Protein AF-A0A9K3CM15-F1 (afdb_monomer)

Sequence (581 aa):
MSFSLGPGWTFDSISMRDGEGICTVREREREGGAELVVKSGDAEVCVVHLRRTEYVSDPIEGCEGQGTYDTVSRGTGLRPLPLPLPQPLPLPLPIAVVNTDRECESVCPLNDSSESDSIREREKQDKKDKKKQKKKQKAKKVKAPAGILPVRVVEGEIEDIVDMLGAAGIYTLIDLHQDLLSRNTCGEGIPQWLLPNERILHAAPFPEPVEQVGYPLDQDGNPDLQDCLSREFATYYLADAVGYLFGALYENKNVMHDNDPSNRYTGYRLLDNLMLHYNAVSTRFAGHPMVLGYDLLNEPFVGEADLHPMYLINPAKFEEEVLAPFYAQIIERIYRNDPNHLFFFEPVVSSFLPTGLGKGGPGIDTVPASQQVFSFHTYCGPSTSDGDPKYYIPCILEDTALFDMRVEDMEKMGTGAMVTEFGAIPNDADGLQDIDYVTQLVETAGLGWIYWQYKGYMDLTTAAGGMGIGEGLFNEDGSAQMEKVRALGHPYARRVQGHLEYASFEQAGNHYHATLNITGVSEVFLNPDLTYPDNGVMVDISTVSGGDAGFYWDRENVLVVEPLNGADWSYMHLDLWDYPV

Foldseek 3Di:
DDDDDDPQFDDPDDDDDDPDFDWDWDWDDDVFWIWTWTDGPPDTDDIDTGGGDDDDDDDDDDDDDDDDDDDDDDDDDDDDDDDDDDDDDDDDDDDDDDDDDDDDDDDDDDDDPDCPVVVVVVVVVVVVVVVVVVVVVVVPPPVDPPQQPPLVVVLVVVVVVLVVCVVVVAFDAAEQDWDLCPLQLLIDRPDCVLVQQDPQPPFDQPQPPLPPDHADADPRNHRDNCVSLVDANNSSCPGLSSLVLLVQLQVQDWRDDCDDPVDPNHRRGNVVSLLVSLLVNLLSCAPVPRYQAYESYPQRALGRCVVCVVCLVPVQVSCQPTVLVSLQSSCVSSCVNHVDHAYEYEGHNSDPDQHNAAALGSYDPVHGSARYEYEYAAAQPCADLQRFRPPLVSSLVSRVSSLVSSLVSCVRNVHHYAHEEYQLHALDDRSLVVLLSNVQSQQFSVHYYQYPDQAQCQCSNTSHRDSSQRRHQAHPVGHGSLSVVLSVQAKAFPFAQADWNGWGADQVFLKIKTKHQHPFKTKIFHQCCRSANPAGKDKDKAAPQGDDWDWDDPDNGIIITGDDPDGRSGIMMIMMGHDDD

Organism: NCBI:txid797122

InterPro domains:
  IPR001547 Glycoside hydrolase, family 5 [PF00150] (157-455)
  IPR013780 Glycosyl hydrolase, all-beta [G3DSA:2.60.40.1180] (501-562)
  IPR017853 Glycoside hydrolase superfamily [SSF51445] (158-460)
  IPR052066 Glycosphingolipid Hydrolyzing Enzymes [PTHR31308] (158-309)

Nearest PDB structures (foldseek):
  5j7z-assembly1_A  TM=8.449E-01  e=7.593E-20  Prescottella equi 103S
  2oym-assembly2_B  TM=8.253E-01  e=3.838E-20  Rhodococcus sp. (in: high G+C Gram-positive bacteria)
  2oyl-assembly2_B  TM=8.141E-01  e=1.009E-19  Rhodococcus sp. (in: high G+C Gram-positive bacteria)
  8exd-assembly2_B  TM=6.990E-01  e=1.728E-14  Aspergillus fumigatus Af293
  8exd-assembly1_A  TM=6.639E-01  e=1.096E-12  Aspergillus fumigatus Af293

Structure (mmCIF, N/CA/C/O backbone):
data_AF-A0A9K3CM15-F1
#
_entry.id   AF-A0A9K3CM15-F1
#
loop_
_atom_site.group_PDB
_atom_site.id
_atom_site.type_symbol
_atom_site.label_atom_id
_atom_site.label_alt_id
_atom_site.label_comp_id
_atom_site.label_asym_id
_atom_site.label_entity_id
_atom_site.label_seq_id
_atom_site.pdbx_PDB_ins_code
_atom_site.Cartn_x
_atom_site.Cartn_y
_atom_site.Cartn_z
_atom_site.occupancy
_atom_site.B_iso_or_equiv
_atom_site.auth_seq_id
_atom_site.auth_comp_id
_atom_site.auth_asym_id
_atom_site.auth_atom_id
_atom_site.pdbx_PDB_model_num
ATOM 1 N N . MET A 1 1 ? -1.694 19.138 32.426 1.00 28.61 1 MET A N 1
ATOM 2 C CA . MET A 1 1 ? -2.442 19.944 33.425 1.00 28.61 1 MET A CA 1
ATOM 3 C C . MET A 1 1 ? -3.618 20.600 32.717 1.00 28.61 1 MET A C 1
ATOM 5 O O . MET A 1 1 ? -3.380 21.281 31.731 1.00 28.61 1 MET A O 1
ATOM 9 N N . SER A 1 2 ? -4.854 20.394 33.175 1.00 25.27 2 SER A N 1
ATOM 10 C CA . SER A 1 2 ? -6.051 21.062 32.639 1.00 25.27 2 SER A CA 1
ATOM 11 C C . SER A 1 2 ? -6.258 22.428 33.307 1.00 25.27 2 SER A C 1
ATOM 13 O O . SER A 1 2 ? -6.262 22.508 34.537 1.00 25.27 2 SER A O 1
ATOM 15 N N . PHE A 1 3 ? -6.462 23.492 32.527 1.00 34.84 3 PHE A N 1
ATOM 16 C CA . PHE A 1 3 ? -6.794 24.831 33.032 1.00 34.84 3 PHE A CA 1
ATOM 17 C C . PHE A 1 3 ? -8.227 25.207 32.632 1.00 34.84 3 PHE A C 1
ATOM 19 O O . PHE A 1 3 ? -8.644 24.941 31.511 1.00 34.84 3 PHE A O 1
ATOM 26 N N . SER A 1 4 ? -8.968 25.850 33.538 1.00 30.19 4 SER A N 1
ATOM 27 C CA . SER A 1 4 ? -10.296 26.413 33.268 1.00 30.19 4 SER A CA 1
ATOM 28 C C . SER A 1 4 ? -10.193 27.936 33.244 1.00 30.19 4 SER A C 1
ATOM 30 O O . SER A 1 4 ? -9.929 28.541 34.282 1.00 30.19 4 SER A O 1
ATOM 32 N N . LEU A 1 5 ? -10.443 28.556 32.091 1.00 41.28 5 LEU A N 1
ATOM 33 C CA . LEU A 1 5 ? -10.666 30.000 31.968 1.00 41.28 5 LEU A CA 1
ATOM 34 C C . LEU A 1 5 ? -12.143 30.259 31.637 1.00 41.28 5 LEU A C 1
ATOM 36 O O . LEU A 1 5 ? -12.811 29.421 31.037 1.00 41.28 5 LEU A O 1
ATOM 40 N N . GLY A 1 6 ? -12.671 31.394 32.103 1.00 40.47 6 GLY A N 1
ATOM 41 C CA . GLY A 1 6 ? -14.090 31.742 31.980 1.00 40.47 6 GLY A CA 1
ATOM 42 C C . GLY A 1 6 ? -14.582 31.899 30.527 1.00 40.47 6 GLY A C 1
ATOM 43 O O . GLY A 1 6 ? -13.784 31.933 29.594 1.00 40.47 6 GLY A O 1
ATOM 44 N N . PRO A 1 7 ? -15.903 32.023 30.311 1.00 35.81 7 PRO A N 1
ATOM 45 C CA . PRO A 1 7 ? -16.501 32.050 28.974 1.00 35.81 7 PRO A CA 1
ATOM 46 C C . PRO A 1 7 ? -16.003 33.226 28.109 1.00 35.81 7 PRO A C 1
ATOM 48 O O . PRO A 1 7 ? -16.066 34.382 28.532 1.00 35.81 7 PRO A O 1
ATOM 51 N N . GLY A 1 8 ? -15.553 32.926 26.880 1.00 41.34 8 GLY A N 1
ATOM 52 C CA . GLY A 1 8 ? -15.147 33.911 25.860 1.00 41.34 8 GLY A CA 1
ATOM 53 C C . GLY A 1 8 ? -13.684 33.858 25.395 1.00 41.34 8 GLY A C 1
ATOM 54 O O . GLY A 1 8 ? -13.254 34.779 24.702 1.00 41.34 8 GLY A O 1
ATOM 55 N N . TRP A 1 9 ? -12.931 32.819 25.765 1.00 41.12 9 TRP A N 1
ATOM 56 C CA . TRP A 1 9 ? -11.557 32.568 25.316 1.00 41.12 9 TRP A CA 1
ATOM 57 C C . TRP A 1 9 ? -11.499 31.265 24.506 1.00 41.12 9 TRP A C 1
ATOM 59 O O . TRP A 1 9 ? -12.086 30.271 24.924 1.00 41.12 9 TRP A O 1
ATOM 69 N N . THR A 1 10 ? -10.793 31.257 23.374 1.00 35.50 10 THR A N 1
ATOM 70 C CA . THR A 1 10 ? -10.533 30.059 22.550 1.00 35.50 10 THR A CA 1
ATOM 71 C C . THR A 1 10 ? -9.028 29.891 22.334 1.00 35.50 10 THR A C 1
ATOM 73 O O . THR A 1 10 ? -8.321 30.882 22.151 1.00 35.50 10 THR A O 1
ATOM 76 N N . PHE A 1 11 ? -8.547 28.646 22.354 1.00 43.62 11 PHE A N 1
ATOM 77 C CA . PHE A 1 11 ? -7.182 28.262 21.974 1.00 43.62 11 PHE A CA 1
ATOM 78 C C . PHE A 1 11 ? -7.252 27.295 20.791 1.00 43.62 11 PHE A C 1
ATOM 80 O O . PHE A 1 11 ? -8.140 26.448 20.793 1.00 43.62 11 PHE A O 1
ATOM 87 N N . ASP A 1 12 ? -6.291 27.371 19.865 1.00 32.94 12 ASP A N 1
ATOM 88 C CA . ASP A 1 12 ? -6.110 26.347 18.819 1.00 32.94 12 ASP A CA 1
ATOM 89 C C . ASP A 1 12 ? -5.042 25.284 19.179 1.00 32.94 12 ASP A C 1
ATOM 91 O O . ASP A 1 12 ? -5.074 24.205 18.606 1.00 32.94 12 ASP A O 1
ATOM 95 N N . SER A 1 13 ? -4.129 25.535 20.141 1.00 31.09 13 SER A N 1
ATOM 96 C CA . SER A 1 13 ? -3.335 24.556 20.946 1.00 31.09 13 SER A CA 1
ATOM 97 C C . SER A 1 13 ? -2.029 25.180 21.484 1.00 31.09 13 SER A C 1
ATOM 99 O O . SER A 1 13 ? -1.503 26.134 20.913 1.00 31.09 13 SER A O 1
ATOM 101 N N . ILE A 1 14 ? -1.495 24.658 22.602 1.00 35.09 14 ILE A N 1
ATOM 102 C CA . ILE A 1 14 ? -0.109 24.887 23.068 1.00 35.09 14 ILE A CA 1
ATOM 103 C C . ILE A 1 14 ? 0.426 23.569 23.645 1.00 35.09 14 ILE A C 1
ATOM 105 O O . ILE A 1 14 ? -0.121 23.062 24.625 1.00 35.09 14 ILE A O 1
ATOM 109 N N . SER A 1 15 ? 1.524 23.055 23.096 1.00 30.86 15 SER A N 1
ATOM 110 C CA . SER A 1 15 ? 2.264 21.893 23.601 1.00 30.86 15 SER A CA 1
ATOM 111 C C . SER A 1 15 ? 3.684 22.306 24.018 1.00 30.86 15 SER A C 1
ATOM 113 O O . SER A 1 15 ? 4.380 23.020 23.300 1.00 30.86 15 SER A O 1
ATOM 115 N N . MET A 1 16 ? 4.125 21.893 25.211 1.00 36.25 16 MET A N 1
ATOM 116 C CA . MET A 1 16 ? 5.509 22.064 25.677 1.00 36.25 16 MET A CA 1
ATOM 117 C C . MET A 1 16 ? 5.957 20.822 26.457 1.00 36.25 16 MET A C 1
ATOM 119 O O . MET A 1 16 ? 5.270 20.402 27.388 1.00 36.25 16 MET A O 1
ATOM 123 N N . ARG A 1 17 ? 7.127 20.274 26.107 1.00 34.47 17 ARG A N 1
ATOM 124 C CA . ARG A 1 17 ? 7.847 19.224 26.848 1.00 34.47 17 ARG A CA 1
ATOM 125 C C . ARG A 1 17 ? 9.214 19.788 27.251 1.00 34.47 17 ARG A C 1
ATOM 127 O O . ARG A 1 17 ? 9.968 20.215 26.384 1.00 34.47 17 ARG A O 1
ATOM 134 N N . ASP A 1 18 ? 9.531 19.779 28.541 1.00 37.72 18 ASP A N 1
ATOM 135 C CA . ASP A 1 18 ? 10.917 19.769 29.022 1.00 37.72 18 ASP A CA 1
ATOM 136 C C . ASP A 1 18 ? 11.012 18.721 30.135 1.00 37.72 18 ASP A C 1
ATOM 138 O O . ASP A 1 18 ? 10.128 18.624 30.990 1.00 37.72 18 ASP A O 1
ATOM 142 N N . GLY A 1 19 ? 12.044 17.885 30.045 1.00 40.53 19 GLY A N 1
ATOM 143 C CA . GLY A 1 19 ? 12.211 16.636 30.776 1.00 40.53 19 GLY A CA 1
ATOM 144 C C . GLY A 1 19 ? 12.598 16.793 32.241 1.00 40.53 19 GLY A C 1
ATOM 145 O O . GLY A 1 19 ? 12.509 15.815 32.970 1.00 40.53 19 GLY A O 1
ATOM 146 N N . GLU A 1 20 ? 12.984 17.978 32.719 1.00 39.78 20 GLU A N 1
ATOM 147 C CA . GLU A 1 20 ? 13.410 18.151 34.115 1.00 39.78 20 GLU A CA 1
ATOM 148 C C . GLU A 1 20 ? 13.096 19.560 34.658 1.00 39.78 20 GLU A C 1
ATOM 150 O O . GLU A 1 20 ? 13.977 20.398 34.838 1.00 39.78 20 GLU A O 1
ATOM 155 N N . GLY A 1 21 ? 11.828 19.853 34.974 1.00 39.50 21 GLY A N 1
ATOM 156 C CA . GLY A 1 21 ? 11.488 21.091 35.689 1.00 39.50 21 GLY A CA 1
ATOM 157 C C . GLY A 1 21 ? 9.998 21.305 35.961 1.00 39.50 21 GLY A C 1
ATOM 158 O O . GLY A 1 21 ? 9.148 21.058 35.114 1.00 39.50 21 GLY A O 1
ATOM 159 N N . ILE A 1 22 ? 9.657 21.809 37.154 1.00 38.50 22 ILE A N 1
ATOM 160 C CA . ILE A 1 22 ? 8.286 22.235 37.482 1.00 38.50 22 ILE A CA 1
ATOM 161 C C . ILE A 1 22 ? 8.018 23.577 36.782 1.00 38.50 22 ILE A C 1
ATOM 163 O O . ILE A 1 22 ? 8.463 24.626 37.254 1.00 38.50 22 ILE A O 1
ATOM 167 N N . CYS A 1 23 ? 7.274 23.569 35.676 1.00 38.22 23 CYS A N 1
ATOM 168 C CA . CYS A 1 23 ? 6.808 24.799 35.035 1.00 38.22 23 CYS A CA 1
ATOM 169 C C . CYS A 1 23 ? 5.704 25.464 35.872 1.00 38.22 23 CYS A C 1
ATOM 171 O O . CYS A 1 23 ? 4.725 24.825 36.257 1.00 38.22 23 CYS A O 1
ATOM 173 N N . THR A 1 24 ? 5.829 26.768 36.134 1.00 39.56 24 THR A N 1
ATOM 174 C CA . THR A 1 24 ? 4.749 27.570 36.738 1.00 39.56 24 THR A CA 1
ATOM 175 C C . THR A 1 24 ? 4.161 28.521 35.706 1.00 39.56 24 THR A C 1
ATOM 177 O O . THR A 1 24 ? 4.874 29.332 35.118 1.00 39.56 24 THR A O 1
ATOM 180 N N . VAL A 1 25 ? 2.845 28.431 35.514 1.00 42.81 25 VAL A N 1
ATOM 181 C CA . VAL A 1 25 ? 2.069 29.305 34.626 1.00 42.81 25 VAL A CA 1
ATOM 182 C C . VAL A 1 25 ? 1.437 30.421 35.456 1.00 42.81 25 VAL A C 1
ATOM 184 O O . VAL A 1 25 ? 0.848 30.161 36.508 1.00 42.81 25 VAL A O 1
ATOM 187 N N . ARG A 1 26 ? 1.556 31.675 35.004 1.00 44.28 26 ARG A N 1
ATOM 188 C CA . ARG A 1 26 ? 0.847 32.821 35.596 1.00 44.28 26 ARG A CA 1
ATOM 189 C C . ARG A 1 26 ? 0.165 33.652 34.520 1.00 44.28 26 ARG A C 1
ATOM 191 O O . ARG A 1 26 ? 0.795 34.018 33.533 1.00 44.28 26 ARG A O 1
ATOM 198 N N . GLU A 1 27 ? -1.090 33.994 34.776 1.00 44.47 27 GLU A N 1
ATOM 199 C CA . GLU A 1 27 ? -1.869 34.944 33.986 1.00 44.47 27 GLU A CA 1
ATOM 200 C C . GLU A 1 27 ? -1.522 36.386 34.396 1.00 44.47 27 GLU A C 1
ATOM 202 O O . GLU A 1 27 ? -1.422 36.702 35.589 1.00 44.47 27 GLU A O 1
ATOM 207 N N . ARG A 1 28 ? -1.325 37.273 33.414 1.00 48.81 28 ARG A N 1
ATOM 208 C CA . ARG A 1 28 ? -1.320 38.730 33.617 1.00 48.81 28 ARG A CA 1
ATOM 209 C C . ARG A 1 28 ? -2.365 39.375 32.716 1.00 48.81 28 ARG A C 1
ATOM 211 O O . ARG A 1 28 ? -2.261 39.284 31.495 1.00 48.81 28 ARG A O 1
ATOM 218 N N . GLU A 1 29 ? -3.305 40.096 33.319 1.00 46.38 29 GLU A N 1
ATOM 219 C CA . GLU A 1 29 ? -4.198 40.990 32.582 1.00 46.38 29 GLU A CA 1
ATOM 220 C C . GLU A 1 29 ? -3.450 42.252 32.121 1.00 46.38 29 GLU A C 1
ATOM 222 O O . GLU A 1 29 ? -2.735 42.899 32.895 1.00 46.38 29 GLU A O 1
ATOM 227 N N . ARG A 1 30 ? -3.647 42.631 30.854 1.00 48.31 30 ARG A N 1
ATOM 228 C CA . ARG A 1 30 ? -3.278 43.934 30.284 1.00 48.31 30 ARG A CA 1
ATOM 229 C C . ARG A 1 30 ? -4.484 44.530 29.558 1.00 48.31 30 ARG A C 1
ATOM 231 O O . ARG A 1 30 ? -5.374 43.813 29.109 1.00 48.31 30 ARG A O 1
ATOM 238 N N . GLU A 1 31 ? -4.511 45.853 29.402 1.00 38.09 31 GLU A N 1
ATOM 239 C CA . GLU A 1 31 ? -5.516 46.502 28.550 1.00 38.09 31 GLU A CA 1
ATOM 240 C C . GLU A 1 31 ? -5.409 45.962 27.110 1.00 38.09 31 GLU A C 1
ATOM 242 O O . GLU A 1 31 ? -4.431 46.225 26.412 1.00 38.09 31 GLU A O 1
ATOM 247 N N . GLY A 1 32 ? -6.412 45.186 26.681 1.00 51.19 32 GLY A N 1
ATOM 248 C CA . GLY A 1 32 ? -6.527 44.645 25.320 1.00 51.19 32 GLY A CA 1
ATOM 249 C C . GLY A 1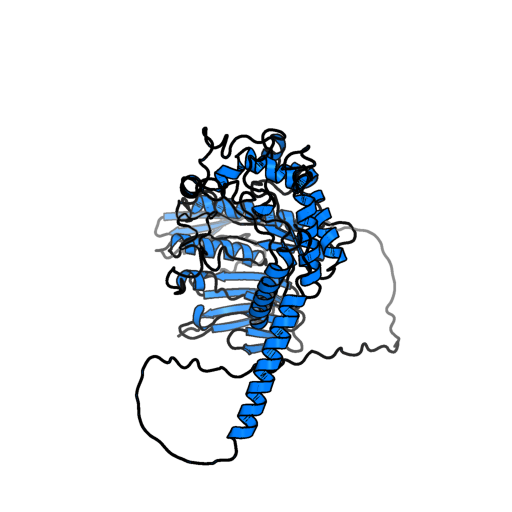 32 ? -6.159 43.164 25.129 1.00 51.19 32 GLY A C 1
ATOM 250 O O . GLY A 1 32 ? -6.212 42.698 23.991 1.00 51.19 32 GLY A O 1
ATOM 251 N N . GLY A 1 33 ? -5.817 42.413 26.185 1.00 53.44 33 GLY A N 1
ATOM 252 C CA . GLY A 1 33 ? -5.534 40.972 26.087 1.00 53.44 33 GLY A CA 1
ATOM 253 C C . GLY A 1 33 ? -4.927 40.354 27.352 1.00 53.44 33 GLY A C 1
ATOM 254 O O . GLY A 1 33 ? -4.666 41.052 28.332 1.00 53.44 33 GLY A O 1
ATOM 255 N N . ALA A 1 34 ? -4.686 39.042 27.320 1.00 52.72 34 ALA A N 1
ATOM 256 C CA . ALA A 1 34 ? -3.999 38.308 28.386 1.00 52.72 34 ALA A CA 1
ATOM 257 C C . ALA A 1 34 ? -2.631 37.800 27.901 1.00 52.72 34 ALA A C 1
ATOM 259 O O . ALA A 1 34 ? -2.468 37.441 26.734 1.00 52.72 34 ALA A O 1
ATOM 260 N N . GLU A 1 35 ? -1.641 37.780 28.792 1.00 49.56 35 GLU A N 1
ATOM 261 C CA . GLU A 1 35 ? -0.325 37.178 28.544 1.00 49.56 35 GLU A CA 1
ATOM 262 C C . GLU A 1 35 ? -0.162 35.908 29.382 1.00 49.56 35 GLU A C 1
ATOM 264 O O . GLU A 1 35 ? -0.402 35.914 30.595 1.00 49.56 35 GLU A O 1
ATOM 269 N N . LEU A 1 36 ? 0.287 34.834 28.731 1.00 51.62 36 LEU A N 1
ATOM 270 C CA . LEU A 1 36 ? 0.625 33.562 29.357 1.00 51.62 36 LEU A CA 1
ATOM 271 C C . LEU A 1 36 ? 2.152 33.441 29.393 1.00 51.62 36 LEU A C 1
ATOM 273 O O . LEU A 1 36 ? 2.801 33.404 28.347 1.00 51.62 36 LEU A O 1
ATOM 277 N N . VAL A 1 37 ? 2.730 33.436 30.597 1.00 48.97 37 VAL A N 1
ATOM 278 C CA . VAL A 1 37 ? 4.188 33.366 30.794 1.00 48.97 37 VAL A CA 1
ATOM 279 C C . VAL A 1 37 ? 4.557 32.007 31.370 1.00 48.97 37 VAL A C 1
ATOM 281 O O . VAL A 1 37 ? 4.100 31.653 32.461 1.00 48.97 37 VAL A O 1
ATOM 284 N N . VAL A 1 38 ? 5.414 31.272 30.658 1.00 52.94 38 VAL A N 1
ATOM 285 C CA . VAL A 1 38 ? 5.950 29.979 31.098 1.00 52.94 38 VAL A CA 1
ATOM 286 C C . VAL A 1 38 ? 7.384 30.170 31.585 1.00 52.94 38 VAL A C 1
ATOM 288 O O . VAL A 1 38 ? 8.249 30.651 30.847 1.00 52.94 38 VAL A O 1
ATOM 291 N N . LYS A 1 39 ? 7.637 29.799 32.844 1.00 43.78 39 LYS A N 1
ATOM 292 C CA . LYS A 1 39 ? 8.972 29.839 33.456 1.00 43.78 39 LYS A CA 1
ATOM 293 C C . LYS A 1 39 ? 9.509 28.436 33.713 1.00 43.78 39 LYS A C 1
ATOM 295 O O . LYS A 1 39 ? 8.769 27.585 34.208 1.00 43.78 39 LYS A O 1
ATOM 300 N N . SER A 1 40 ? 10.799 28.245 33.442 1.00 43.91 40 SER A N 1
ATOM 301 C CA . SER A 1 40 ? 11.597 27.117 33.931 1.00 43.91 40 SER A CA 1
ATOM 302 C C . SER A 1 40 ? 12.697 27.689 34.828 1.00 43.91 40 SER A C 1
ATOM 304 O O . SER A 1 40 ? 13.554 28.453 34.377 1.00 43.91 40 SER A O 1
ATOM 306 N N . GLY A 1 41 ? 12.608 27.434 36.137 1.00 58.12 41 GLY A N 1
ATOM 307 C CA . GLY A 1 41 ? 13.420 28.141 37.134 1.00 58.12 41 GLY A CA 1
ATOM 308 C C . GLY A 1 41 ? 13.186 29.662 37.116 1.00 58.12 41 GLY A C 1
ATOM 309 O O . GLY A 1 41 ? 12.043 30.121 37.101 1.00 58.12 41 GLY A O 1
ATOM 310 N N . ASP A 1 42 ? 14.268 30.450 37.107 1.00 50.69 42 ASP A N 1
ATOM 311 C CA . ASP A 1 42 ? 14.219 31.923 37.043 1.00 50.69 42 ASP A CA 1
ATOM 312 C C . ASP A 1 42 ? 14.194 32.483 35.602 1.00 50.69 42 ASP A C 1
ATOM 314 O O . ASP A 1 42 ? 14.083 33.699 35.415 1.00 50.69 42 ASP A O 1
ATOM 318 N N . ALA A 1 43 ? 14.271 31.623 34.579 1.00 42.72 43 ALA A N 1
ATOM 319 C CA . ALA A 1 43 ? 14.267 32.017 33.172 1.00 42.72 43 ALA A CA 1
ATOM 320 C C . ALA A 1 43 ? 12.848 31.996 32.570 1.00 42.72 43 ALA A C 1
ATOM 322 O O . ALA A 1 43 ? 12.060 31.077 32.806 1.00 42.72 43 AL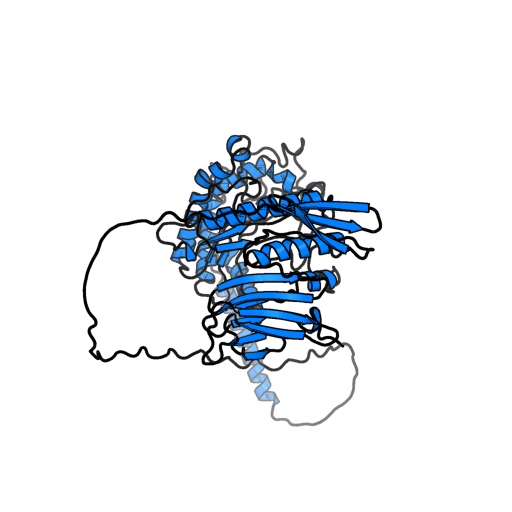A A O 1
ATOM 323 N N . GLU A 1 44 ? 12.517 33.019 31.775 1.00 48.00 44 GLU A N 1
ATOM 324 C CA . GLU A 1 44 ? 11.297 33.049 30.958 1.00 48.00 44 GLU A CA 1
ATOM 325 C C . GLU A 1 44 ? 11.552 32.287 29.657 1.00 48.00 44 GLU A C 1
ATOM 327 O O . GLU A 1 44 ? 12.443 32.650 28.891 1.00 48.00 44 GLU A O 1
ATOM 332 N N . VAL A 1 45 ? 10.798 31.207 29.443 1.00 49.16 45 VAL A N 1
ATOM 333 C CA . VAL A 1 45 ? 11.017 30.265 28.333 1.00 49.16 45 VAL A CA 1
ATOM 334 C C . VAL A 1 45 ? 10.095 30.582 27.159 1.00 49.16 45 VAL A C 1
ATOM 336 O O . VAL A 1 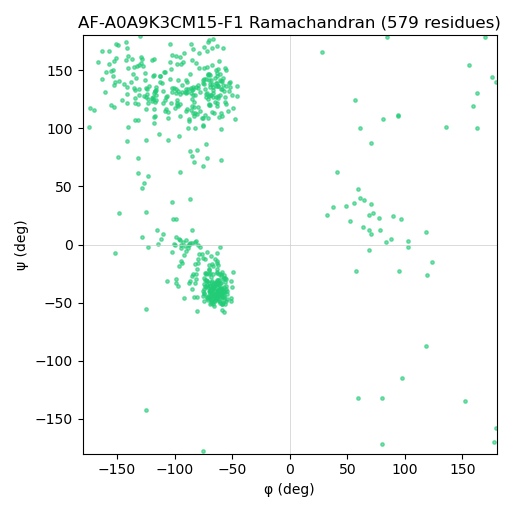45 ? 10.504 30.466 26.008 1.00 49.16 45 VAL A O 1
ATOM 339 N N . CYS A 1 46 ? 8.865 31.030 27.428 1.00 43.03 46 CYS A N 1
ATOM 340 C CA . CYS A 1 46 ? 7.929 31.443 26.388 1.00 43.03 46 CYS A CA 1
ATOM 341 C C . CYS A 1 46 ? 6.922 32.480 26.913 1.00 43.03 46 CYS A C 1
ATOM 343 O O . CYS A 1 46 ? 6.496 32.415 28.072 1.00 43.03 46 CYS A O 1
ATOM 345 N N . VAL A 1 47 ? 6.537 33.423 26.047 1.00 41.78 47 VAL A N 1
ATOM 346 C CA . VAL A 1 47 ? 5.459 34.394 26.285 1.00 41.78 47 VAL A CA 1
ATOM 347 C C . VAL A 1 47 ? 4.463 34.277 25.139 1.00 41.78 47 VAL A C 1
ATOM 349 O O . VAL A 1 47 ? 4.807 34.553 23.991 1.00 41.78 47 VAL A O 1
ATOM 352 N N . VAL A 1 48 ? 3.229 33.883 25.452 1.00 43.97 48 VAL A N 1
ATOM 353 C CA . VAL A 1 48 ? 2.134 33.787 24.478 1.00 43.97 48 VAL A CA 1
ATOM 354 C C . VAL A 1 48 ? 1.151 34.929 24.710 1.00 43.97 48 VAL A C 1
ATOM 356 O O . VAL A 1 48 ? 0.681 35.145 25.830 1.00 43.97 48 VAL A O 1
ATOM 359 N N . HIS A 1 49 ? 0.844 35.672 23.646 1.00 43.62 49 HIS A N 1
ATOM 360 C CA . HIS A 1 49 ? -0.094 36.793 23.675 1.00 43.62 49 HIS A CA 1
ATOM 361 C C . HIS A 1 49 ? -1.474 36.346 23.189 1.00 43.62 49 HIS A C 1
ATOM 363 O O . HIS A 1 49 ? -1.618 35.915 22.048 1.00 43.62 49 HIS A O 1
ATOM 369 N N . LEU A 1 50 ? -2.497 36.504 24.027 1.00 44.31 50 LEU A N 1
ATOM 370 C CA . LEU A 1 50 ? -3.880 36.166 23.700 1.00 44.31 50 LEU A CA 1
ATOM 371 C C . LEU A 1 50 ? -4.669 37.437 23.366 1.00 44.31 50 LEU A C 1
ATOM 373 O O . LEU A 1 50 ? -4.648 38.414 24.121 1.00 44.31 50 LEU A O 1
ATOM 377 N N . ARG A 1 51 ? -5.392 37.416 22.240 1.00 42.16 51 ARG A N 1
ATOM 378 C CA . ARG A 1 51 ? -6.322 38.479 21.827 1.00 42.16 51 ARG A CA 1
ATOM 379 C C . ARG A 1 51 ? -7.760 37.979 21.866 1.00 42.16 51 ARG A C 1
ATOM 381 O O . ARG A 1 51 ? -8.035 36.839 21.522 1.00 42.16 51 ARG A O 1
ATOM 388 N N . ARG A 1 52 ? -8.674 38.874 22.235 1.00 40.38 52 ARG A N 1
ATOM 389 C CA . ARG A 1 52 ? -10.117 38.624 22.231 1.00 40.38 52 ARG A CA 1
ATOM 390 C C . ARG A 1 52 ? -10.681 38.856 20.827 1.00 40.38 52 ARG A C 1
ATOM 392 O O . ARG A 1 52 ? -10.530 39.954 20.295 1.00 40.38 52 ARG A O 1
ATOM 399 N N . THR A 1 53 ? -11.328 37.858 20.237 1.00 37.72 53 THR A N 1
ATOM 400 C CA . THR A 1 53 ? -12.070 37.979 18.972 1.00 37.72 53 THR A CA 1
ATOM 401 C C . THR A 1 53 ? -13.560 38.167 19.265 1.00 37.72 53 THR A C 1
ATOM 403 O O . THR A 1 53 ? -14.189 37.330 19.905 1.00 37.72 53 THR A O 1
ATOM 406 N N . GLU A 1 54 ? -14.142 39.286 18.824 1.00 33.97 54 GLU A N 1
ATOM 407 C CA . GLU A 1 54 ? -15.595 39.501 18.853 1.00 33.97 54 GLU A CA 1
ATOM 408 C C . GLU A 1 54 ? -16.203 38.979 17.543 1.00 33.97 54 GLU A C 1
ATOM 410 O O . GLU A 1 54 ? -15.886 39.479 16.465 1.00 33.97 54 GLU A O 1
ATOM 415 N N . TYR A 1 55 ? -17.068 37.965 17.623 1.00 29.50 55 TYR A N 1
ATOM 416 C CA . TYR A 1 55 ? -17.866 37.500 16.486 1.00 29.50 55 TYR A CA 1
ATOM 417 C C . TYR A 1 55 ? -19.075 38.429 16.298 1.00 29.50 55 TYR A C 1
ATOM 419 O O . TYR A 1 55 ? -19.930 38.527 17.179 1.00 29.50 55 TYR A O 1
ATOM 427 N N . VAL A 1 56 ? -19.169 39.089 15.141 1.00 27.50 56 VAL A N 1
ATOM 428 C CA . VAL A 1 56 ? -20.376 39.801 14.693 1.00 27.50 56 VAL A CA 1
ATOM 429 C C . VAL A 1 56 ? -21.105 38.886 13.711 1.00 27.50 56 VAL A C 1
ATOM 431 O O . VAL A 1 56 ? -20.548 38.521 12.680 1.00 27.50 56 VAL A O 1
ATOM 434 N N . SER A 1 57 ? -22.332 38.485 14.044 1.00 28.98 57 SER A N 1
ATOM 435 C CA . SER A 1 57 ? -23.236 37.798 13.115 1.00 28.98 57 SER A CA 1
ATOM 436 C C . SER A 1 57 ? -24.160 38.831 12.470 1.00 28.98 57 SER A C 1
ATOM 438 O O . SER A 1 57 ? -24.888 39.530 13.172 1.00 28.98 57 SER A O 1
ATOM 440 N N . ASP A 1 58 ? -24.128 38.938 11.141 1.00 25.62 58 ASP A N 1
ATOM 441 C CA . ASP A 1 58 ? -25.126 39.697 10.380 1.00 25.62 58 ASP A CA 1
ATOM 442 C C . ASP A 1 58 ? -26.354 38.803 10.099 1.00 25.62 58 ASP A C 1
ATOM 444 O O . ASP A 1 58 ? -26.189 37.658 9.664 1.00 25.62 58 ASP A O 1
ATOM 448 N N . PRO A 1 59 ? -27.593 39.280 10.329 1.00 28.69 59 PRO A N 1
ATOM 449 C CA . PRO A 1 59 ? -28.801 38.502 10.081 1.00 28.69 59 PRO A CA 1
ATOM 450 C C . PRO A 1 59 ? -29.250 38.593 8.614 1.00 28.69 59 PRO A C 1
ATOM 452 O O . PRO A 1 59 ? -29.364 39.676 8.042 1.00 28.69 59 PRO A O 1
ATOM 455 N N . ILE A 1 60 ? -29.587 37.445 8.023 1.00 26.94 60 ILE A N 1
ATOM 456 C CA . ILE A 1 60 ? -30.302 37.367 6.743 1.00 26.94 60 ILE A CA 1
ATOM 457 C C . ILE A 1 60 ? -31.807 37.527 7.016 1.00 26.94 60 ILE A C 1
ATOM 459 O O . ILE A 1 60 ? -32.442 36.647 7.596 1.00 26.94 60 ILE A O 1
ATOM 463 N N . GLU A 1 61 ? -32.378 38.657 6.591 1.00 24.88 61 GLU A N 1
ATOM 464 C CA . GLU A 1 61 ? -33.823 38.875 6.435 1.00 24.88 61 GLU A CA 1
ATOM 465 C C . GLU A 1 61 ? -34.329 38.255 5.120 1.00 24.88 61 GLU A C 1
ATOM 467 O O . GLU A 1 61 ? -33.728 38.464 4.065 1.00 24.88 61 GLU A O 1
ATOM 472 N N . GLY A 1 62 ? -35.484 37.574 5.146 1.00 22.89 62 GLY A N 1
ATOM 473 C CA . GLY A 1 62 ? -36.228 37.275 3.917 1.00 22.89 62 GLY A CA 1
ATOM 474 C C . GLY A 1 62 ? -37.288 36.171 3.993 1.00 22.89 62 GLY A C 1
ATOM 475 O O . GLY A 1 62 ? -36.975 35.004 3.799 1.00 22.89 62 GLY A O 1
ATOM 476 N N . CYS A 1 63 ? -38.548 36.604 4.111 1.00 23.80 63 CYS A N 1
ATOM 477 C CA . CYS A 1 63 ? -39.806 35.941 3.719 1.00 23.80 63 CYS A CA 1
ATOM 478 C C . CYS A 1 63 ? -40.597 35.096 4.745 1.00 23.80 63 CYS A C 1
ATOM 480 O O . CYS A 1 63 ? -40.246 33.992 5.145 1.00 23.80 63 CYS A O 1
ATOM 482 N N . GLU A 1 64 ? -41.757 35.677 5.073 1.00 23.16 64 GLU A N 1
ATOM 483 C CA . GLU A 1 64 ? -42.883 35.228 5.891 1.00 23.16 64 GLU A CA 1
ATOM 484 C C . GLU A 1 64 ? -43.671 34.046 5.290 1.00 23.16 64 GLU A C 1
ATOM 486 O O . GLU A 1 64 ? -43.792 33.913 4.072 1.00 23.16 64 GLU A O 1
ATOM 491 N N . GLY A 1 65 ? -44.332 33.264 6.153 1.00 24.42 65 GLY A N 1
ATOM 492 C CA . GLY A 1 65 ? -45.342 32.283 5.747 1.00 24.42 65 GLY A CA 1
ATOM 493 C C . GLY A 1 65 ? -46.045 31.606 6.925 1.00 24.42 65 GLY A C 1
ATOM 494 O O . GLY A 1 65 ? -45.504 30.705 7.548 1.00 24.42 65 GLY A O 1
ATOM 495 N N . GLN A 1 66 ? -47.258 32.066 7.226 1.00 21.84 66 GLN A N 1
ATOM 496 C CA . GLN A 1 66 ? -48.193 31.595 8.256 1.00 21.84 66 GLN A CA 1
ATOM 497 C C . GLN A 1 66 ? -48.558 30.095 8.163 1.00 21.84 66 GLN A C 1
ATOM 499 O O . GLN A 1 66 ? -48.729 29.580 7.063 1.00 21.84 66 GLN A O 1
ATOM 504 N N . GLY A 1 67 ? -48.893 29.470 9.304 1.00 22.09 67 GLY A N 1
ATOM 505 C CA . GLY A 1 67 ? -49.989 28.483 9.339 1.00 22.09 67 GLY A CA 1
ATOM 506 C C . GLY A 1 67 ? -49.773 27.168 10.099 1.00 22.09 67 GLY A C 1
ATOM 507 O O . GLY A 1 67 ? -49.245 26.215 9.550 1.00 22.09 67 GLY A O 1
ATOM 508 N N . THR A 1 68 ? -50.329 27.126 11.316 1.00 21.81 68 THR A N 1
ATOM 509 C CA . THR A 1 68 ? -51.151 26.045 11.916 1.00 21.81 68 THR A CA 1
ATOM 510 C C . THR A 1 68 ? -50.640 24.600 12.049 1.00 21.81 68 THR A C 1
ATOM 512 O O . THR A 1 68 ? -50.393 23.893 11.081 1.00 21.81 68 THR A O 1
ATOM 515 N N . TYR A 1 69 ? -50.686 24.138 13.305 1.00 24.95 69 TYR A N 1
ATOM 516 C CA . TYR A 1 69 ? -50.831 22.743 13.725 1.00 24.95 69 TYR A CA 1
ATOM 517 C C . TYR A 1 69 ? -51.927 22.007 12.941 1.00 24.95 69 TYR A C 1
ATOM 519 O O . TYR A 1 69 ? -53.046 22.511 12.864 1.00 24.95 69 TYR A O 1
ATOM 527 N N . ASP A 1 70 ? -51.643 20.773 12.519 1.00 22.50 70 ASP A N 1
ATOM 528 C CA . ASP A 1 70 ? -52.668 19.745 12.357 1.00 22.50 70 ASP A CA 1
ATOM 529 C C . ASP A 1 70 ? -52.134 18.361 12.745 1.00 22.50 70 ASP A C 1
ATOM 531 O O . ASP A 1 70 ? -50.997 17.978 12.469 1.00 22.50 70 ASP A O 1
ATOM 535 N N . THR A 1 71 ? -52.987 17.626 13.449 1.00 23.38 71 THR A N 1
ATOM 536 C CA . THR A 1 71 ? -52.795 16.239 13.876 1.00 23.38 71 THR A CA 1
ATOM 537 C C . THR A 1 71 ? -53.532 15.301 12.912 1.00 23.38 71 THR A C 1
ATOM 539 O O . THR A 1 71 ? -54.495 15.700 12.269 1.00 23.38 71 THR A O 1
ATOM 542 N N . VAL A 1 72 ? -53.154 14.013 12.951 1.00 21.17 72 VAL A N 1
ATOM 543 C CA . VAL A 1 72 ? -53.893 12.816 12.479 1.00 21.17 72 VAL A CA 1
ATOM 544 C C . VAL A 1 72 ? -53.593 12.329 11.044 1.00 21.17 72 VAL A C 1
ATOM 546 O O . VAL A 1 72 ? -54.097 12.851 10.062 1.00 21.17 72 VAL A O 1
ATOM 549 N N . SER A 1 73 ? -52.936 11.168 10.914 1.00 22.27 73 SER A N 1
ATOM 550 C CA . SER A 1 73 ? -53.636 9.891 10.649 1.00 22.27 73 SER A CA 1
ATOM 551 C C . SER A 1 73 ? -52.683 8.706 10.436 1.00 22.27 73 SER A C 1
ATOM 553 O O . SER A 1 73 ? -51.600 8.813 9.873 1.00 22.27 73 SER A O 1
ATOM 555 N N . ARG A 1 74 ? -53.132 7.546 10.928 1.00 24.19 74 ARG A N 1
ATOM 556 C CA . ARG A 1 74 ? -52.546 6.215 10.743 1.00 24.19 74 ARG A CA 1
ATOM 557 C C . ARG A 1 74 ? -52.557 5.804 9.267 1.00 24.19 74 ARG A C 1
ATOM 559 O O . ARG A 1 74 ? -53.606 5.873 8.634 1.00 24.19 74 ARG A O 1
ATOM 566 N N . GLY A 1 75 ? -51.448 5.233 8.800 1.00 23.02 75 GLY A N 1
ATOM 567 C CA . GLY A 1 75 ? -51.348 4.471 7.554 1.00 23.02 75 GLY A CA 1
ATOM 568 C C . GLY A 1 75 ? -50.613 3.154 7.800 1.00 23.02 75 GLY A C 1
ATOM 569 O O . GLY A 1 75 ? -49.500 3.132 8.305 1.00 23.02 75 GLY A O 1
ATOM 570 N N . THR A 1 76 ? -51.288 2.052 7.517 1.00 23.50 76 THR A N 1
ATOM 571 C CA . THR A 1 76 ? -50.900 0.660 7.754 1.00 23.50 76 THR A CA 1
ATOM 572 C C . THR A 1 76 ? -49.836 0.133 6.789 1.00 23.50 76 THR A C 1
ATOM 574 O O . THR A 1 76 ? -50.015 0.248 5.585 1.00 23.50 76 THR A O 1
ATOM 577 N N . GLY A 1 77 ? -48.866 -0.611 7.335 1.00 23.03 77 GLY A N 1
ATOM 578 C CA . GLY A 1 77 ? -48.431 -1.911 6.808 1.00 23.03 77 GLY A CA 1
ATOM 579 C C . GLY A 1 77 ? -47.452 -1.930 5.632 1.00 23.03 77 GLY A C 1
ATOM 580 O O . GLY A 1 77 ? -47.862 -1.756 4.496 1.00 23.03 77 GLY A O 1
ATOM 581 N N . LEU A 1 78 ? -46.203 -2.318 5.920 1.00 24.20 78 LEU A N 1
ATOM 582 C CA . LEU A 1 78 ? -45.466 -3.411 5.261 1.00 24.20 78 LEU A CA 1
ATOM 583 C C . LEU A 1 78 ? -44.179 -3.680 6.067 1.00 24.20 78 LEU A C 1
ATOM 585 O O . LEU A 1 78 ? -43.332 -2.807 6.218 1.00 24.20 78 LEU A O 1
ATOM 589 N N . ARG A 1 79 ? -44.071 -4.881 6.650 1.00 24.09 79 ARG A N 1
ATOM 590 C CA . ARG A 1 79 ? -42.858 -5.375 7.326 1.00 24.09 79 ARG A CA 1
ATOM 591 C C . ARG A 1 79 ? -41.861 -5.868 6.269 1.00 24.09 79 ARG A C 1
ATOM 593 O O . ARG A 1 79 ? -42.282 -6.675 5.440 1.00 24.09 79 ARG A O 1
ATOM 600 N N . PRO A 1 80 ? -40.566 -5.532 6.341 1.00 26.14 80 PRO A N 1
ATOM 601 C CA . PRO A 1 80 ? -39.525 -6.369 5.763 1.00 26.14 80 PRO A CA 1
ATOM 602 C C . PRO A 1 80 ? -39.268 -7.561 6.698 1.00 26.14 80 PRO A C 1
ATOM 604 O O . PRO A 1 80 ? -39.147 -7.400 7.913 1.00 26.14 80 PRO A O 1
ATOM 607 N N . LEU A 1 81 ? -39.246 -8.771 6.137 1.00 24.95 81 LEU A N 1
ATOM 608 C CA . LEU A 1 81 ? -38.790 -9.982 6.822 1.00 24.95 81 LEU A CA 1
ATOM 609 C C . LEU A 1 81 ? -37.296 -9.852 7.179 1.00 24.95 81 LEU A C 1
ATOM 611 O O . LEU A 1 81 ? -36.533 -9.398 6.328 1.00 24.95 81 LEU A O 1
ATOM 615 N N . PRO A 1 82 ? -36.852 -10.289 8.371 1.00 26.81 82 PRO A N 1
ATOM 616 C CA . PRO A 1 82 ? -35.429 -10.400 8.661 1.00 26.81 82 PRO A CA 1
ATOM 617 C C . PRO A 1 82 ? -34.824 -11.551 7.844 1.00 26.81 82 PRO A C 1
ATOM 619 O O . PRO A 1 82 ? -35.334 -12.675 7.861 1.00 26.81 82 PRO A O 1
ATOM 622 N N . LEU A 1 83 ? -33.742 -11.259 7.121 1.00 28.80 83 LEU A N 1
ATOM 623 C CA . LEU A 1 83 ? -32.854 -12.271 6.551 1.00 28.80 83 LEU A CA 1
ATOM 624 C C . LEU A 1 83 ? -32.198 -13.062 7.701 1.00 28.80 83 LEU A C 1
ATOM 626 O O . LEU A 1 83 ? -31.828 -12.456 8.709 1.00 28.80 83 LEU A O 1
ATOM 630 N N . PRO A 1 84 ? -32.059 -14.394 7.601 1.00 25.25 84 PRO A N 1
ATOM 631 C CA . PRO A 1 84 ? -31.393 -15.171 8.634 1.00 25.25 84 PRO A CA 1
ATOM 632 C C . PRO A 1 84 ? -29.879 -14.924 8.584 1.00 25.25 84 PRO A C 1
ATOM 634 O O . PRO A 1 84 ? -29.253 -15.088 7.539 1.00 25.25 84 PRO A O 1
ATOM 637 N N . LEU A 1 85 ? -29.306 -14.552 9.730 1.00 32.12 85 LEU A N 1
ATOM 638 C CA . LEU A 1 85 ? -27.862 -14.534 9.970 1.00 32.12 85 LEU A CA 1
ATOM 639 C C . LEU A 1 85 ? -27.277 -15.944 9.735 1.00 32.12 85 LEU A C 1
ATOM 641 O O . LEU A 1 85 ? -27.887 -16.924 10.185 1.00 32.12 85 LEU A O 1
ATOM 645 N N . PRO A 1 86 ? -26.118 -16.089 9.069 1.00 27.70 86 PRO A N 1
ATOM 646 C CA . PRO A 1 86 ? -25.441 -17.375 8.978 1.00 27.70 86 PRO A CA 1
ATOM 647 C C . PRO A 1 86 ? -24.893 -17.762 10.359 1.00 27.70 86 PRO A C 1
ATOM 649 O O . PRO A 1 86 ? -24.228 -16.970 11.022 1.00 27.70 86 PRO A O 1
ATOM 652 N N . GLN A 1 87 ? -25.200 -18.979 10.814 1.00 26.98 87 GLN A N 1
ATOM 653 C CA . GLN A 1 87 ? -24.607 -19.524 12.036 1.00 26.98 87 GLN A CA 1
ATOM 654 C C . GLN A 1 87 ? -23.135 -19.898 11.799 1.00 26.98 87 GLN A C 1
ATOM 656 O O . GLN A 1 87 ? -22.824 -20.425 10.728 1.00 26.98 87 GLN A O 1
ATOM 661 N N . PRO A 1 88 ? -22.241 -19.689 12.783 1.00 28.55 88 PRO A N 1
ATOM 662 C CA . PRO A 1 88 ? -20.850 -20.107 12.671 1.00 28.55 88 PRO A CA 1
ATOM 663 C C . PRO A 1 88 ? -20.742 -21.639 12.638 1.00 28.55 88 PRO A C 1
ATOM 665 O O . PRO A 1 88 ? -21.352 -22.350 13.441 1.00 28.55 88 PRO A O 1
ATOM 668 N N . LEU A 1 89 ? -19.956 -22.147 11.688 1.00 30.50 89 LEU A N 1
ATOM 669 C CA . LEU A 1 89 ? -19.544 -23.549 11.633 1.00 30.50 89 LEU A CA 1
ATOM 670 C C . LEU A 1 89 ? -18.614 -23.859 12.822 1.00 30.50 89 LEU A C 1
ATOM 672 O O . LEU A 1 89 ? -17.731 -23.056 13.121 1.00 30.50 89 LEU A O 1
ATOM 676 N N . PRO A 1 90 ? -18.756 -25.017 13.491 1.00 25.06 90 PRO A N 1
ATOM 677 C CA . PRO A 1 90 ? -17.830 -25.410 14.545 1.00 25.06 90 PRO A CA 1
ATOM 678 C C . PRO A 1 90 ? -16.464 -25.781 13.947 1.00 25.06 90 PRO A C 1
ATOM 680 O O . PRO A 1 90 ? -16.375 -26.655 13.082 1.00 25.06 90 PRO A O 1
ATOM 683 N N . LEU A 1 91 ? -15.400 -25.134 14.432 1.00 31.62 91 LEU A N 1
ATOM 684 C CA . LEU A 1 91 ? -14.010 -25.490 14.130 1.00 31.62 91 LEU A CA 1
ATOM 685 C C . LEU A 1 91 ? -13.667 -26.887 14.693 1.00 31.62 91 LEU A C 1
ATOM 687 O O . LEU A 1 91 ? -14.132 -27.242 15.782 1.00 31.62 91 LEU A O 1
ATOM 691 N N . PRO A 1 92 ? -12.847 -27.695 13.995 1.00 25.72 92 PRO A N 1
ATOM 692 C CA . PRO A 1 92 ? -12.363 -28.962 14.525 1.00 25.72 92 PRO A CA 1
ATOM 693 C C . PRO A 1 92 ? -11.270 -28.744 15.587 1.00 25.72 92 PRO A C 1
ATOM 695 O O . PRO A 1 92 ? -10.421 -27.866 15.469 1.00 25.72 92 PRO A O 1
ATOM 698 N N . LEU A 1 93 ? -11.307 -29.585 16.624 1.00 24.44 93 LEU A N 1
ATOM 699 C CA . LEU A 1 93 ? -10.345 -29.643 17.732 1.00 24.44 93 LEU A CA 1
ATOM 700 C C . LEU A 1 93 ? -8.887 -29.830 17.250 1.00 24.44 93 LEU A C 1
ATOM 702 O O . LEU A 1 93 ? -8.666 -30.498 16.235 1.00 24.44 93 LEU A O 1
ATOM 706 N N . PRO A 1 94 ? -7.888 -29.316 17.995 1.00 24.94 94 PRO A N 1
ATOM 707 C CA . PRO A 1 94 ? -6.493 -29.301 17.564 1.00 24.94 94 PRO A CA 1
ATOM 708 C C . PRO A 1 94 ? -5.899 -30.711 17.468 1.00 24.94 94 PRO A C 1
ATOM 710 O O . PRO A 1 94 ? -5.974 -31.514 18.402 1.00 24.94 94 PRO A O 1
ATOM 713 N N . ILE A 1 95 ? -5.264 -31.000 16.331 1.00 23.20 95 ILE A N 1
ATOM 714 C CA . ILE A 1 95 ? -4.441 -32.195 16.136 1.00 23.20 95 ILE A CA 1
ATOM 715 C C . ILE A 1 95 ? -3.095 -31.946 16.822 1.00 23.20 95 ILE A C 1
ATOM 717 O O . ILE A 1 95 ? -2.326 -31.080 16.413 1.00 23.20 95 ILE A O 1
ATOM 721 N N . ALA A 1 96 ? -2.811 -32.723 17.866 1.00 22.16 96 ALA A N 1
ATOM 722 C CA . ALA A 1 96 ? -1.504 -32.764 18.505 1.00 22.16 96 ALA A CA 1
ATOM 723 C C . ALA A 1 96 ? -0.442 -33.276 17.516 1.00 22.16 96 ALA A C 1
ATOM 725 O O . ALA A 1 96 ? -0.520 -34.409 17.033 1.00 22.16 96 ALA A O 1
ATOM 726 N N . VAL A 1 97 ? 0.567 -32.450 17.236 1.00 22.12 97 VAL A N 1
ATOM 727 C CA . VAL A 1 97 ? 1.768 -32.848 16.496 1.00 22.12 97 VAL A CA 1
ATOM 728 C C . VAL A 1 97 ? 2.641 -33.679 17.434 1.00 22.12 97 VAL A C 1
ATOM 730 O O . VAL A 1 97 ? 3.305 -33.155 18.326 1.00 22.12 97 VAL A O 1
ATOM 733 N N . VAL A 1 98 ? 2.611 -35.001 17.261 1.00 21.39 98 VAL A N 1
ATOM 734 C CA . VAL A 1 98 ? 3.533 -35.918 17.937 1.00 21.39 98 VAL A CA 1
ATOM 735 C C . VAL A 1 98 ? 4.839 -35.942 17.151 1.00 21.39 98 VAL A C 1
ATOM 737 O O . VAL A 1 98 ? 4.894 -36.421 16.021 1.00 21.39 98 VAL A O 1
ATOM 740 N N . ASN A 1 99 ? 5.886 -35.416 17.778 1.00 23.11 99 ASN A N 1
ATOM 741 C CA . ASN A 1 99 ? 7.267 -35.491 17.328 1.00 23.11 99 ASN A CA 1
ATOM 742 C C . ASN A 1 99 ? 7.764 -36.943 17.486 1.00 23.11 99 ASN A C 1
ATOM 744 O O . ASN A 1 99 ? 7.730 -37.478 18.597 1.00 23.11 99 ASN A O 1
ATOM 748 N N . THR A 1 100 ? 8.193 -37.604 16.408 1.00 22.19 100 THR A N 1
ATOM 749 C CA . THR A 1 100 ? 8.763 -38.960 16.486 1.00 22.19 100 THR A CA 1
ATOM 750 C C . THR A 1 100 ? 10.145 -39.022 15.854 1.00 22.19 100 THR A C 1
ATOM 752 O O . THR A 1 100 ? 10.281 -39.386 14.691 1.00 22.19 100 THR A O 1
ATOM 755 N N . ASP A 1 101 ? 11.155 -38.776 16.684 1.00 22.09 101 ASP A N 1
ATOM 756 C CA . ASP A 1 101 ? 12.484 -39.366 16.548 1.00 22.09 101 ASP A CA 1
ATOM 757 C C . ASP A 1 101 ? 12.760 -40.212 17.798 1.00 22.09 101 ASP A C 1
ATOM 759 O O . ASP A 1 101 ? 13.020 -39.668 18.873 1.00 22.09 101 ASP A O 1
ATOM 763 N N . ARG A 1 102 ? 12.670 -41.544 17.661 1.00 24.00 102 ARG A N 1
ATOM 764 C CA . ARG A 1 102 ? 13.570 -42.567 18.245 1.00 24.00 102 ARG A CA 1
ATOM 765 C C . ARG A 1 102 ? 12.943 -43.962 18.247 1.00 24.00 102 ARG A C 1
ATOM 767 O O . ARG A 1 102 ? 11.837 -44.186 18.727 1.00 24.00 102 ARG A O 1
ATOM 774 N N . GLU A 1 103 ? 13.735 -44.898 17.739 1.00 24.25 103 GLU A N 1
ATOM 775 C CA . GLU A 1 103 ? 13.548 -46.344 17.779 1.00 24.25 103 GLU A CA 1
ATOM 776 C C . GLU A 1 103 ? 13.473 -46.886 19.218 1.00 24.25 103 GLU A C 1
ATOM 778 O O . GLU A 1 103 ? 14.278 -46.500 20.066 1.00 24.25 103 GLU A O 1
ATOM 783 N N . CYS A 1 104 ? 12.582 -47.854 19.464 1.00 20.12 104 CYS A N 1
ATOM 784 C CA . CYS A 1 104 ? 12.848 -48.980 20.367 1.00 20.12 104 CYS A CA 1
ATOM 785 C C . CYS A 1 104 ? 11.898 -50.161 20.100 1.00 20.12 104 CYS A C 1
ATOM 787 O O . CYS A 1 104 ? 10.681 -50.017 20.002 1.00 20.12 104 CYS A O 1
ATOM 789 N N . GLU A 1 105 ? 12.509 -51.338 19.987 1.00 21.03 105 GLU A N 1
ATOM 790 C CA . GLU A 1 105 ? 11.924 -52.666 19.809 1.00 21.03 105 GLU A CA 1
ATOM 791 C C . GLU A 1 105 ? 11.182 -53.157 21.071 1.00 21.03 105 GLU A C 1
ATOM 793 O O . GLU A 1 105 ? 11.645 -52.912 22.183 1.00 21.03 105 GLU A O 1
ATOM 798 N N . SER A 1 106 ? 10.088 -53.925 20.914 1.00 22.06 106 SER A N 1
ATOM 799 C CA . SER A 1 106 ? 9.889 -55.277 21.505 1.00 22.06 106 SER A CA 1
ATOM 800 C C . SER A 1 106 ? 8.409 -55.738 21.621 1.00 22.06 106 SER A C 1
ATOM 802 O O . SER A 1 106 ? 7.594 -55.154 22.319 1.00 22.06 106 SER A O 1
ATOM 804 N N . VAL A 1 107 ? 8.123 -56.857 20.930 1.00 21.70 107 VAL A N 1
ATOM 805 C CA . VAL A 1 107 ? 7.332 -58.060 21.320 1.00 21.70 107 VAL A CA 1
ATOM 806 C C . VAL A 1 107 ? 5.823 -57.961 21.701 1.00 21.70 107 VAL A C 1
ATOM 808 O O . VAL A 1 107 ? 5.482 -57.692 22.841 1.00 21.70 107 VAL A O 1
ATOM 811 N N . CYS A 1 108 ? 4.955 -58.319 20.724 1.00 19.45 108 CYS A N 1
ATOM 812 C CA . CYS A 1 108 ? 3.884 -59.370 20.650 1.00 19.45 108 CYS A CA 1
ATOM 813 C C . CYS A 1 108 ? 3.115 -59.882 21.909 1.00 19.45 108 CYS A C 1
ATOM 815 O O . CYS A 1 108 ? 3.683 -59.865 22.994 1.00 19.45 108 CYS A O 1
ATOM 817 N N . PRO A 1 109 ? 1.960 -60.609 21.786 1.00 28.92 109 PRO A N 1
ATOM 818 C CA . PRO A 1 109 ? 1.002 -60.788 20.666 1.00 28.92 109 PRO A CA 1
ATOM 819 C C . PRO A 1 109 ? -0.496 -60.733 21.086 1.00 28.92 109 PRO A C 1
ATOM 821 O O . PRO A 1 109 ? -0.829 -61.115 22.199 1.00 28.92 109 PRO A O 1
ATOM 824 N N . LEU A 1 110 ? -1.432 -60.464 20.164 1.00 23.16 110 LEU A N 1
ATOM 825 C CA . LEU A 1 110 ? -2.762 -61.102 20.199 1.00 23.16 110 LEU A CA 1
ATOM 826 C C . LEU A 1 110 ? -3.279 -61.344 18.772 1.00 23.16 110 LEU A C 1
ATOM 828 O O . LEU A 1 110 ? -3.341 -60.439 17.947 1.00 23.16 110 LEU A O 1
ATOM 832 N N . ASN A 1 111 ? -3.597 -62.612 18.508 1.00 25.00 111 ASN A N 1
ATOM 833 C CA . ASN A 1 111 ? -4.295 -63.101 17.325 1.00 25.00 111 ASN A CA 1
ATOM 834 C C . ASN A 1 111 ? -5.720 -62.539 17.281 1.00 25.00 111 ASN A C 1
ATOM 836 O O . ASN A 1 111 ? -6.435 -62.692 18.266 1.00 25.00 111 ASN A O 1
ATOM 840 N N . ASP A 1 112 ? -6.174 -62.084 16.112 1.00 27.89 112 ASP A N 1
ATOM 841 C CA . ASP A 1 112 ? -7.472 -62.545 15.616 1.00 27.89 112 ASP A CA 1
ATOM 842 C C . ASP A 1 112 ? -7.551 -62.498 14.084 1.00 27.89 112 ASP A C 1
ATOM 844 O O . ASP A 1 112 ? -7.399 -61.475 13.417 1.00 27.89 112 ASP A O 1
ATOM 848 N N . SER A 1 113 ? -7.740 -63.679 13.507 1.00 34.09 113 SER A N 1
ATOM 849 C CA . SER A 1 113 ? -7.769 -63.941 12.075 1.00 34.09 113 SER A CA 1
ATOM 850 C C . SER A 1 113 ? -9.175 -63.719 11.518 1.00 34.09 113 SER A C 1
ATOM 852 O O . SER A 1 113 ? -9.920 -64.679 11.318 1.00 34.09 113 SER A O 1
ATOM 854 N N . SER A 1 114 ? -9.545 -62.461 11.264 1.00 33.50 114 SER A N 1
ATOM 855 C CA . SER A 1 114 ? -10.706 -62.138 10.410 1.00 33.50 114 SER A CA 1
ATOM 856 C C . SER A 1 114 ? -10.637 -60.787 9.670 1.00 33.50 114 SER A C 1
ATOM 858 O O . SER A 1 114 ? -11.441 -60.554 8.769 1.00 33.50 114 SER A O 1
ATOM 860 N N . GLU A 1 115 ? -9.643 -59.931 9.943 1.00 35.25 115 GLU A N 1
ATOM 861 C CA . GLU A 1 115 ? -9.475 -58.626 9.264 1.00 35.25 115 GLU A CA 1
ATOM 862 C C . GLU A 1 115 ? -8.565 -58.645 8.019 1.00 35.25 115 GLU A C 1
ATOM 864 O O . GLU A 1 115 ? -8.514 -57.675 7.263 1.00 35.25 115 GLU A O 1
ATOM 869 N N . SER A 1 116 ? -7.859 -59.745 7.745 1.00 40.56 116 SER A N 1
ATOM 870 C CA . SER A 1 116 ? -6.833 -59.777 6.690 1.00 40.56 116 SER A CA 1
ATOM 871 C C . SER A 1 116 ? -7.383 -59.780 5.259 1.00 40.56 116 SER A C 1
ATOM 873 O O . SER A 1 116 ? -6.691 -59.319 4.348 1.00 40.56 116 SER A O 1
ATOM 875 N N . ASP A 1 117 ? -8.619 -60.234 5.039 1.00 38.00 117 ASP A N 1
ATOM 876 C CA . ASP A 1 117 ? -9.221 -60.278 3.700 1.00 38.00 117 ASP A CA 1
ATOM 877 C C . ASP A 1 117 ? -9.906 -58.954 3.317 1.00 38.00 117 ASP A C 1
ATOM 879 O O . ASP A 1 117 ? -9.844 -58.539 2.156 1.00 38.00 117 ASP A O 1
ATOM 883 N N . SER A 1 118 ? -10.454 -58.216 4.290 1.00 41.00 118 SER A N 1
ATOM 884 C CA . SER A 1 118 ? -11.097 -56.914 4.053 1.00 41.00 118 SER A CA 1
ATOM 885 C C . SER A 1 118 ? -10.075 -55.799 3.788 1.00 41.00 118 SER A C 1
ATOM 887 O O . SER A 1 118 ? -10.302 -54.929 2.941 1.00 41.00 118 SER A O 1
ATOM 889 N N . ILE A 1 119 ? -8.903 -55.866 4.429 1.00 45.88 119 ILE A N 1
ATOM 890 C CA . ILE A 1 119 ? -7.779 -54.951 4.189 1.00 45.88 119 ILE A CA 1
ATOM 891 C C . ILE A 1 119 ? -7.171 -55.209 2.800 1.00 45.88 119 ILE A C 1
ATOM 893 O O . ILE A 1 119 ? -6.889 -54.268 2.056 1.00 45.88 119 ILE A O 1
ATOM 897 N N . ARG A 1 120 ? -7.063 -56.477 2.379 1.00 47.41 120 ARG A N 1
ATOM 898 C CA . ARG A 1 120 ? -6.522 -56.847 1.058 1.00 47.41 120 ARG A CA 1
ATOM 899 C C . ARG A 1 120 ? -7.410 -56.419 -0.108 1.00 47.41 120 ARG A C 1
ATOM 901 O O . ARG A 1 120 ? -6.891 -56.131 -1.191 1.00 47.41 120 ARG A O 1
ATOM 908 N N . GLU A 1 121 ? -8.727 -56.387 0.079 1.00 49.09 121 GLU A N 1
ATOM 909 C CA . GLU A 1 121 ? -9.650 -55.841 -0.921 1.00 49.09 121 GLU A CA 1
ATOM 910 C C . GLU A 1 121 ? -9.617 -54.310 -0.962 1.00 49.09 121 GLU A C 1
ATOM 912 O O . GLU A 1 121 ? -9.563 -53.745 -2.059 1.00 49.09 121 GLU A O 1
ATOM 917 N N . ARG A 1 122 ? -9.527 -53.639 0.196 1.00 49.28 122 ARG A N 1
ATOM 918 C CA . ARG A 1 122 ? -9.374 -52.176 0.268 1.00 49.28 122 ARG A CA 1
ATOM 919 C C . ARG A 1 122 ? -8.076 -51.701 -0.380 1.00 49.28 122 ARG A C 1
ATOM 921 O O . ARG A 1 122 ? -8.127 -50.806 -1.211 1.00 49.28 122 ARG A O 1
ATOM 928 N N . GLU A 1 123 ? -6.942 -52.361 -0.146 1.00 49.12 123 GLU A N 1
ATOM 929 C CA . GLU A 1 123 ? -5.668 -52.008 -0.796 1.00 49.12 123 GLU A CA 1
ATOM 930 C C . GLU A 1 123 ? -5.669 -52.227 -2.318 1.00 49.12 123 GLU A C 1
ATOM 932 O O . GLU A 1 123 ? -5.010 -51.498 -3.069 1.00 49.12 123 GLU A O 1
ATOM 937 N N . LYS A 1 124 ? -6.392 -53.243 -2.811 1.00 53.28 124 LYS A N 1
ATOM 938 C CA . LYS A 1 124 ? -6.548 -53.482 -4.256 1.00 53.28 124 LYS A CA 1
ATOM 939 C C . LYS A 1 124 ? -7.438 -52.427 -4.904 1.00 53.28 124 LYS A C 1
ATOM 941 O O . LYS A 1 124 ? -7.161 -52.040 -6.044 1.00 53.28 124 LYS A O 1
ATOM 946 N N . GLN A 1 125 ? -8.466 -51.972 -4.194 1.00 52.84 125 GLN A N 1
ATOM 947 C CA . GLN A 1 125 ? -9.348 -50.897 -4.627 1.00 52.84 125 GLN A CA 1
ATOM 948 C C . GLN A 1 125 ? -8.603 -49.553 -4.630 1.00 52.84 125 GLN A C 1
ATOM 950 O O . GLN A 1 125 ? -8.562 -48.897 -5.668 1.00 52.84 125 GLN A O 1
ATOM 955 N N . ASP A 1 126 ? -7.840 -49.249 -3.579 1.00 55.47 126 ASP A N 1
ATOM 956 C CA . ASP A 1 126 ? -7.003 -48.047 -3.470 1.00 55.47 126 ASP A CA 1
ATOM 957 C C . ASP A 1 126 ? -5.907 -47.989 -4.541 1.00 55.47 126 ASP A C 1
ATOM 959 O O . ASP A 1 126 ? -5.664 -46.956 -5.170 1.00 55.47 126 ASP A O 1
ATOM 963 N N . LYS A 1 127 ? -5.264 -49.126 -4.842 1.00 57.84 127 LYS A N 1
ATOM 964 C CA . LYS A 1 127 ? -4.300 -49.213 -5.951 1.00 57.84 127 LYS A CA 1
ATOM 965 C C . LYS A 1 127 ? -4.977 -49.037 -7.308 1.00 57.84 127 LYS A C 1
ATOM 967 O O . LYS A 1 127 ? -4.360 -48.456 -8.202 1.00 57.84 127 LYS A O 1
ATOM 972 N N . LYS A 1 128 ? -6.215 -49.510 -7.494 1.00 58.25 128 LYS A N 1
ATOM 973 C CA . LYS A 1 128 ? -7.003 -49.286 -8.721 1.00 58.25 128 LYS A CA 1
ATOM 974 C C . LYS A 1 128 ? -7.421 -47.826 -8.859 1.00 58.25 128 LYS A C 1
ATOM 976 O O . LYS A 1 128 ? -7.312 -47.292 -9.965 1.00 58.25 128 LYS A O 1
ATOM 981 N N . ASP A 1 129 ? -7.816 -47.185 -7.768 1.00 58.22 129 ASP A N 1
ATOM 982 C CA . ASP A 1 129 ? -8.287 -45.804 -7.744 1.00 58.22 129 ASP A CA 1
ATOM 983 C C . ASP A 1 129 ? -7.125 -44.815 -7.892 1.00 58.22 129 ASP A C 1
ATOM 985 O O . ASP A 1 129 ? -7.205 -43.930 -8.747 1.00 58.22 129 ASP A O 1
ATOM 989 N N . LYS A 1 130 ? -5.958 -45.079 -7.284 1.00 57.75 130 LYS A N 1
ATOM 990 C CA . LYS A 1 130 ? -4.700 -44.360 -7.575 1.00 57.75 130 LYS A CA 1
ATOM 991 C C . LYS A 1 130 ? -4.240 -44.542 -9.027 1.00 57.75 130 LYS A C 1
ATOM 993 O O . LYS A 1 130 ? -3.747 -43.599 -9.646 1.00 57.75 130 LYS A O 1
ATOM 998 N N . LYS A 1 131 ? -4.434 -45.724 -9.637 1.00 56.34 131 LYS A N 1
ATOM 999 C CA . LYS A 1 131 ? -4.130 -45.949 -11.070 1.00 56.34 131 LYS A CA 1
ATOM 1000 C C . LYS A 1 131 ? -5.129 -45.242 -11.991 1.00 56.34 131 LYS A C 1
ATOM 1002 O O . LYS A 1 131 ? -4.724 -44.760 -13.049 1.00 56.34 131 LYS A O 1
ATOM 1007 N N . LYS A 1 132 ? -6.409 -45.157 -11.605 1.00 53.56 132 LYS A N 1
ATOM 1008 C CA . LYS A 1 132 ? -7.459 -44.398 -12.307 1.00 53.56 132 LYS A CA 1
ATOM 1009 C C . LYS A 1 132 ? -7.239 -42.889 -12.187 1.00 53.56 132 LYS A C 1
ATOM 1011 O O . LYS A 1 132 ? -7.382 -42.209 -13.198 1.00 53.56 132 LYS A O 1
ATOM 1016 N N . GLN A 1 133 ? -6.816 -42.384 -11.027 1.00 49.16 133 GLN A N 1
ATOM 1017 C CA . GLN A 1 133 ? -6.409 -40.989 -10.827 1.00 49.16 133 GLN A CA 1
ATOM 1018 C C . GLN A 1 133 ? -5.148 -40.652 -11.631 1.00 49.16 133 GLN A C 1
ATOM 1020 O O . GLN A 1 133 ? -5.181 -39.694 -12.396 1.00 49.16 133 GLN A O 1
ATOM 1025 N N . LYS A 1 134 ? -4.099 -41.492 -11.616 1.00 50.09 134 LYS A N 1
ATOM 1026 C CA . LYS A 1 134 ? -2.918 -41.306 -12.490 1.00 50.09 134 LYS A CA 1
ATOM 1027 C C . LYS A 1 134 ? -3.258 -41.370 -13.983 1.00 50.09 134 LYS A C 1
ATOM 1029 O O . LYS A 1 134 ? -2.656 -40.646 -14.774 1.00 50.09 134 LYS A O 1
ATOM 1034 N N . LYS A 1 135 ? -4.223 -42.204 -14.400 1.00 44.00 135 LYS A N 1
ATOM 1035 C CA . LYS A 1 135 ? -4.720 -42.228 -15.791 1.00 44.00 135 LYS A CA 1
ATOM 1036 C C . LYS A 1 135 ? -5.581 -41.008 -16.130 1.00 44.00 135 LYS A C 1
ATOM 1038 O O . LYS A 1 135 ? -5.452 -40.517 -17.243 1.00 44.00 135 LYS A O 1
ATOM 1043 N N . LYS A 1 136 ? -6.400 -40.492 -15.206 1.00 46.78 136 LYS A N 1
ATOM 1044 C CA . LYS A 1 136 ? -7.158 -39.238 -15.385 1.00 46.78 136 LYS A CA 1
ATOM 1045 C C . LYS A 1 136 ? -6.239 -38.009 -15.417 1.00 46.78 136 LYS A C 1
ATOM 1047 O O . LYS A 1 136 ? -6.450 -37.153 -16.266 1.00 46.78 136 LYS A O 1
ATOM 1052 N N . GLN A 1 137 ? -5.179 -37.968 -14.606 1.00 42.62 137 GLN A N 1
ATOM 1053 C CA . GLN A 1 137 ? -4.136 -36.931 -14.665 1.00 42.62 137 GLN A CA 1
ATOM 1054 C C . GLN A 1 137 ? -3.309 -37.018 -15.960 1.00 42.62 137 GLN A C 1
ATOM 1056 O O . GLN A 1 137 ? -3.038 -35.995 -16.579 1.00 42.62 137 GLN A O 1
ATOM 1061 N N . LYS A 1 138 ? -2.979 -38.224 -16.455 1.00 41.50 138 LYS A N 1
ATOM 1062 C CA . LYS A 1 138 ? -2.314 -38.381 -17.767 1.00 41.50 138 LYS A CA 1
ATOM 1063 C C . LYS A 1 138 ? -3.228 -38.123 -18.974 1.00 41.50 138 LYS A C 1
ATOM 1065 O O . LYS A 1 138 ? -2.717 -37.748 -20.022 1.00 41.50 138 LYS A O 1
ATOM 1070 N N . ALA A 1 139 ? -4.545 -38.301 -18.845 1.00 40.22 139 ALA A N 1
ATOM 1071 C CA . ALA A 1 139 ? -5.522 -38.069 -19.917 1.00 40.22 139 ALA A CA 1
ATOM 1072 C C . ALA A 1 139 ? -6.080 -36.630 -19.960 1.00 40.22 139 ALA A C 1
ATOM 1074 O O . ALA A 1 139 ? -6.778 -36.287 -20.908 1.00 40.22 139 ALA A O 1
ATOM 1075 N N . LYS A 1 140 ? -5.735 -35.776 -18.984 1.00 37.44 140 LYS A N 1
ATOM 1076 C CA . LYS A 1 140 ? -5.967 -34.320 -19.008 1.00 37.44 140 LYS A CA 1
ATOM 1077 C C . LYS A 1 140 ? -4.731 -33.514 -19.436 1.00 37.44 140 LYS A C 1
ATOM 1079 O O . LYS A 1 140 ? -4.674 -32.315 -19.199 1.00 37.44 140 LYS A O 1
ATOM 1084 N N . LYS A 1 141 ? -3.768 -34.121 -20.143 1.00 37.28 141 LYS A N 1
ATOM 1085 C CA . LYS A 1 141 ? -2.814 -33.351 -20.962 1.00 37.28 141 LYS A CA 1
ATOM 1086 C C . LYS A 1 141 ? -3.510 -32.874 -22.239 1.00 37.28 141 LYS A C 1
ATOM 1088 O O . LYS A 1 141 ? -3.198 -33.315 -23.342 1.00 37.28 141 LYS A O 1
ATOM 1093 N N . VAL A 1 142 ? -4.467 -31.964 -22.077 1.00 36.28 142 VAL A N 1
ATOM 1094 C CA . VAL A 1 142 ? -4.722 -30.974 -23.120 1.00 36.28 142 VAL A CA 1
ATOM 1095 C C . VAL A 1 142 ? -3.455 -30.133 -23.134 1.00 36.28 142 VAL A C 1
ATOM 1097 O O . VAL A 1 142 ? -3.106 -29.515 -22.132 1.00 36.28 142 VAL A O 1
ATOM 1100 N N . LYS A 1 143 ? -2.693 -30.208 -24.224 1.00 33.88 143 LYS A N 1
ATOM 1101 C CA . LYS A 1 143 ? -1.609 -29.262 -24.484 1.00 33.88 143 LYS A CA 1
ATOM 1102 C C . LYS A 1 143 ? -2.297 -27.898 -24.547 1.00 33.88 143 LYS A C 1
ATOM 1104 O O . LYS A 1 143 ? -2.966 -27.628 -25.543 1.00 33.88 143 LYS A O 1
ATOM 1109 N N . ALA A 1 144 ? -2.257 -27.114 -23.469 1.00 35.19 144 ALA A N 1
ATOM 1110 C CA . ALA A 1 144 ? -2.753 -25.753 -23.576 1.00 35.19 144 ALA A CA 1
ATOM 1111 C C . ALA A 1 144 ? -1.849 -25.013 -24.576 1.00 35.19 144 ALA A C 1
ATOM 1113 O O . ALA A 1 144 ? -0.680 -25.393 -24.744 1.00 35.19 144 ALA A O 1
ATOM 1114 N N . PRO A 1 145 ? -2.392 -24.024 -25.298 1.00 36.28 145 PRO A N 1
ATOM 1115 C CA . PRO A 1 145 ? -1.585 -23.174 -26.156 1.00 36.28 145 PRO A CA 1
ATOM 1116 C C . PRO A 1 145 ? -0.410 -22.625 -25.339 1.00 36.28 145 PRO A C 1
ATOM 1118 O O . PRO A 1 145 ? -0.572 -22.308 -24.156 1.00 36.28 145 PRO A O 1
ATOM 1121 N N . ALA A 1 146 ? 0.777 -22.557 -25.942 1.00 40.56 146 ALA A N 1
ATOM 1122 C CA . ALA A 1 146 ? 1.874 -21.814 -25.334 1.00 40.56 146 ALA A CA 1
ATOM 1123 C C . ALA A 1 146 ? 1.370 -20.380 -25.079 1.00 40.56 146 ALA A C 1
ATOM 1125 O O . ALA A 1 146 ? 0.873 -19.759 -26.013 1.00 40.56 146 ALA A O 1
ATOM 1126 N N . GLY A 1 147 ? 1.394 -19.936 -23.817 1.00 42.22 147 GLY A N 1
ATOM 1127 C CA . GLY A 1 147 ? 0.942 -18.601 -23.399 1.00 42.22 147 GLY A CA 1
ATOM 1128 C C . GLY A 1 147 ? -0.156 -18.544 -22.324 1.00 42.22 147 GLY A C 1
ATOM 1129 O O . GLY A 1 147 ? -0.348 -17.490 -21.745 1.00 42.22 147 GLY A O 1
ATOM 1130 N N . ILE A 1 148 ? -0.872 -19.638 -22.011 1.00 50.09 148 ILE A N 1
ATOM 1131 C CA . ILE A 1 148 ? -2.015 -19.597 -21.049 1.00 50.09 148 ILE A CA 1
ATOM 1132 C C . ILE A 1 148 ? -1.840 -20.577 -19.862 1.00 50.09 148 ILE A C 1
ATOM 1134 O O . ILE A 1 148 ? -2.665 -20.669 -18.958 1.00 50.09 148 ILE A O 1
ATOM 1138 N N . LEU A 1 149 ? -0.749 -21.346 -19.849 1.00 42.09 149 LEU A N 1
ATOM 1139 C CA . LEU A 1 149 ? -0.512 -22.425 -18.880 1.00 42.09 149 LEU A CA 1
ATOM 1140 C C . LEU A 1 149 ? 0.055 -22.039 -17.485 1.00 42.09 149 LEU A C 1
ATOM 1142 O O . LEU A 1 149 ? -0.087 -22.896 -16.615 1.00 42.09 149 LEU A O 1
ATOM 1146 N N . PRO A 1 150 ? 0.637 -20.846 -17.211 1.00 53.41 150 PRO A N 1
ATOM 1147 C CA . PRO A 1 150 ? 1.121 -20.511 -15.856 1.00 53.41 150 PRO A CA 1
ATOM 1148 C C . PRO A 1 150 ? 0.051 -19.938 -14.910 1.00 53.41 150 PRO A C 1
ATOM 1150 O O . PRO A 1 150 ? 0.018 -20.295 -13.739 1.00 53.41 150 PRO A O 1
ATOM 1153 N N . VAL A 1 151 ? -0.855 -19.097 -15.421 1.00 54.56 151 VAL A N 1
ATOM 1154 C CA . VAL A 1 151 ? -1.727 -18.237 -14.591 1.00 54.56 151 VAL A CA 1
ATOM 1155 C C . VAL A 1 151 ? -2.670 -19.046 -13.684 1.00 54.56 151 VAL A C 1
ATOM 1157 O O . VAL A 1 151 ? -2.776 -18.782 -12.495 1.00 54.56 151 VAL A O 1
ATOM 1160 N N . ARG A 1 152 ? -3.259 -20.133 -14.202 1.00 55.03 152 ARG A N 1
ATOM 1161 C CA . ARG A 1 152 ? -4.236 -20.948 -13.450 1.00 55.03 152 ARG A CA 1
ATOM 1162 C C . ARG A 1 152 ? -3.665 -21.773 -12.294 1.00 55.03 152 ARG A C 1
ATOM 1164 O O . ARG A 1 152 ? -4.441 -22.267 -11.483 1.00 55.03 152 ARG A O 1
ATOM 1171 N N . VAL A 1 153 ? -2.360 -22.051 -12.291 1.00 56.81 153 VAL A N 1
ATOM 1172 C CA . VAL A 1 153 ? -1.726 -22.818 -11.201 1.00 56.81 153 VAL A CA 1
ATOM 1173 C C . VAL A 1 153 ? -1.410 -21.878 -10.046 1.00 56.81 153 VAL A C 1
ATOM 1175 O O . VAL A 1 153 ? -1.771 -22.189 -8.917 1.00 56.81 153 VAL A O 1
ATOM 1178 N N . VAL A 1 154 ? -0.848 -20.710 -10.363 1.00 61.28 154 VAL A N 1
ATOM 1179 C CA . VAL A 1 154 ? -0.544 -19.650 -9.394 1.00 61.28 154 VAL A CA 1
ATOM 1180 C C . VAL A 1 154 ? -1.827 -19.149 -8.717 1.00 61.28 154 VAL A C 1
ATOM 1182 O O . VAL A 1 154 ? -1.879 -19.057 -7.502 1.00 61.28 154 VAL A O 1
ATOM 1185 N N . GLU A 1 155 ? -2.923 -18.978 -9.461 1.00 67.06 155 GLU A N 1
ATOM 1186 C CA . GLU A 1 155 ? -4.251 -18.665 -8.895 1.00 67.06 155 GLU A CA 1
ATOM 1187 C C . GLU A 1 155 ? -4.798 -19.723 -7.922 1.00 67.06 155 GLU A C 1
ATOM 1189 O O . GLU A 1 155 ? -5.665 -19.424 -7.105 1.00 67.06 155 GLU A O 1
ATOM 1194 N N . GLY A 1 156 ? -4.371 -20.982 -8.046 1.00 79.25 156 GLY A N 1
ATOM 1195 C CA . GLY A 1 156 ? -4.736 -22.033 -7.097 1.00 79.25 156 GLY A CA 1
ATOM 1196 C C . GLY A 1 156 ? -4.021 -21.852 -5.765 1.00 79.25 156 GLY A C 1
ATOM 1197 O O . GLY A 1 156 ? -4.657 -21.903 -4.722 1.00 79.25 156 GLY A O 1
ATOM 1198 N N . GLU A 1 157 ? -2.718 -21.589 -5.824 1.00 88.00 157 GLU A N 1
ATOM 1199 C CA . GLU A 1 157 ? -1.882 -21.369 -4.642 1.00 88.00 157 GLU A CA 1
ATOM 1200 C C . GLU A 1 157 ? -2.244 -20.056 -3.932 1.00 88.00 157 GLU A C 1
ATOM 1202 O O . GLU A 1 157 ? -2.317 -20.032 -2.706 1.00 88.00 157 GLU A O 1
ATOM 1207 N N . ILE A 1 158 ? -2.556 -18.993 -4.685 1.00 91.12 158 ILE A N 1
ATOM 1208 C CA . ILE A 1 158 ? -3.052 -17.732 -4.113 1.00 91.12 158 ILE A CA 1
ATOM 1209 C C . ILE A 1 158 ? -4.412 -17.948 -3.434 1.00 91.12 158 ILE A C 1
ATOM 1211 O O . ILE A 1 158 ? -4.591 -17.480 -2.317 1.00 91.12 158 ILE A O 1
ATOM 1215 N N . GLU A 1 159 ? -5.357 -18.677 -4.047 1.00 93.12 159 GLU A N 1
ATOM 1216 C CA . GLU A 1 159 ? -6.653 -18.964 -3.399 1.00 93.12 159 GLU A CA 1
ATOM 1217 C C . GLU A 1 159 ? -6.469 -19.741 -2.086 1.00 93.12 159 GLU A C 1
ATOM 1219 O O . GLU A 1 159 ? -7.078 -19.375 -1.086 1.00 93.12 159 GLU A O 1
ATOM 1224 N N . ASP A 1 160 ? -5.574 -20.734 -2.046 1.00 94.88 160 ASP A N 1
ATOM 1225 C CA . ASP A 1 160 ? -5.275 -21.477 -0.814 1.00 94.88 160 ASP A CA 1
ATOM 1226 C C . ASP A 1 160 ? -4.722 -20.554 0.298 1.00 94.88 160 ASP A C 1
ATOM 1228 O O . ASP A 1 160 ? -5.050 -20.730 1.475 1.00 94.88 160 ASP A O 1
ATOM 1232 N N . ILE A 1 161 ? -3.903 -19.552 -0.055 1.00 95.06 161 ILE A N 1
ATOM 1233 C CA . ILE A 1 161 ? -3.401 -18.541 0.893 1.00 95.06 161 ILE A CA 1
ATOM 1234 C C . ILE A 1 161 ? -4.537 -17.623 1.359 1.00 95.06 161 ILE A C 1
ATOM 1236 O O . ILE A 1 161 ? -4.666 -17.393 2.561 1.00 95.06 161 ILE A O 1
ATOM 1240 N N . VAL A 1 162 ? -5.382 -17.137 0.445 1.00 97.06 162 VAL A N 1
ATOM 1241 C CA . VAL A 1 162 ? -6.547 -16.296 0.774 1.00 97.06 162 VAL A CA 1
ATOM 1242 C C . VAL A 1 162 ? -7.502 -17.041 1.708 1.00 97.06 162 VAL A C 1
ATOM 1244 O O . VAL A 1 162 ? -7.959 -16.473 2.697 1.00 97.06 162 VAL A O 1
ATOM 1247 N N . ASP A 1 163 ? -7.771 -18.321 1.456 1.00 96.75 163 ASP A N 1
ATOM 1248 C CA . ASP A 1 163 ? -8.610 -19.159 2.317 1.00 96.75 163 ASP A CA 1
ATOM 1249 C C . ASP A 1 163 ? -7.982 -19.371 3.700 1.00 96.75 163 ASP A C 1
ATOM 1251 O O . ASP A 1 163 ? -8.674 -19.325 4.721 1.00 96.75 163 ASP A O 1
ATOM 1255 N N . MET A 1 164 ? -6.663 -19.576 3.757 1.00 97.38 164 MET A N 1
ATOM 1256 C CA . MET A 1 164 ? -5.923 -19.704 5.012 1.00 97.38 164 MET A CA 1
ATOM 1257 C C . MET A 1 164 ? -5.992 -18.414 5.844 1.00 97.38 164 MET A C 1
ATOM 1259 O O . MET A 1 164 ? -6.282 -18.479 7.040 1.00 97.38 164 MET A O 1
ATOM 1263 N N . LEU A 1 165 ? -5.755 -17.253 5.225 1.00 97.12 165 LEU A N 1
ATOM 1264 C CA . LEU A 1 165 ? -5.892 -15.938 5.864 1.00 97.12 165 LEU A CA 1
ATOM 1265 C C . LEU A 1 165 ? -7.344 -15.692 6.293 1.00 97.12 165 LEU A C 1
ATOM 1267 O O . LEU A 1 165 ? -7.617 -15.292 7.428 1.00 97.12 165 LEU A O 1
ATOM 1271 N N . GLY A 1 166 ? -8.285 -16.047 5.424 1.00 97.00 166 GLY A N 1
ATOM 1272 C CA . GLY A 1 166 ? -9.716 -15.947 5.645 1.00 97.00 166 GLY A CA 1
ATOM 1273 C C . GLY A 1 166 ? -10.207 -16.744 6.850 1.00 97.00 166 GLY A C 1
ATOM 1274 O O . GLY A 1 166 ? -10.993 -16.243 7.655 1.00 97.00 166 GLY A O 1
ATOM 1275 N N . ALA A 1 167 ? -9.692 -17.961 7.039 1.00 96.31 167 ALA A N 1
ATOM 1276 C CA . ALA A 1 167 ? -9.980 -18.795 8.206 1.00 96.31 167 ALA A CA 1
ATOM 1277 C C . ALA A 1 167 ? -9.499 -18.166 9.528 1.00 96.31 167 ALA A C 1
ATOM 1279 O O . ALA A 1 167 ? -10.058 -18.468 10.585 1.00 96.31 167 ALA A O 1
ATOM 1280 N N . ALA A 1 168 ? -8.504 -17.274 9.472 1.00 93.50 168 ALA A N 1
ATOM 1281 C CA . ALA A 1 168 ? -8.042 -16.461 10.596 1.00 93.50 168 ALA A CA 1
ATOM 1282 C C . ALA A 1 168 ? -8.765 -15.099 10.706 1.00 93.50 168 ALA A C 1
ATOM 1284 O O . ALA A 1 168 ? -8.515 -14.345 11.646 1.00 93.50 168 ALA A O 1
ATOM 1285 N N . GLY A 1 169 ? -9.690 -14.786 9.792 1.00 92.00 169 GLY A N 1
ATOM 1286 C CA . GLY A 1 169 ? -10.422 -13.518 9.758 1.00 92.00 169 GLY A CA 1
ATOM 1287 C C . GLY A 1 169 ? -9.621 -12.346 9.184 1.00 92.00 169 GLY A C 1
ATOM 1288 O O . GLY A 1 169 ? -9.935 -11.201 9.507 1.00 92.00 169 GLY A O 1
ATOM 1289 N N . ILE A 1 170 ? -8.601 -12.630 8.370 1.00 95.31 170 ILE A N 1
ATOM 1290 C CA . ILE A 1 170 ? -7.770 -11.642 7.675 1.00 95.31 170 ILE A CA 1
ATOM 1291 C C . ILE A 1 170 ? -8.296 -11.503 6.241 1.00 95.31 170 ILE A C 1
ATOM 1293 O O . ILE A 1 170 ? -8.414 -12.499 5.527 1.00 95.31 170 ILE A O 1
ATOM 1297 N N . TYR A 1 171 ? -8.637 -10.279 5.836 1.00 97.31 171 TYR A N 1
ATOM 1298 C CA . TYR A 1 171 ? -8.992 -9.970 4.448 1.00 97.31 171 TYR A CA 1
ATOM 1299 C C . TYR A 1 171 ? -7.730 -9.837 3.592 1.00 97.31 171 TYR A C 1
ATOM 1301 O O . TYR A 1 171 ? -6.679 -9.445 4.093 1.00 97.31 171 TYR A O 1
ATOM 1309 N N . THR A 1 172 ? -7.837 -10.135 2.300 1.00 98.12 172 THR A N 1
ATOM 1310 C CA . THR A 1 172 ? -6.715 -10.065 1.358 1.00 98.12 172 THR A CA 1
ATOM 1311 C C . THR A 1 172 ? -6.964 -9.015 0.281 1.00 98.12 172 THR A C 1
ATOM 1313 O O . THR A 1 172 ? -7.967 -9.083 -0.430 1.00 98.12 172 THR A O 1
ATOM 1316 N N . LEU A 1 173 ? -6.037 -8.070 0.140 1.00 98.44 173 LEU A N 1
ATOM 1317 C CA . LEU A 1 173 ? -5.899 -7.231 -1.049 1.00 98.44 173 LEU A CA 1
ATOM 1318 C C . LEU A 1 173 ? -5.054 -7.997 -2.075 1.00 98.44 173 LEU A C 1
ATOM 1320 O O . LEU A 1 173 ? -3.981 -8.490 -1.736 1.00 98.44 173 LEU A O 1
ATOM 1324 N N . ILE A 1 174 ? -5.564 -8.172 -3.295 1.00 97.62 174 ILE A N 1
ATOM 1325 C CA . ILE A 1 174 ? -4.813 -8.826 -4.373 1.00 97.62 174 ILE A CA 1
ATOM 1326 C C . ILE A 1 174 ? -4.009 -7.757 -5.101 1.00 97.62 174 ILE A C 1
ATOM 1328 O O . ILE A 1 174 ? -4.565 -7.046 -5.935 1.00 97.62 174 ILE A O 1
ATOM 1332 N N . ASP A 1 175 ? -2.728 -7.665 -4.777 1.00 97.62 175 ASP A N 1
ATOM 1333 C CA . ASP A 1 175 ? -1.807 -6.694 -5.357 1.00 97.62 175 ASP A CA 1
ATOM 1334 C C . ASP A 1 175 ? -1.118 -7.236 -6.625 1.00 97.62 175 ASP A C 1
ATOM 1336 O O . ASP A 1 175 ? -0.599 -8.360 -6.654 1.00 97.62 175 ASP A O 1
ATOM 1340 N N . LEU A 1 176 ? -1.141 -6.437 -7.695 1.00 96.38 176 LEU A N 1
ATOM 1341 C CA . LEU A 1 176 ? -0.304 -6.644 -8.871 1.00 96.38 176 LEU A CA 1
ATOM 1342 C C . LEU A 1 176 ? 1.069 -6.003 -8.638 1.00 96.38 176 LEU A C 1
ATOM 1344 O O . LEU A 1 176 ? 1.399 -4.961 -9.214 1.00 96.38 176 LEU A O 1
ATOM 1348 N N . HIS A 1 177 ? 1.864 -6.705 -7.838 1.00 96.25 177 HIS A N 1
ATOM 1349 C CA . HIS A 1 177 ? 3.165 -6.232 -7.401 1.00 96.25 177 HIS A CA 1
ATOM 1350 C C . HIS A 1 177 ? 4.200 -6.167 -8.533 1.00 96.25 177 HIS A C 1
ATOM 1352 O O . HIS A 1 177 ? 4.265 -7.056 -9.399 1.00 96.25 177 HIS A O 1
ATOM 1358 N N . GLN A 1 178 ? 5.031 -5.126 -8.510 1.00 95.31 178 GLN A N 1
ATOM 1359 C CA . GLN A 1 178 ? 6.198 -4.973 -9.372 1.00 95.31 178 GLN A CA 1
ATOM 1360 C C . GLN A 1 178 ? 7.190 -3.977 -8.773 1.00 95.31 178 GLN A C 1
ATOM 1362 O O . GLN A 1 178 ? 6.774 -2.954 -8.244 1.00 95.31 178 GLN A O 1
ATOM 1367 N N . ASP A 1 179 ? 8.468 -4.218 -9.043 1.00 94.81 179 ASP A N 1
ATOM 1368 C CA . ASP A 1 179 ? 9.537 -3.230 -8.942 1.00 94.81 179 ASP A CA 1
ATOM 1369 C C . ASP A 1 179 ? 10.350 -3.275 -10.220 1.00 94.81 179 ASP A C 1
ATOM 1371 O O . ASP A 1 179 ? 10.778 -4.348 -10.655 1.00 94.81 179 ASP A O 1
ATOM 1375 N N . LEU A 1 180 ? 10.579 -2.128 -10.861 1.00 94.31 180 LEU A N 1
ATOM 1376 C CA . LEU A 1 180 ? 11.309 -2.053 -12.138 1.00 94.31 180 LEU A CA 1
ATOM 1377 C C . LEU A 1 180 ? 10.749 -3.006 -13.220 1.00 94.31 180 LEU A C 1
ATOM 1379 O O . LEU A 1 180 ? 11.451 -3.343 -14.178 1.00 94.31 180 LEU A O 1
ATOM 1383 N N . LEU A 1 181 ? 9.499 -3.449 -13.072 1.00 92.25 181 LEU A N 1
ATOM 1384 C CA . LEU A 1 181 ? 8.729 -4.396 -13.875 1.00 92.25 181 LEU A CA 1
ATOM 1385 C C . LEU A 1 181 ? 9.288 -5.805 -14.082 1.00 92.25 181 LEU A C 1
ATOM 1387 O O . LEU A 1 181 ? 8.508 -6.667 -14.477 1.00 92.25 181 LEU A O 1
ATOM 1391 N N . SER A 1 182 ? 10.586 -6.091 -13.967 1.00 90.94 182 SER A N 1
ATOM 1392 C CA . SER A 1 182 ? 11.091 -7.419 -14.341 1.00 90.94 182 SER A CA 1
ATOM 1393 C C . SER A 1 182 ? 12.502 -7.730 -13.868 1.00 90.94 182 SER A C 1
ATOM 1395 O O . SER A 1 182 ? 13.369 -6.863 -13.766 1.00 90.94 182 SER A O 1
ATOM 1397 N N . ARG A 1 183 ? 12.796 -9.031 -13.770 1.00 90.25 183 ARG A N 1
ATOM 1398 C CA . ARG A 1 183 ? 14.155 -9.521 -13.532 1.00 90.25 183 ARG A CA 1
ATOM 1399 C C . ARG A 1 183 ? 15.137 -9.104 -14.628 1.00 90.25 183 ARG A C 1
ATOM 1401 O O . ARG A 1 183 ? 16.317 -8.908 -14.331 1.00 90.25 183 ARG A O 1
ATOM 1408 N N . ASN A 1 184 ? 14.657 -8.882 -15.853 1.00 88.81 184 ASN A N 1
ATOM 1409 C CA . ASN A 1 184 ? 15.443 -8.353 -16.973 1.00 88.81 184 ASN A CA 1
ATOM 1410 C C . ASN A 1 184 ? 15.988 -6.932 -16.728 1.00 88.81 184 ASN A C 1
ATOM 1412 O O . ASN A 1 184 ? 16.904 -6.501 -17.427 1.00 88.81 184 ASN A O 1
ATOM 1416 N N . THR A 1 185 ? 15.429 -6.222 -15.755 1.00 92.06 185 THR A N 1
ATOM 1417 C CA . THR A 1 185 ? 15.758 -4.850 -15.356 1.00 92.06 185 THR A CA 1
ATOM 1418 C C . THR A 1 185 ? 16.116 -4.778 -13.869 1.00 92.06 185 THR A C 1
ATOM 1420 O O . THR A 1 185 ? 15.952 -3.740 -13.243 1.00 92.06 185 THR A O 1
ATOM 1423 N N . CYS A 1 186 ? 16.643 -5.879 -13.315 1.00 92.69 186 CYS A N 1
ATOM 1424 C CA . CYS A 1 186 ? 17.025 -6.026 -11.903 1.00 92.69 186 CYS A CA 1
ATOM 1425 C C . CYS A 1 186 ? 15.886 -5.936 -10.873 1.00 92.69 186 CYS A C 1
ATOM 1427 O O . CYS A 1 186 ? 16.197 -5.844 -9.693 1.00 92.69 186 CYS A O 1
ATOM 1429 N N . GLY A 1 187 ? 14.618 -6.032 -11.276 1.00 92.75 187 GLY A N 1
ATOM 1430 C CA . GLY A 1 187 ? 13.492 -6.071 -10.339 1.00 92.75 187 GLY A CA 1
ATOM 1431 C C . GLY A 1 187 ? 12.580 -7.281 -10.514 1.00 92.75 187 GLY A C 1
ATOM 1432 O O . GLY A 1 187 ? 13.049 -8.385 -10.815 1.00 92.75 187 GLY A O 1
ATOM 1433 N N . GLU A 1 188 ? 11.275 -7.085 -10.348 1.00 91.62 188 GLU A N 1
ATOM 1434 C CA . GLU A 1 188 ? 10.260 -8.137 -10.330 1.00 91.62 188 GLU A CA 1
ATOM 1435 C C . GLU A 1 188 ? 8.882 -7.698 -10.862 1.00 91.62 188 GLU A C 1
ATOM 1437 O O . GLU A 1 188 ? 8.661 -6.545 -11.214 1.00 91.62 188 GLU A O 1
ATOM 1442 N N . GLY A 1 189 ? 7.972 -8.666 -11.029 1.00 91.94 189 GLY A N 1
ATOM 1443 C CA . GLY A 1 189 ? 6.631 -8.460 -11.594 1.00 91.94 189 GLY A CA 1
ATOM 1444 C C . GLY A 1 189 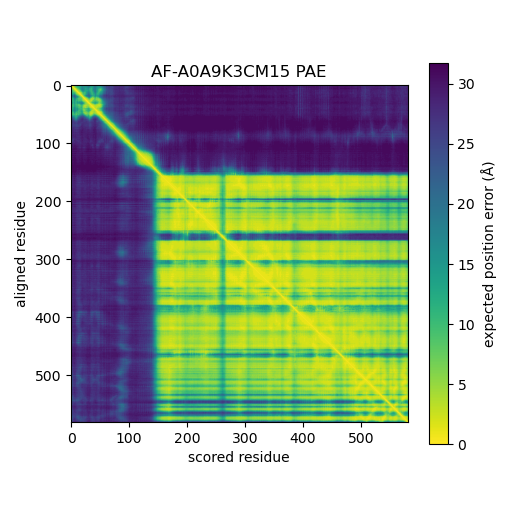? 6.401 -9.247 -12.889 1.00 91.94 189 GLY A C 1
ATOM 1445 O O . GLY A 1 189 ? 5.914 -10.382 -12.883 1.00 91.94 189 GLY A O 1
ATOM 1446 N N . ILE A 1 190 ? 6.758 -8.672 -14.040 1.00 88.81 190 ILE A N 1
ATOM 1447 C CA . ILE A 1 190 ? 6.563 -9.284 -15.360 1.00 88.81 190 ILE A CA 1
ATOM 1448 C C . ILE A 1 190 ? 7.389 -10.570 -15.468 1.00 88.81 190 ILE A C 1
ATOM 1450 O O . ILE A 1 190 ? 8.625 -10.543 -15.398 1.00 88.81 190 ILE A O 1
ATOM 1454 N N . PRO A 1 191 ? 6.735 -11.714 -15.740 1.00 83.81 191 PRO A N 1
ATOM 1455 C CA . PRO A 1 191 ? 7.421 -12.986 -15.797 1.00 83.81 191 PRO A CA 1
ATOM 1456 C C . PRO A 1 191 ? 8.329 -13.078 -17.024 1.00 83.81 191 PRO A C 1
ATOM 1458 O O . PRO A 1 191 ? 7.952 -12.732 -18.145 1.00 83.81 191 PRO A O 1
ATOM 1461 N N . GLN A 1 192 ? 9.495 -13.688 -16.836 1.00 78.38 192 GLN A N 1
ATOM 1462 C CA . GLN A 1 192 ? 10.559 -13.741 -17.839 1.00 78.38 192 GLN A CA 1
ATOM 1463 C C . GLN A 1 192 ? 10.168 -14.385 -19.180 1.00 78.38 192 GLN A C 1
ATOM 1465 O O . GLN A 1 192 ? 10.752 -14.095 -20.218 1.00 78.38 192 GLN A O 1
ATOM 1470 N N . TRP A 1 193 ? 9.144 -15.242 -19.216 1.00 77.62 193 TRP A N 1
ATOM 1471 C CA . TRP A 1 193 ? 8.665 -15.809 -20.482 1.00 77.62 193 TRP A CA 1
ATOM 1472 C C . TRP A 1 193 ? 7.947 -14.787 -21.383 1.00 77.62 193 TRP A C 1
ATOM 1474 O O . TRP A 1 193 ? 7.803 -15.066 -22.576 1.00 77.62 193 TRP A O 1
ATOM 1484 N N . LEU A 1 194 ? 7.501 -13.642 -20.844 1.00 77.81 194 LEU A N 1
ATOM 1485 C CA . LEU A 1 194 ? 7.003 -12.494 -21.617 1.00 77.81 194 LEU A CA 1
ATOM 1486 C C . LEU A 1 194 ? 8.138 -11.614 -22.148 1.00 77.81 194 LEU A C 1
ATOM 1488 O O . LEU A 1 194 ? 7.970 -10.986 -23.192 1.00 77.81 194 LEU A O 1
ATOM 1492 N N . LEU A 1 195 ? 9.292 -11.627 -21.478 1.00 78.44 195 LEU A N 1
ATOM 1493 C CA . LEU A 1 195 ? 10.501 -10.888 -21.845 1.00 78.44 195 LEU A CA 1
ATOM 1494 C C . LEU A 1 195 ? 11.701 -11.846 -22.026 1.00 78.44 195 LEU A C 1
ATOM 1496 O O . LEU A 1 195 ? 12.697 -11.741 -21.311 1.00 78.44 195 LEU A O 1
ATOM 1500 N N . PRO A 1 196 ? 11.634 -12.833 -22.944 1.00 65.81 196 PRO A N 1
ATOM 1501 C CA . PRO A 1 196 ? 12.651 -13.876 -23.018 1.00 65.81 196 PRO A CA 1
ATOM 1502 C C . PRO A 1 196 ? 13.985 -13.343 -23.560 1.00 65.81 196 PRO A C 1
ATOM 1504 O O . PRO A 1 196 ? 14.090 -13.086 -24.753 1.00 65.81 196 PRO A O 1
ATOM 1507 N N . ASN A 1 197 ? 14.989 -13.249 -22.680 1.00 60.12 197 ASN A N 1
ATOM 1508 C CA . ASN A 1 197 ? 16.457 -13.282 -22.875 1.00 60.12 197 ASN A CA 1
ATOM 1509 C C . ASN A 1 197 ? 17.044 -12.606 -24.121 1.00 60.12 197 ASN A C 1
ATOM 1511 O O . ASN A 1 197 ? 18.070 -13.036 -24.653 1.00 60.12 197 ASN A O 1
ATOM 1515 N N . GLU A 1 198 ? 16.413 -11.540 -24.582 1.00 61.28 198 GLU A N 1
ATOM 1516 C CA . GLU A 1 198 ? 16.890 -10.702 -25.667 1.00 61.28 198 GLU A CA 1
ATOM 1517 C C . GLU A 1 198 ? 16.813 -9.249 -25.204 1.00 61.28 198 GLU A C 1
ATOM 1519 O O . GLU A 1 198 ? 16.044 -8.894 -24.308 1.00 61.28 198 GLU A O 1
ATOM 1524 N N . ARG A 1 199 ? 17.660 -8.405 -25.794 1.00 66.44 199 ARG A N 1
ATOM 1525 C CA . ARG A 1 199 ? 17.677 -6.968 -25.526 1.00 66.44 199 ARG A CA 1
ATOM 1526 C C . ARG A 1 199 ? 16.254 -6.413 -25.655 1.00 66.44 199 ARG A C 1
ATOM 1528 O O . ARG A 1 199 ? 15.637 -6.617 -26.701 1.00 66.44 199 ARG A O 1
ATOM 1535 N N . ILE A 1 200 ? 15.786 -5.680 -24.639 1.00 74.38 200 ILE A N 1
ATOM 1536 C CA . ILE A 1 200 ? 14.541 -4.904 -24.720 1.00 74.38 200 ILE A CA 1
ATOM 1537 C C . ILE A 1 200 ? 14.661 -4.008 -25.947 1.00 74.38 200 ILE A C 1
ATOM 1539 O O . ILE A 1 200 ? 15.581 -3.189 -26.059 1.00 74.38 200 ILE A O 1
ATOM 1543 N N . LEU A 1 201 ? 13.807 -4.257 -26.935 1.00 65.56 201 LEU A N 1
ATOM 1544 C CA . LEU A 1 201 ? 13.930 -3.573 -28.208 1.00 65.56 201 LEU A CA 1
ATOM 1545 C C . LEU A 1 201 ? 13.714 -2.085 -28.014 1.00 65.56 201 LEU A C 1
ATOM 1547 O O . LEU A 1 201 ? 12.903 -1.675 -27.200 1.00 65.56 201 LEU A O 1
ATOM 1551 N N . HIS A 1 202 ? 14.447 -1.296 -28.794 1.00 75.19 202 HIS A N 1
ATOM 1552 C CA . HIS A 1 202 ? 14.414 0.166 -28.751 1.00 75.19 202 HIS A CA 1
ATOM 1553 C C . HIS A 1 202 ? 15.009 0.812 -27.491 1.00 75.19 202 HIS A C 1
ATOM 1555 O O . HIS A 1 202 ? 15.204 2.020 -27.527 1.00 75.19 202 HIS A O 1
ATOM 1561 N N . ALA A 1 203 ? 15.428 0.030 -26.489 1.00 84.19 203 ALA A N 1
ATOM 1562 C CA . ALA A 1 203 ? 16.154 0.525 -25.324 1.00 84.19 203 ALA A CA 1
ATOM 1563 C C . ALA A 1 203 ? 17.685 0.353 -25.433 1.00 84.19 203 ALA A C 1
ATOM 1565 O O . ALA A 1 203 ? 18.216 -0.523 -26.144 1.00 84.19 203 ALA A O 1
ATOM 1566 N N . ALA A 1 204 ? 18.425 1.185 -24.708 1.00 88.19 204 ALA A N 1
ATOM 1567 C CA . ALA A 1 204 ? 19.844 1.031 -24.422 1.00 88.19 204 ALA A CA 1
ATOM 1568 C C . ALA A 1 204 ? 20.122 -0.267 -23.628 1.00 88.19 204 ALA A C 1
ATOM 1570 O O . ALA A 1 204 ? 19.213 -0.836 -23.017 1.00 88.19 204 ALA A O 1
ATOM 1571 N N . PRO A 1 205 ? 21.357 -0.802 -23.663 1.00 89.19 205 PRO A N 1
ATOM 1572 C CA . PRO A 1 205 ? 21.742 -1.909 -22.792 1.00 89.19 205 PRO A CA 1
ATOM 1573 C C . PRO A 1 205 ? 21.509 -1.545 -21.321 1.00 89.19 205 PRO A C 1
ATOM 1575 O O . PRO A 1 205 ? 22.065 -0.567 -20.837 1.00 89.19 205 PRO A O 1
ATOM 1578 N N . PHE A 1 206 ? 20.705 -2.324 -20.600 1.00 91.31 206 PHE A N 1
ATOM 1579 C CA . PHE A 1 206 ? 20.460 -2.065 -19.181 1.00 91.31 206 PHE A CA 1
ATOM 1580 C C . PHE A 1 206 ? 21.771 -2.175 -18.365 1.00 91.31 206 PHE A C 1
ATOM 1582 O O . PHE A 1 206 ? 22.520 -3.132 -18.596 1.00 91.31 206 PHE A O 1
ATOM 1589 N N . PRO A 1 207 ? 22.059 -1.257 -17.415 1.00 93.12 207 PRO A N 1
ATOM 1590 C CA . PRO A 1 207 ? 21.195 -0.177 -16.924 1.00 93.12 207 PRO A CA 1
ATOM 1591 C C . PRO A 1 207 ? 21.545 1.215 -17.483 1.00 93.12 207 PRO A C 1
ATOM 1593 O O . PRO A 1 207 ? 21.470 2.205 -16.765 1.00 93.12 207 PRO A O 1
ATOM 1596 N N . GLU A 1 208 ? 21.961 1.353 -18.741 1.00 91.88 208 GLU A N 1
ATOM 1597 C CA . GLU A 1 208 ? 22.201 2.685 -19.318 1.00 91.88 208 GLU A CA 1
ATOM 1598 C C . GLU A 1 208 ? 20.922 3.559 -19.277 1.00 91.88 208 GLU A C 1
ATOM 1600 O O . GLU A 1 208 ? 19.823 3.045 -19.515 1.00 91.88 208 GLU A O 1
ATOM 1605 N N . PRO A 1 209 ? 21.026 4.875 -18.981 1.00 91.06 209 PRO A N 1
ATOM 1606 C CA . PRO A 1 209 ? 22.241 5.658 -18.698 1.00 91.06 209 PRO A CA 1
ATOM 1607 C C . PRO A 1 209 ? 22.656 5.704 -17.212 1.00 91.06 209 PRO A C 1
ATOM 1609 O O . PRO A 1 209 ? 23.606 6.410 -16.867 1.00 91.06 209 PRO A O 1
ATOM 1612 N N . VAL A 1 210 ? 21.952 4.992 -16.329 1.00 90.50 210 VAL A N 1
ATOM 1613 C CA . VAL A 1 210 ? 22.224 4.941 -14.879 1.00 90.50 210 VAL A CA 1
ATOM 1614 C C . VAL A 1 210 ? 23.629 4.393 -14.597 1.00 90.50 210 VAL A C 1
ATOM 1616 O O . VAL A 1 210 ? 24.305 4.851 -13.670 1.00 90.50 210 VAL A O 1
ATOM 1619 N N . GLU A 1 211 ? 24.106 3.479 -15.443 1.00 90.06 211 GLU A N 1
ATOM 1620 C CA . GLU A 1 211 ? 25.532 3.188 -15.627 1.00 90.06 211 GLU A CA 1
ATOM 1621 C C . GLU A 1 211 ? 25.980 3.441 -17.062 1.00 90.06 211 GLU A C 1
ATOM 1623 O O . GLU A 1 211 ? 25.185 3.433 -17.995 1.00 90.06 211 GLU A O 1
ATOM 1628 N N . GLN A 1 212 ? 27.287 3.632 -17.251 1.00 85.69 212 GLN A N 1
ATOM 1629 C CA . GLN A 1 212 ? 27.868 3.834 -18.587 1.00 85.69 212 GLN A CA 1
ATOM 1630 C C . GLN A 1 212 ? 28.065 2.535 -19.375 1.00 85.69 212 GLN A C 1
ATOM 1632 O O . GLN A 1 212 ? 28.416 2.585 -20.554 1.00 85.69 212 GLN A O 1
ATOM 1637 N N . VAL A 1 213 ? 27.942 1.383 -18.715 1.00 86.81 213 VAL A N 1
ATOM 1638 C CA . VAL A 1 213 ? 28.187 0.069 -19.308 1.00 86.81 213 VAL A CA 1
ATOM 1639 C C . VAL A 1 213 ? 27.059 -0.860 -18.898 1.00 86.81 213 VAL A C 1
ATOM 1641 O O . VAL A 1 2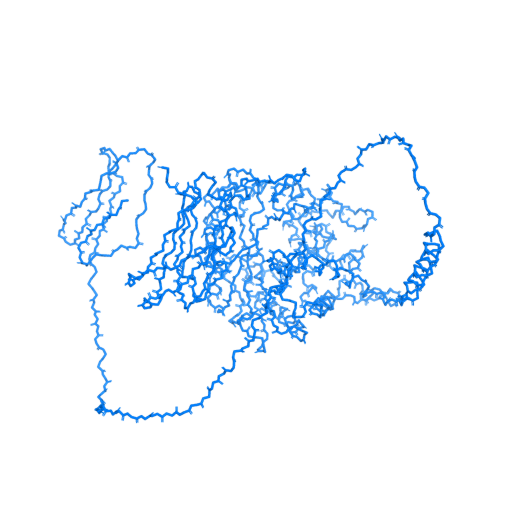13 ? 26.796 -1.022 -17.708 1.00 86.81 213 VAL A O 1
ATOM 1644 N N . GLY A 1 214 ? 26.427 -1.488 -19.889 1.00 88.94 214 GLY A N 1
ATOM 1645 C CA . GLY A 1 214 ? 25.425 -2.516 -19.640 1.00 88.94 214 GLY A CA 1
ATOM 1646 C C . GLY A 1 214 ? 25.968 -3.691 -18.820 1.00 88.94 214 GLY A C 1
ATOM 1647 O O . GLY A 1 214 ? 27.120 -4.107 -18.986 1.00 88.94 214 GLY A O 1
ATOM 1648 N N . TYR A 1 215 ? 25.127 -4.233 -17.946 1.00 92.31 215 TYR A N 1
ATOM 1649 C CA . TYR A 1 215 ? 25.505 -5.323 -17.053 1.00 92.31 215 TYR A CA 1
ATOM 1650 C C . TYR A 1 215 ? 25.712 -6.646 -17.799 1.00 92.31 215 TYR A C 1
ATOM 1652 O O . TYR A 1 215 ? 25.039 -6.915 -18.803 1.00 92.31 215 TYR A O 1
ATOM 1660 N N . PRO A 1 216 ? 26.652 -7.490 -17.332 1.00 91.81 216 PRO A N 1
ATOM 1661 C CA . PRO A 1 216 ? 26.772 -8.848 -17.833 1.00 91.81 216 PRO A CA 1
ATOM 1662 C C . PRO A 1 216 ? 25.489 -9.628 -17.537 1.00 91.81 216 PRO A C 1
ATOM 1664 O O . PRO A 1 216 ? 24.785 -9.356 -16.568 1.00 91.81 216 PRO A O 1
ATOM 1667 N N . LEU A 1 217 ? 25.192 -10.606 -18.392 1.00 90.75 217 LEU A N 1
ATOM 1668 C CA . LEU A 1 217 ? 24.028 -11.467 -18.221 1.00 90.75 217 LEU A CA 1
ATOM 1669 C C . LEU A 1 217 ? 24.422 -12.780 -17.540 1.00 90.75 217 LEU A C 1
ATOM 1671 O O . LEU A 1 217 ? 25.471 -13.356 -17.848 1.00 90.75 217 LEU A O 1
ATOM 1675 N N . ASP A 1 218 ? 23.554 -13.268 -16.662 1.00 89.88 218 ASP A N 1
ATOM 1676 C CA . ASP A 1 218 ? 23.652 -14.574 -16.029 1.00 89.88 218 ASP A CA 1
ATOM 1677 C C . ASP A 1 218 ? 23.261 -15.717 -16.990 1.00 89.88 218 ASP A C 1
ATOM 1679 O O . ASP A 1 218 ? 22.973 -15.532 -18.178 1.00 89.88 218 ASP A O 1
ATOM 1683 N N . GLN A 1 219 ? 23.280 -16.950 -16.478 1.00 88.25 219 GLN A N 1
ATOM 1684 C CA . GLN A 1 219 ? 22.927 -18.152 -17.246 1.00 88.25 219 GLN A CA 1
ATOM 1685 C C . GLN A 1 219 ? 21.477 -18.149 -17.759 1.00 88.25 219 GLN A C 1
ATOM 1687 O O . GLN A 1 219 ? 21.172 -18.826 -18.745 1.00 88.25 219 GLN A O 1
ATOM 1692 N N . ASP A 1 220 ? 20.605 -17.410 -17.077 1.00 83.19 220 ASP A N 1
ATOM 1693 C CA . ASP A 1 220 ? 19.190 -17.284 -17.368 1.00 83.19 220 ASP A CA 1
ATOM 1694 C C . ASP A 1 220 ? 18.922 -16.047 -18.226 1.00 83.19 220 ASP A C 1
ATOM 1696 O O . ASP A 1 220 ? 17.774 -15.814 -18.565 1.00 83.19 220 ASP A O 1
ATOM 1700 N N . GLY A 1 221 ? 19.948 -15.307 -18.663 1.00 85.06 221 GLY A N 1
ATOM 1701 C CA . GLY A 1 221 ? 19.828 -14.155 -19.556 1.00 85.06 221 GLY A CA 1
ATOM 1702 C C . GLY A 1 221 ? 19.374 -12.863 -18.874 1.00 85.06 221 GLY A C 1
ATOM 1703 O O . GLY A 1 221 ? 19.039 -11.914 -19.582 1.00 85.06 221 GLY A O 1
ATOM 1704 N N . ASN A 1 222 ? 19.373 -12.818 -17.542 1.00 88.81 222 ASN A N 1
ATOM 1705 C CA . ASN A 1 222 ? 19.086 -11.619 -16.755 1.00 88.81 222 ASN A CA 1
ATOM 1706 C C . ASN A 1 222 ? 20.380 -10.874 -16.414 1.00 88.81 222 ASN A C 1
ATOM 1708 O O . ASN A 1 222 ? 21.430 -11.511 -16.379 1.00 88.81 222 ASN A O 1
ATOM 1712 N N . PRO A 1 223 ? 20.345 -9.562 -16.117 1.00 91.94 223 PRO A N 1
ATOM 1713 C CA . PRO A 1 223 ? 21.496 -8.874 -15.537 1.00 91.94 223 PRO A CA 1
ATOM 1714 C C . PRO A 1 223 ? 22.006 -9.613 -14.294 1.00 91.94 223 PRO A C 1
ATOM 1716 O O . PRO A 1 223 ? 21.193 -10.039 -13.468 1.00 91.94 223 PRO A O 1
ATOM 1719 N N . ASP A 1 224 ? 23.323 -9.783 -14.167 1.00 92.00 224 ASP A N 1
ATOM 1720 C CA . ASP A 1 224 ? 23.935 -10.492 -13.041 1.00 92.00 224 ASP A CA 1
ATOM 1721 C C . ASP A 1 224 ? 23.446 -9.918 -11.705 1.00 92.00 224 ASP A C 1
ATOM 1723 O O . ASP A 1 224 ? 23.389 -8.705 -11.507 1.00 92.00 224 ASP A O 1
ATOM 1727 N N . LEU A 1 225 ? 23.047 -10.805 -10.790 1.00 90.81 225 LEU A N 1
ATOM 1728 C CA . LEU A 1 225 ? 22.427 -10.394 -9.533 1.00 90.81 225 LEU A CA 1
ATOM 1729 C C . LEU A 1 225 ? 23.386 -9.579 -8.653 1.00 90.81 225 LEU A C 1
ATOM 1731 O O . LEU A 1 225 ? 22.938 -8.685 -7.948 1.00 90.81 225 LEU A O 1
ATOM 1735 N N . GLN A 1 226 ? 24.693 -9.853 -8.687 1.00 91.25 226 GLN A N 1
ATOM 1736 C CA . GLN A 1 226 ? 25.658 -9.069 -7.910 1.00 91.25 226 GLN A CA 1
ATOM 1737 C C . GLN A 1 226 ? 25.795 -7.651 -8.455 1.00 91.25 226 GLN A C 1
ATOM 1739 O O . GLN A 1 226 ? 25.939 -6.713 -7.675 1.00 91.25 226 GLN A O 1
ATOM 1744 N N . ASP A 1 227 ? 25.712 -7.488 -9.776 1.00 92.19 227 ASP A N 1
ATOM 1745 C CA . ASP A 1 227 ? 25.696 -6.165 -10.390 1.00 92.19 227 ASP A CA 1
ATOM 1746 C C . ASP A 1 227 ? 24.380 -5.431 -10.074 1.00 92.19 227 ASP A C 1
ATOM 1748 O O . ASP A 1 227 ? 24.427 -4.253 -9.723 1.00 92.19 227 ASP A O 1
ATOM 1752 N N . CYS A 1 228 ? 23.232 -6.123 -10.081 1.00 91.44 228 CYS A N 1
ATOM 1753 C CA . CYS A 1 228 ? 21.948 -5.559 -9.634 1.00 91.44 228 CYS A CA 1
ATOM 1754 C C . CYS A 1 228 ? 22.001 -5.043 -8.189 1.00 91.44 228 CYS A C 1
ATOM 1756 O O . CYS A 1 228 ? 21.551 -3.941 -7.908 1.00 91.44 228 CYS A O 1
ATOM 1758 N N . LEU A 1 229 ? 22.585 -5.825 -7.277 1.00 90.25 229 LEU A N 1
ATOM 1759 C CA . LEU A 1 229 ? 22.668 -5.498 -5.849 1.00 90.25 229 LEU A CA 1
ATOM 1760 C C . LEU A 1 229 ? 23.821 -4.535 -5.513 1.00 90.25 229 LEU A C 1
ATOM 1762 O O . LEU A 1 229 ? 24.064 -4.233 -4.345 1.00 90.25 229 LEU A O 1
ATOM 1766 N N . SER A 1 230 ? 24.570 -4.062 -6.513 1.00 87.75 230 SER A N 1
ATOM 1767 C CA . SER A 1 230 ? 25.722 -3.178 -6.296 1.00 87.75 230 SER A CA 1
ATOM 1768 C C . SER A 1 230 ? 25.339 -1.728 -5.975 1.00 87.75 230 SER A C 1
ATOM 1770 O O . SER A 1 230 ? 26.211 -0.917 -5.643 1.00 87.75 230 SER A O 1
ATOM 1772 N N . ARG A 1 231 ? 24.052 -1.388 -6.090 1.00 86.19 231 ARG A N 1
ATOM 1773 C CA . ARG A 1 231 ? 23.494 -0.049 -5.886 1.00 86.19 231 ARG A CA 1
ATOM 1774 C C . ARG A 1 231 ? 22.006 -0.132 -5.544 1.00 86.19 231 ARG A C 1
ATOM 1776 O O . ARG A 1 231 ? 21.383 -1.174 -5.688 1.00 86.19 231 ARG A O 1
ATOM 1783 N N . GLU A 1 232 ? 21.484 0.990 -5.066 1.00 86.50 232 GLU A N 1
ATOM 1784 C CA . GLU A 1 232 ? 20.080 1.170 -4.700 1.00 86.50 232 GLU A CA 1
ATOM 1785 C C . GLU A 1 232 ? 19.187 0.982 -5.940 1.00 86.50 232 GLU A C 1
ATOM 1787 O O . GLU A 1 232 ? 19.466 1.553 -7.004 1.00 86.50 232 GLU A O 1
ATOM 1792 N N . PHE A 1 233 ? 18.181 0.112 -5.827 1.00 90.31 233 PHE A N 1
ATOM 1793 C CA . PHE A 1 233 ? 17.434 -0.385 -6.980 1.00 90.31 233 PHE A CA 1
ATOM 1794 C C . PHE A 1 233 ? 16.544 0.698 -7.598 1.00 90.31 233 PHE A C 1
ATOM 1796 O O . PHE A 1 233 ? 16.416 0.734 -8.823 1.00 90.31 233 PHE A O 1
ATOM 1803 N N . ALA A 1 234 ? 15.993 1.622 -6.804 1.00 89.62 234 ALA A N 1
ATOM 1804 C CA . ALA A 1 234 ? 15.122 2.678 -7.301 1.00 89.62 234 ALA A CA 1
ATOM 1805 C C . ALA A 1 234 ? 15.866 3.614 -8.263 1.00 89.62 234 ALA A C 1
ATOM 1807 O O . ALA A 1 234 ? 15.261 4.161 -9.189 1.00 89.62 234 ALA A O 1
ATOM 1808 N N . THR A 1 235 ? 17.199 3.726 -8.169 1.00 89.88 235 THR A N 1
ATOM 1809 C CA . THR A 1 235 ? 17.991 4.420 -9.201 1.00 89.88 235 THR A CA 1
ATOM 1810 C C . THR A 1 235 ? 17.785 3.852 -10.609 1.00 89.88 235 THR A C 1
ATOM 1812 O O . THR A 1 235 ? 17.892 4.599 -11.586 1.00 89.88 235 THR A O 1
ATOM 1815 N N . TYR A 1 236 ? 17.457 2.564 -10.747 1.00 92.69 236 TYR A N 1
ATOM 1816 C CA . TYR A 1 236 ? 17.204 1.928 -12.037 1.00 92.69 236 TYR A CA 1
ATOM 1817 C C . TYR A 1 236 ? 15.866 2.324 -12.668 1.00 92.69 236 TYR A C 1
ATOM 1819 O O . TYR A 1 236 ? 15.721 2.111 -13.871 1.00 92.69 236 TYR A O 1
ATOM 1827 N N . TYR A 1 237 ? 14.938 2.979 -11.956 1.00 91.88 237 TYR A N 1
ATOM 1828 C CA . TYR A 1 237 ? 13.756 3.585 -12.593 1.00 91.88 237 TYR A CA 1
ATOM 1829 C C . TYR A 1 237 ? 14.152 4.598 -13.681 1.00 91.88 237 TYR A C 1
ATOM 1831 O O . TYR A 1 237 ? 13.431 4.785 -14.659 1.00 91.88 237 TYR A O 1
ATOM 1839 N N . LEU A 1 238 ? 15.343 5.199 -13.567 1.00 90.81 238 LEU A N 1
ATOM 1840 C CA . LEU A 1 238 ? 15.906 6.116 -14.561 1.00 90.81 238 LEU A CA 1
ATOM 1841 C C . LEU A 1 238 ? 16.653 5.412 -15.711 1.00 90.81 238 LEU A C 1
ATOM 1843 O O . LEU A 1 238 ? 17.217 6.090 -16.574 1.00 90.81 238 LEU A O 1
ATOM 1847 N N . ALA A 1 239 ? 16.705 4.076 -15.739 1.00 92.19 239 ALA A N 1
ATOM 1848 C CA . ALA A 1 239 ? 17.289 3.333 -16.851 1.00 92.19 239 ALA A CA 1
ATOM 1849 C C . ALA A 1 239 ? 16.340 3.342 -18.060 1.00 92.19 239 ALA A C 1
ATOM 1851 O O . ALA A 1 239 ? 15.134 3.130 -17.926 1.00 92.19 239 ALA A O 1
ATOM 1852 N N . ASP A 1 240 ? 16.897 3.502 -19.262 1.00 90.62 240 ASP A N 1
ATOM 1853 C CA . ASP A 1 240 ? 16.124 3.602 -20.512 1.00 90.62 240 ASP A CA 1
ATOM 1854 C C . ASP A 1 240 ? 15.248 2.356 -20.741 1.00 90.62 240 ASP A C 1
ATOM 1856 O O . ASP A 1 240 ? 14.081 2.437 -21.118 1.00 90.62 240 ASP A O 1
ATOM 1860 N N . ALA A 1 241 ? 15.786 1.182 -20.403 1.00 90.69 241 ALA A N 1
ATOM 1861 C CA . ALA A 1 241 ? 15.068 -0.085 -20.471 1.00 90.69 241 ALA A CA 1
ATOM 1862 C C . ALA A 1 241 ? 13.839 -0.155 -19.544 1.00 90.69 241 ALA A C 1
ATOM 1864 O O . ALA A 1 241 ? 12.812 -0.688 -19.964 1.00 90.69 241 ALA A O 1
ATOM 1865 N N . VAL A 1 242 ? 13.916 0.386 -18.322 1.00 92.31 242 VAL A N 1
ATOM 1866 C CA . VAL A 1 242 ? 12.770 0.429 -17.395 1.00 92.31 242 VAL A CA 1
ATOM 1867 C C . VAL A 1 242 ? 11.717 1.395 -17.926 1.00 92.31 242 VAL A C 1
ATOM 1869 O O . VAL A 1 242 ? 10.548 1.026 -18.052 1.00 92.31 242 VAL A O 1
ATOM 1872 N N . GLY A 1 243 ? 12.146 2.588 -18.350 1.00 90.88 243 GLY A N 1
ATOM 1873 C CA . GLY A 1 243 ? 11.271 3.582 -18.967 1.00 90.88 243 GLY A CA 1
ATOM 1874 C C . GLY A 1 243 ? 10.493 3.025 -20.163 1.00 90.88 243 GLY A C 1
ATOM 1875 O O . GLY A 1 243 ? 9.270 3.176 -20.232 1.00 90.88 243 GLY A O 1
ATOM 1876 N N . TYR A 1 244 ? 11.180 2.311 -21.061 1.00 89.62 244 TYR A N 1
ATOM 1877 C CA . TYR A 1 244 ? 10.569 1.670 -22.226 1.00 89.62 244 TYR A CA 1
ATOM 1878 C C . TYR A 1 244 ? 9.542 0.596 -21.845 1.00 89.62 244 TYR A C 1
ATOM 1880 O O . TYR A 1 244 ? 8.478 0.523 -22.462 1.00 89.62 244 TYR A O 1
ATOM 1888 N N . LEU A 1 245 ? 9.822 -0.240 -20.838 1.00 90.00 245 LEU A N 1
ATOM 1889 C CA . LEU A 1 245 ? 8.882 -1.281 -20.405 1.00 90.00 245 LEU A CA 1
ATOM 1890 C C . LEU A 1 245 ? 7.586 -0.686 -19.841 1.00 90.00 245 LEU A C 1
ATOM 1892 O O . LEU A 1 245 ? 6.509 -1.145 -20.225 1.00 90.00 245 LEU A O 1
ATOM 1896 N N . PHE A 1 246 ? 7.671 0.367 -19.023 1.00 92.69 246 PHE A N 1
ATOM 1897 C CA . PHE A 1 246 ? 6.493 1.106 -18.556 1.00 92.69 246 PHE A CA 1
ATOM 1898 C C . PHE A 1 246 ? 5.731 1.737 -19.725 1.00 92.69 246 PHE A C 1
ATOM 1900 O O . PHE A 1 246 ? 4.529 1.517 -19.874 1.00 92.69 246 PHE A O 1
ATOM 1907 N N . GLY A 1 247 ? 6.426 2.433 -20.630 1.00 89.44 247 GLY A N 1
ATOM 1908 C CA . GLY A 1 247 ? 5.808 2.999 -21.834 1.00 89.44 247 GLY A CA 1
ATOM 1909 C C . GLY A 1 247 ? 5.096 1.940 -22.684 1.00 89.44 247 GLY A C 1
ATOM 1910 O O . GLY A 1 247 ? 3.989 2.160 -23.178 1.00 89.44 247 GLY A O 1
ATOM 1911 N N . ALA A 1 248 ? 5.682 0.749 -22.820 1.00 86.38 248 ALA A N 1
ATOM 1912 C CA . ALA A 1 248 ? 5.075 -0.356 -23.546 1.00 86.38 248 ALA A CA 1
ATOM 1913 C C . ALA A 1 248 ? 3.885 -0.996 -22.819 1.00 86.38 248 ALA A C 1
ATOM 1915 O O . ALA A 1 248 ? 2.952 -1.459 -23.487 1.00 86.38 248 ALA A O 1
ATOM 1916 N N . LEU A 1 249 ? 3.896 -1.002 -21.485 1.00 90.44 249 LEU A N 1
ATOM 1917 C CA . LEU A 1 249 ? 2.769 -1.416 -20.658 1.00 90.44 249 LEU A CA 1
ATOM 1918 C C . LEU A 1 249 ? 1.572 -0.480 -20.849 1.00 90.44 249 LEU A C 1
ATOM 1920 O O . LEU A 1 249 ? 0.473 -0.966 -21.107 1.00 90.44 249 LEU A O 1
ATOM 1924 N N . TYR A 1 250 ? 1.779 0.836 -20.811 1.00 91.00 250 TYR A N 1
ATOM 1925 C CA . TYR A 1 250 ? 0.690 1.809 -20.932 1.00 91.00 250 TYR A CA 1
ATOM 1926 C C . TYR A 1 250 ? 0.162 1.948 -22.368 1.00 91.00 250 TYR A C 1
ATOM 1928 O O . TYR A 1 250 ? -1.047 1.972 -22.593 1.00 91.00 250 TYR A O 1
ATOM 1936 N N . GLU A 1 251 ? 1.050 1.997 -23.365 1.00 81.94 251 GLU A N 1
ATOM 1937 C CA . GLU A 1 251 ? 0.681 2.252 -24.767 1.00 81.94 251 GLU A CA 1
ATOM 1938 C C . GLU A 1 251 ? 0.421 0.976 -25.588 1.00 81.94 251 GLU A C 1
ATOM 1940 O O . GLU A 1 251 ? 0.146 1.045 -26.790 1.00 81.94 251 GLU A O 1
ATOM 1945 N N . ASN A 1 252 ? 0.504 -0.204 -24.963 1.00 74.44 252 ASN A N 1
ATOM 1946 C CA . ASN A 1 252 ? 0.359 -1.503 -25.628 1.00 74.44 252 ASN A CA 1
ATOM 1947 C C . ASN A 1 252 ? 1.355 -1.686 -26.800 1.00 74.44 252 ASN A C 1
ATOM 1949 O O . ASN A 1 252 ? 1.014 -2.261 -27.844 1.00 74.44 252 ASN A O 1
ATOM 1953 N N . LYS A 1 253 ? 2.582 -1.158 -26.652 1.00 72.50 253 LYS A N 1
ATOM 1954 C CA . LYS A 1 253 ? 3.660 -1.292 -27.649 1.00 72.50 253 LYS A CA 1
ATOM 1955 C C . LYS A 1 253 ? 4.194 -2.729 -27.656 1.00 72.50 253 LYS A C 1
ATOM 1957 O O . LYS A 1 253 ? 4.146 -3.447 -26.657 1.00 72.50 253 LYS A O 1
ATOM 1962 N N . ASN A 1 254 ? 4.726 -3.155 -28.801 1.00 69.44 254 ASN A N 1
ATOM 1963 C CA . ASN A 1 254 ? 5.466 -4.411 -28.876 1.00 69.44 254 ASN A CA 1
ATOM 1964 C C . ASN A 1 254 ? 6.830 -4.231 -28.193 1.00 69.44 254 ASN A C 1
ATOM 1966 O O . ASN A 1 254 ? 7.575 -3.303 -28.506 1.00 69.44 254 ASN A O 1
ATOM 1970 N N . VAL A 1 255 ? 7.162 -5.143 -27.282 1.00 69.38 255 VAL A N 1
ATOM 1971 C CA . VAL A 1 255 ? 8.463 -5.162 -26.589 1.00 69.38 255 VAL A CA 1
ATOM 1972 C C . VAL A 1 255 ? 9.488 -6.083 -27.267 1.00 69.38 255 VAL A C 1
ATOM 1974 O O . VAL A 1 255 ? 10.682 -5.957 -27.016 1.00 69.38 255 VAL A O 1
ATOM 1977 N N . MET A 1 256 ? 9.034 -6.957 -28.181 1.00 62.97 256 MET A N 1
ATOM 1978 C CA . MET A 1 256 ? 9.841 -7.954 -28.909 1.00 62.97 256 MET A CA 1
ATOM 1979 C C . MET A 1 256 ? 9.617 -7.888 -30.435 1.00 62.97 256 MET A C 1
ATOM 1981 O O . MET A 1 256 ? 8.628 -7.324 -30.897 1.00 62.97 256 MET A O 1
ATOM 1985 N N . HIS A 1 257 ? 10.550 -8.459 -31.214 1.00 57.75 257 HIS A N 1
ATOM 1986 C CA . HIS A 1 257 ? 10.779 -8.179 -32.643 1.00 57.75 257 HIS A CA 1
ATOM 1987 C C . HIS A 1 257 ? 9.506 -8.130 -33.501 1.00 57.75 257 HIS A C 1
ATOM 1989 O O . HIS A 1 257 ? 8.759 -9.102 -33.582 1.00 57.75 257 HIS A O 1
ATOM 1995 N N . ASP A 1 258 ? 9.339 -7.044 -34.260 1.00 52.97 258 ASP A N 1
ATOM 1996 C CA . ASP A 1 258 ? 8.147 -6.813 -35.086 1.00 52.97 258 ASP A CA 1
ATOM 1997 C C . ASP A 1 258 ? 8.016 -7.705 -36.337 1.00 52.97 258 ASP A C 1
ATOM 1999 O O . ASP A 1 258 ? 6.996 -7.629 -37.014 1.00 52.97 258 ASP A O 1
ATOM 2003 N N . ASN A 1 259 ? 8.998 -8.541 -36.707 1.00 48.47 259 ASN A N 1
ATOM 2004 C CA . ASN A 1 259 ? 9.026 -9.105 -38.070 1.00 48.47 259 ASN A CA 1
ATOM 2005 C C . ASN A 1 259 ? 9.625 -10.518 -38.253 1.00 48.47 259 ASN A C 1
ATOM 2007 O O . ASN A 1 259 ? 10.073 -10.827 -39.358 1.00 48.47 259 ASN A O 1
ATOM 2011 N N . ASP A 1 260 ? 9.603 -11.409 -37.253 1.00 50.34 260 ASP A N 1
ATOM 2012 C CA . ASP A 1 260 ? 9.923 -12.832 -37.497 1.00 50.34 260 ASP A CA 1
ATOM 2013 C C . ASP A 1 260 ? 8.677 -13.744 -37.471 1.00 50.34 260 ASP A C 1
ATOM 2015 O O . ASP A 1 260 ? 8.356 -14.323 -36.437 1.00 50.34 260 ASP A O 1
ATOM 2019 N N . PRO A 1 261 ? 7.996 -13.978 -38.608 1.00 48.97 261 PRO A N 1
ATOM 2020 C CA . PRO A 1 261 ? 6.844 -14.884 -38.673 1.00 48.97 261 PRO A CA 1
ATOM 2021 C C . PRO A 1 261 ? 7.170 -16.359 -38.354 1.00 48.97 261 PRO A C 1
ATOM 2023 O O . PRO A 1 261 ? 6.254 -17.180 -38.288 1.00 48.97 261 PRO A O 1
ATOM 2026 N N . SER A 1 262 ? 8.447 -16.727 -38.192 1.00 45.53 262 SER A N 1
ATOM 2027 C CA . SER A 1 262 ? 8.883 -18.051 -37.731 1.00 45.53 262 SER A CA 1
ATOM 2028 C C . SER A 1 262 ? 9.107 -18.122 -36.217 1.00 45.53 262 SER A C 1
ATOM 2030 O O . SER A 1 262 ? 9.116 -19.220 -35.648 1.00 45.53 262 SER A O 1
ATOM 2032 N N . ASN A 1 263 ? 9.210 -16.969 -35.552 1.00 45.47 263 ASN A N 1
ATOM 2033 C CA . ASN A 1 263 ? 9.308 -16.881 -34.111 1.00 45.47 263 ASN A CA 1
ATOM 2034 C C . ASN A 1 263 ? 7.898 -16.915 -33.510 1.00 45.47 263 ASN A C 1
ATOM 2036 O O . ASN A 1 263 ? 7.100 -15.996 -33.657 1.00 45.47 263 ASN A O 1
ATOM 2040 N N . ARG A 1 264 ? 7.585 -17.991 -32.781 1.00 46.53 264 ARG A N 1
ATOM 2041 C CA . ARG A 1 264 ? 6.308 -18.152 -32.058 1.00 46.53 264 ARG A CA 1
ATOM 2042 C C . ARG A 1 264 ? 6.059 -17.074 -30.989 1.00 46.53 264 ARG A C 1
ATOM 2044 O O . ARG A 1 264 ? 5.029 -17.146 -30.321 1.00 46.53 264 ARG A O 1
ATOM 2051 N N . TYR A 1 265 ? 7.013 -16.157 -30.798 1.00 47.34 265 TYR A N 1
ATOM 2052 C CA . TYR A 1 265 ? 6.957 -15.069 -29.837 1.00 47.34 265 TYR A CA 1
ATOM 2053 C C . TYR A 1 265 ? 6.812 -13.651 -30.425 1.00 47.34 265 TYR A C 1
ATOM 2055 O O . TYR A 1 265 ? 6.880 -12.680 -29.679 1.00 47.34 265 TYR A O 1
ATOM 2063 N N . THR A 1 266 ? 6.560 -13.488 -31.728 1.00 45.75 266 THR A N 1
ATOM 2064 C CA . THR A 1 266 ? 6.196 -12.169 -32.280 1.00 45.75 266 THR A CA 1
ATOM 2065 C C . THR A 1 266 ? 4.832 -11.699 -31.767 1.00 45.75 266 THR A C 1
ATOM 2067 O O . THR A 1 266 ? 3.844 -12.417 -31.940 1.00 45.75 266 THR A O 1
ATOM 2070 N N . GLY A 1 267 ? 4.764 -10.484 -31.210 1.00 53.59 267 GLY A N 1
ATOM 2071 C CA . GLY A 1 267 ? 3.506 -9.808 -30.865 1.00 53.59 267 GLY A CA 1
ATOM 2072 C C . GLY A 1 267 ? 3.027 -9.930 -29.413 1.00 53.59 267 GLY A C 1
ATOM 2073 O O . GLY A 1 267 ? 1.833 -9.754 -29.177 1.00 53.59 267 GLY A O 1
ATOM 2074 N N . TYR A 1 268 ? 3.900 -10.223 -28.439 1.00 63.44 268 TYR A N 1
ATOM 2075 C CA . TYR A 1 268 ? 3.526 -10.045 -27.029 1.00 63.44 268 TYR A CA 1
ATOM 2076 C C . TYR A 1 268 ? 3.512 -8.565 -26.688 1.00 63.44 268 TYR A C 1
ATOM 2078 O O . TYR A 1 268 ? 4.553 -7.910 -26.639 1.00 63.44 268 TYR A O 1
ATOM 2086 N N . ARG A 1 269 ? 2.311 -8.059 -26.445 1.00 78.12 269 ARG A N 1
ATOM 2087 C CA . ARG A 1 269 ? 2.113 -6.742 -25.870 1.00 78.12 269 ARG A CA 1
ATOM 2088 C C . ARG A 1 269 ? 1.804 -6.892 -24.392 1.00 78.12 269 ARG A C 1
ATOM 2090 O O . ARG A 1 269 ? 1.035 -7.780 -24.007 1.00 78.12 269 ARG A O 1
ATOM 2097 N N . LEU A 1 270 ? 2.443 -6.068 -23.570 1.00 85.44 270 LEU A N 1
ATOM 2098 C CA . LEU A 1 270 ? 2.362 -6.198 -22.118 1.00 85.44 270 LEU A CA 1
ATOM 2099 C C . LEU A 1 270 ? 0.932 -5.960 -21.622 1.00 85.44 270 LEU A C 1
ATOM 2101 O O . LEU A 1 270 ? 0.405 -6.806 -20.902 1.00 85.44 270 LEU A O 1
ATOM 2105 N N . LEU A 1 271 ? 0.258 -4.913 -22.114 1.00 88.19 271 LEU A N 1
ATOM 2106 C CA . LEU A 1 271 ? -1.134 -4.621 -21.755 1.00 88.19 271 LEU A CA 1
ATOM 2107 C C . LEU A 1 271 ? -2.085 -5.771 -22.107 1.00 88.19 271 LEU A C 1
ATOM 2109 O O . LEU A 1 271 ? -2.909 -6.161 -21.286 1.00 88.19 271 LEU A O 1
ATOM 2113 N N . ASP A 1 272 ? -1.968 -6.363 -23.301 1.00 85.94 272 ASP A N 1
ATOM 2114 C CA . ASP A 1 272 ? -2.837 -7.479 -23.701 1.00 85.94 272 ASP A CA 1
ATOM 2115 C C . ASP A 1 272 ? -2.697 -8.680 -22.746 1.00 85.94 272 ASP A C 1
ATOM 2117 O O . ASP A 1 272 ? -3.691 -9.321 -22.391 1.00 85.94 272 ASP A O 1
ATOM 2121 N N . ASN A 1 273 ? -1.473 -8.981 -22.298 1.00 86.06 273 ASN A N 1
ATOM 2122 C CA . ASN A 1 273 ? -1.222 -10.062 -21.343 1.00 86.06 273 ASN A CA 1
ATOM 2123 C C . ASN A 1 273 ? -1.679 -9.697 -19.930 1.00 86.06 273 ASN A C 1
ATOM 2125 O O . ASN A 1 273 ? -2.238 -10.555 -19.246 1.00 86.06 273 ASN A O 1
ATOM 2129 N N . LEU A 1 274 ? -1.535 -8.434 -19.531 1.00 90.50 274 LEU A N 1
ATOM 2130 C CA . LEU A 1 274 ? -2.086 -7.927 -18.281 1.00 90.50 274 LEU A CA 1
ATOM 2131 C C . LEU A 1 274 ? -3.617 -8.068 -18.253 1.00 90.50 274 LEU A C 1
ATOM 2133 O O . LEU A 1 274 ? -4.188 -8.566 -17.288 1.00 90.50 274 LEU A O 1
ATOM 2137 N N . MET A 1 275 ? -4.300 -7.751 -19.355 1.00 91.75 275 MET A N 1
ATOM 2138 C CA . MET A 1 275 ? -5.750 -7.940 -19.471 1.00 91.75 275 MET A CA 1
ATOM 2139 C C . MET A 1 275 ? -6.164 -9.413 -19.403 1.00 91.75 275 MET A C 1
ATOM 2141 O O . MET A 1 275 ? -7.253 -9.724 -18.915 1.00 91.75 275 MET A O 1
ATOM 2145 N N . LEU A 1 276 ? -5.330 -10.335 -19.898 1.00 89.56 276 LEU A N 1
ATOM 2146 C CA . LEU A 1 276 ? -5.556 -11.774 -19.739 1.00 89.56 276 LEU A CA 1
ATOM 2147 C C . LEU A 1 276 ? -5.348 -12.224 -18.291 1.00 89.56 276 LEU A C 1
ATOM 2149 O O . LEU A 1 276 ? -6.141 -13.037 -17.812 1.00 89.56 276 LEU A O 1
ATOM 2153 N N . HIS A 1 277 ? -4.329 -11.693 -17.613 1.00 90.81 277 HIS A N 1
ATOM 2154 C CA . HIS A 1 277 ? -4.080 -11.921 -16.192 1.00 90.81 277 HIS A CA 1
ATOM 2155 C C . HIS A 1 277 ? -5.280 -11.461 -15.360 1.00 90.81 277 HIS A C 1
ATOM 2157 O O . HIS A 1 277 ? -5.924 -12.292 -14.723 1.00 90.81 277 HIS A O 1
ATOM 2163 N N . TYR A 1 278 ? -5.692 -10.197 -15.481 1.00 94.19 278 TYR A N 1
ATOM 2164 C CA . TYR A 1 278 ? -6.845 -9.685 -14.743 1.00 94.19 278 TYR A CA 1
ATOM 2165 C C . TYR A 1 278 ? -8.147 -10.381 -15.097 1.00 94.19 278 TYR A C 1
ATOM 2167 O O . TYR A 1 278 ? -8.982 -10.581 -14.220 1.00 94.19 278 TYR A O 1
ATOM 2175 N N . ASN A 1 279 ? -8.343 -10.815 -16.346 1.00 93.19 279 ASN A N 1
ATOM 2176 C CA . ASN A 1 279 ? -9.503 -11.638 -16.678 1.00 93.19 279 ASN A CA 1
ATOM 2177 C C . ASN A 1 279 ? -9.524 -12.942 -15.870 1.00 93.19 279 ASN A C 1
ATOM 2179 O O . ASN A 1 279 ? -10.595 -13.392 -15.472 1.00 93.19 279 ASN A O 1
ATOM 2183 N N . ALA A 1 280 ? -8.373 -13.585 -15.695 1.00 92.12 280 ALA A N 1
ATOM 2184 C CA . ALA A 1 280 ? -8.269 -14.855 -14.995 1.00 92.12 280 ALA A CA 1
ATOM 2185 C C . ALA A 1 280 ? -8.409 -14.661 -13.471 1.00 92.12 280 ALA A C 1
ATOM 2187 O O . ALA A 1 280 ? -9.307 -15.270 -12.883 1.00 92.12 280 ALA A O 1
ATOM 2188 N N . VAL A 1 281 ? -7.672 -13.704 -12.894 1.00 93.62 281 VAL A N 1
ATOM 2189 C CA . VAL A 1 281 ? -7.711 -13.351 -11.465 1.00 93.62 281 VAL A CA 1
ATOM 2190 C C . VAL A 1 281 ? -9.115 -12.916 -11.041 1.00 93.62 281 VAL A C 1
ATOM 2192 O O . VAL A 1 281 ? -9.693 -13.512 -10.136 1.00 93.62 281 VAL A O 1
ATOM 2195 N N . SER A 1 282 ? -9.737 -11.975 -11.759 1.00 95.38 282 SER A N 1
ATOM 2196 C CA . SER A 1 282 ? -11.103 -11.526 -11.436 1.00 95.38 282 SER A CA 1
ATOM 2197 C C . SER A 1 282 ? -12.156 -12.621 -11.599 1.00 95.38 282 SER A C 1
ATOM 2199 O O . SER A 1 282 ? -13.102 -12.688 -10.827 1.00 95.38 282 SER A O 1
ATOM 2201 N N . THR A 1 283 ? -12.005 -13.531 -12.570 1.00 94.50 283 THR A N 1
ATOM 2202 C CA . THR A 1 283 ? -12.918 -14.685 -12.694 1.00 94.50 283 THR A CA 1
ATOM 2203 C C . THR A 1 283 ? -12.770 -15.636 -11.509 1.00 94.50 283 THR A C 1
ATOM 2205 O O . THR A 1 283 ? -13.746 -16.262 -11.097 1.00 94.50 283 THR A O 1
ATOM 2208 N N . ARG A 1 284 ? -11.544 -15.796 -11.003 1.00 94.12 284 ARG A N 1
ATOM 2209 C CA . ARG A 1 284 ? -11.228 -16.705 -9.906 1.00 94.12 284 ARG A CA 1
ATOM 2210 C C . ARG A 1 284 ? -11.780 -16.200 -8.579 1.00 94.12 284 ARG A C 1
ATOM 2212 O O . ARG A 1 284 ? -12.417 -16.978 -7.878 1.00 94.12 284 ARG A O 1
ATOM 2219 N N . PHE A 1 285 ? -11.554 -14.924 -8.281 1.00 95.69 285 PHE A N 1
ATOM 2220 C CA . PHE A 1 285 ? -11.880 -14.313 -6.993 1.00 95.69 285 PHE A CA 1
ATOM 2221 C C . PHE A 1 285 ? -13.249 -13.621 -6.953 1.00 95.69 285 PHE A C 1
ATOM 2223 O O . PHE A 1 285 ? -13.657 -13.151 -5.893 1.00 95.69 285 PHE A O 1
ATOM 2230 N N . ALA A 1 286 ? -14.005 -13.624 -8.058 1.00 96.19 286 ALA A N 1
ATOM 2231 C CA . ALA A 1 286 ? -15.357 -13.071 -8.106 1.00 96.19 286 ALA A CA 1
ATOM 2232 C C . ALA A 1 286 ? -16.245 -13.579 -6.956 1.00 96.19 286 ALA A C 1
ATOM 2234 O O . ALA A 1 286 ? -16.560 -14.768 -6.859 1.00 96.19 286 ALA A O 1
ATOM 2235 N N . GLY A 1 287 ? -16.689 -12.651 -6.104 1.00 95.00 287 GLY A N 1
ATOM 2236 C CA . GLY A 1 287 ? -17.544 -12.942 -4.948 1.00 95.00 287 GLY A CA 1
ATOM 2237 C C . GLY A 1 287 ? -16.878 -13.726 -3.808 1.00 95.00 287 GLY A C 1
ATOM 2238 O O . GLY A 1 287 ? -17.595 -14.216 -2.933 1.00 95.00 287 GLY A O 1
ATOM 2239 N N . HIS A 1 288 ? -15.550 -13.867 -3.805 1.00 96.69 288 HIS A N 1
ATOM 2240 C CA . HIS A 1 288 ? -14.806 -14.465 -2.702 1.00 96.69 288 HIS A CA 1
ATOM 2241 C C . HIS A 1 288 ? -14.873 -13.572 -1.447 1.00 96.69 288 HIS A C 1
ATOM 2243 O O . HIS A 1 288 ? -14.299 -12.492 -1.444 1.00 96.69 288 HIS A O 1
ATOM 2249 N N . PRO A 1 289 ? -15.507 -13.997 -0.340 1.00 96.44 289 PRO A N 1
ATOM 2250 C CA . PRO A 1 289 ? -15.869 -13.096 0.762 1.00 96.44 289 PRO A CA 1
ATOM 2251 C C . PRO A 1 289 ? -14.680 -12.527 1.547 1.00 96.44 289 PRO A C 1
ATOM 2253 O O . PRO A 1 289 ? -14.860 -11.575 2.299 1.00 96.44 289 PRO A O 1
ATOM 2256 N N . MET A 1 290 ? -13.500 -13.135 1.408 1.00 97.38 290 MET A N 1
ATOM 2257 C CA . MET A 1 290 ? -12.276 -12.714 2.098 1.00 97.38 290 MET A CA 1
ATOM 2258 C C . MET A 1 290 ? -11.335 -11.887 1.218 1.00 97.38 290 MET A C 1
ATOM 2260 O O . MET A 1 290 ? -10.285 -11.469 1.694 1.00 97.38 290 MET A O 1
ATOM 2264 N N . VAL A 1 291 ? -11.695 -11.629 -0.042 1.00 98.00 291 VAL A N 1
ATOM 2265 C CA . VAL A 1 291 ? -10.975 -10.656 -0.870 1.00 98.00 291 VAL A CA 1
ATOM 2266 C C . VAL A 1 291 ? -11.535 -9.269 -0.562 1.00 98.00 291 VAL A C 1
ATOM 2268 O O . VAL A 1 291 ? -12.745 -9.067 -0.553 1.00 98.00 291 VAL A O 1
ATOM 2271 N N . LEU A 1 292 ? -10.658 -8.315 -0.260 1.00 97.69 292 LEU A N 1
ATOM 2272 C CA . LEU A 1 292 ? -11.026 -6.916 -0.046 1.00 97.69 292 LEU A CA 1
ATOM 2273 C C . LEU A 1 292 ? -11.204 -6.195 -1.388 1.00 97.69 292 LEU A C 1
ATOM 2275 O O . LEU A 1 292 ? -12.175 -5.468 -1.601 1.00 97.69 292 LEU A O 1
ATOM 2279 N N . GLY A 1 293 ? -10.266 -6.426 -2.302 1.00 97.94 293 GLY A N 1
ATOM 2280 C CA . GLY A 1 293 ? -10.173 -5.733 -3.574 1.00 97.94 293 GLY A CA 1
ATOM 2281 C C . GLY A 1 293 ? -8.964 -6.167 -4.387 1.00 97.94 293 GLY A C 1
ATOM 2282 O O . GLY A 1 293 ? -8.280 -7.135 -4.041 1.00 97.94 293 GLY A O 1
ATOM 2283 N N . TYR A 1 294 ? -8.720 -5.419 -5.455 1.00 98.44 294 TYR A N 1
ATOM 2284 C CA . TYR A 1 294 ? -7.563 -5.565 -6.330 1.00 98.44 294 TYR A CA 1
ATOM 2285 C C . TYR A 1 294 ? -6.762 -4.268 -6.308 1.00 98.44 294 TYR A C 1
ATOM 2287 O O . TYR A 1 294 ? -7.353 -3.223 -6.592 1.00 98.44 294 TYR A O 1
ATOM 2295 N N . ASP A 1 295 ? -5.467 -4.348 -6.011 1.00 98.56 295 ASP A N 1
ATOM 2296 C CA . ASP A 1 295 ? -4.536 -3.266 -6.320 1.00 98.56 295 ASP A CA 1
ATOM 2297 C C . ASP A 1 295 ? -4.094 -3.377 -7.777 1.00 98.56 295 ASP A C 1
ATOM 2299 O O . ASP A 1 295 ? -3.795 -4.464 -8.293 1.00 98.56 295 ASP A O 1
ATOM 2303 N N . LEU A 1 296 ? -4.221 -2.270 -8.501 1.00 98.19 296 LEU A N 1
ATOM 2304 C CA . LEU A 1 296 ? -4.205 -2.286 -9.960 1.00 98.19 296 LEU A CA 1
ATOM 2305 C C . LEU A 1 296 ? -2.792 -2.253 -10.541 1.00 98.19 296 LEU A C 1
ATOM 2307 O O . LEU A 1 296 ? -2.608 -2.705 -11.673 1.00 98.19 296 LEU A O 1
ATOM 2311 N N . LEU A 1 297 ? -1.833 -1.677 -9.824 1.00 98.00 297 LEU A N 1
ATOM 2312 C CA . LEU A 1 297 ? -0.418 -1.676 -10.177 1.00 98.00 297 LEU A CA 1
ATOM 2313 C C . LEU A 1 297 ? 0.363 -1.045 -9.024 1.00 98.00 297 LEU A C 1
ATOM 2315 O O . LEU A 1 297 ? 0.194 0.152 -8.803 1.00 98.00 297 LEU A O 1
ATOM 2319 N N . ASN A 1 298 ? 1.249 -1.822 -8.403 1.00 98.25 298 ASN A N 1
ATOM 2320 C CA . ASN A 1 298 ? 2.206 -1.304 -7.431 1.00 98.25 298 ASN A CA 1
ATOM 2321 C C . ASN A 1 298 ? 3.122 -0.249 -8.063 1.00 98.25 298 ASN A C 1
ATOM 2323 O O . ASN A 1 298 ? 3.654 -0.475 -9.159 1.00 98.25 298 ASN A O 1
ATOM 2327 N N . GLU A 1 299 ? 3.314 0.879 -7.386 1.00 96.62 299 GLU A N 1
ATOM 2328 C CA . GLU A 1 299 ? 4.288 1.931 -7.692 1.00 96.62 299 GLU A CA 1
ATOM 2329 C C . GLU A 1 299 ? 4.435 2.285 -9.190 1.00 96.62 299 GLU A C 1
ATOM 2331 O O . GLU A 1 299 ? 5.512 2.149 -9.790 1.00 96.62 299 GLU A O 1
ATOM 2336 N N . PRO A 1 300 ? 3.371 2.777 -9.855 1.00 96.19 300 PRO A N 1
ATOM 2337 C CA . PRO A 1 300 ? 3.444 3.165 -11.257 1.00 96.19 300 PRO A CA 1
ATOM 2338 C C . PRO A 1 300 ? 4.530 4.217 -11.494 1.00 96.19 300 PRO A C 1
ATOM 2340 O O . PRO A 1 300 ? 4.571 5.258 -10.840 1.00 96.19 300 PRO A O 1
ATOM 2343 N N . PHE A 1 301 ? 5.367 4.015 -12.508 1.00 94.12 301 PHE A N 1
ATOM 2344 C CA . PHE A 1 301 ? 6.373 4.996 -12.913 1.00 94.12 301 PHE A CA 1
ATOM 2345 C C . PHE A 1 301 ? 6.008 5.654 -14.250 1.00 94.12 301 PHE A C 1
ATOM 2347 O O . PHE A 1 301 ? 5.419 5.017 -15.125 1.00 94.12 301 PHE A O 1
ATOM 2354 N N . VAL A 1 302 ? 6.382 6.926 -14.444 1.00 89.38 302 VAL A N 1
ATOM 2355 C CA . VAL A 1 302 ? 6.055 7.709 -15.662 1.00 89.38 302 VAL A CA 1
ATOM 2356 C C . VAL A 1 302 ? 6.702 7.178 -16.950 1.00 89.38 302 VAL A C 1
ATOM 2358 O O . VAL A 1 302 ? 6.315 7.578 -18.049 1.00 89.38 302 VAL A O 1
ATOM 2361 N N . GLY A 1 303 ? 7.672 6.269 -16.843 1.00 79.06 303 GLY A N 1
ATOM 2362 C CA . GLY A 1 303 ? 8.259 5.570 -17.984 1.00 79.06 303 GLY A CA 1
ATOM 2363 C C . GLY A 1 303 ? 9.312 6.383 -18.747 1.00 79.06 303 GLY A C 1
ATOM 2364 O O . GLY A 1 303 ? 10.240 6.905 -18.135 1.00 79.06 303 GLY A O 1
ATOM 2365 N N . GLU A 1 304 ? 9.206 6.426 -20.087 1.00 76.25 304 GLU A N 1
ATOM 2366 C CA . GLU A 1 304 ? 10.172 6.986 -21.062 1.00 76.25 304 GLU A CA 1
ATOM 2367 C C . GLU A 1 304 ? 10.461 8.496 -20.860 1.00 76.25 304 GLU A C 1
ATOM 2369 O O . GLU A 1 304 ? 10.062 9.358 -21.652 1.00 76.25 304 GLU A O 1
ATOM 2374 N N . ALA A 1 305 ? 11.205 8.816 -19.801 1.00 66.81 305 ALA A N 1
ATOM 2375 C CA . ALA A 1 305 ? 11.623 10.152 -19.384 1.00 66.81 305 ALA A CA 1
ATOM 2376 C C . ALA A 1 305 ? 12.255 10.991 -20.505 1.00 66.81 305 ALA A C 1
ATOM 2378 O O . ALA A 1 305 ? 12.019 12.197 -20.585 1.00 66.81 305 ALA A O 1
ATOM 2379 N N . ASP A 1 306 ? 13.023 10.359 -21.392 1.00 66.06 306 ASP A N 1
ATOM 2380 C CA . ASP A 1 306 ? 13.694 11.035 -22.505 1.00 66.06 306 ASP A CA 1
ATOM 2381 C C . ASP A 1 306 ? 12.720 11.484 -23.604 1.00 66.06 306 ASP A C 1
ATOM 2383 O O . ASP A 1 306 ? 12.931 12.516 -24.250 1.00 66.06 306 ASP A O 1
ATOM 2387 N N . LEU A 1 307 ? 11.629 10.742 -23.809 1.00 70.50 307 LEU A N 1
ATOM 2388 C CA . LEU A 1 307 ? 10.585 11.101 -24.771 1.00 70.50 307 LEU A CA 1
ATOM 2389 C C . LEU A 1 307 ? 9.610 12.121 -24.183 1.00 70.50 307 LEU A C 1
ATOM 2391 O O . LEU A 1 307 ? 9.115 12.997 -24.901 1.00 70.50 307 LEU A O 1
ATOM 2395 N N . HIS A 1 308 ? 9.369 12.039 -22.874 1.00 77.62 308 HIS A N 1
ATOM 2396 C CA . HIS A 1 308 ? 8.396 12.869 -22.175 1.00 77.62 308 HIS A CA 1
ATOM 2397 C C . HIS A 1 308 ? 8.956 13.500 -20.888 1.00 77.62 308 HIS A C 1
ATOM 2399 O O . HIS A 1 308 ? 8.384 13.323 -19.812 1.00 77.62 308 HIS A O 1
ATOM 2405 N N . PRO A 1 309 ? 10.000 14.347 -20.968 1.00 81.25 309 PRO A N 1
ATOM 2406 C CA . PRO A 1 309 ? 10.645 14.920 -19.779 1.00 81.25 309 PRO A CA 1
ATOM 2407 C C . PRO A 1 309 ? 9.703 15.808 -18.957 1.00 81.25 309 PRO A C 1
ATOM 2409 O O . PRO A 1 309 ? 9.911 16.032 -17.768 1.00 81.25 309 PRO A O 1
ATOM 2412 N N . MET A 1 310 ? 8.630 16.304 -19.578 1.00 81.75 310 MET A N 1
ATOM 2413 C CA . MET A 1 310 ? 7.599 17.064 -18.879 1.00 81.75 310 MET A CA 1
ATOM 2414 C C . MET A 1 310 ? 6.755 16.212 -17.927 1.00 81.75 310 MET A C 1
ATOM 2416 O O . MET A 1 310 ? 6.224 16.780 -16.981 1.00 81.75 310 MET A O 1
ATOM 2420 N N . TYR A 1 311 ? 6.632 14.899 -18.146 1.00 86.44 311 TYR A N 1
ATOM 2421 C CA . TYR A 1 311 ? 5.906 14.003 -17.240 1.00 86.44 311 TYR A CA 1
ATOM 2422 C C . TYR A 1 311 ? 6.691 13.711 -15.959 1.00 86.44 311 TYR A C 1
ATOM 2424 O O . TYR A 1 311 ? 6.078 13.580 -14.910 1.00 86.44 311 TYR A O 1
ATOM 2432 N N . LEU A 1 312 ? 8.029 13.746 -15.998 1.00 82.38 312 LEU A N 1
ATOM 2433 C CA . LEU A 1 312 ? 8.843 13.729 -14.775 1.00 82.38 312 LEU A CA 1
ATOM 2434 C C . LEU A 1 312 ? 8.662 14.998 -13.931 1.00 82.38 312 LEU A C 1
ATOM 2436 O O . LEU A 1 312 ? 8.669 14.945 -12.709 1.00 82.38 312 LEU A O 1
ATOM 2440 N N . ILE A 1 313 ? 8.524 16.156 -14.583 1.00 83.62 313 ILE A N 1
ATOM 2441 C CA . ILE A 1 313 ? 8.381 17.451 -13.895 1.00 83.62 313 ILE A CA 1
ATOM 2442 C C . ILE A 1 313 ? 6.934 17.679 -13.433 1.00 83.62 313 ILE A C 1
ATOM 2444 O O . ILE A 1 313 ? 6.693 18.384 -12.456 1.00 83.62 313 ILE A O 1
ATOM 2448 N N . ASN A 1 314 ? 5.967 17.120 -14.160 1.00 87.56 314 ASN A N 1
ATOM 2449 C CA . ASN A 1 314 ? 4.542 17.228 -13.878 1.00 87.56 314 ASN A CA 1
ATOM 2450 C C . ASN A 1 314 ? 3.880 15.836 -13.929 1.00 87.56 314 ASN A C 1
ATOM 2452 O O . ASN A 1 314 ? 3.180 15.536 -14.906 1.00 87.56 314 ASN A O 1
ATOM 2456 N N . PRO A 1 315 ? 4.100 14.997 -12.899 1.00 89.81 315 PRO A N 1
ATOM 2457 C CA . PRO A 1 315 ? 3.529 13.653 -12.814 1.00 89.81 315 PRO A CA 1
ATOM 2458 C C . PRO A 1 315 ? 1.999 13.667 -12.827 1.00 89.81 315 PRO A C 1
ATOM 2460 O O . PRO A 1 315 ? 1.402 12.822 -13.482 1.00 89.81 315 PRO A O 1
ATOM 2463 N N . ALA A 1 316 ? 1.354 14.690 -12.256 1.00 91.44 316 ALA A N 1
ATOM 2464 C CA . ALA A 1 316 ? -0.102 14.838 -12.307 1.00 91.44 316 ALA A CA 1
ATOM 2465 C C . ALA A 1 316 ? -0.644 14.834 -13.749 1.00 91.44 316 ALA A C 1
ATOM 2467 O O . ALA A 1 316 ? -1.661 14.219 -14.055 1.00 91.44 316 ALA A O 1
ATOM 2468 N N . LYS A 1 317 ? 0.069 15.462 -14.690 1.00 91.38 317 LYS A N 1
ATOM 2469 C CA . LYS A 1 317 ? -0.343 15.440 -16.099 1.00 91.38 317 LYS A CA 1
ATOM 2470 C C . LYS A 1 317 ? -0.250 14.039 -16.713 1.00 91.38 317 LYS A C 1
ATOM 2472 O O . LYS A 1 317 ? -1.085 13.678 -17.537 1.00 91.38 317 LYS A O 1
ATOM 2477 N N . PHE A 1 318 ? 0.767 13.266 -16.340 1.00 92.94 318 PHE A N 1
ATOM 2478 C CA . PHE A 1 318 ? 0.884 11.872 -16.761 1.00 92.94 318 PHE A CA 1
ATOM 2479 C C . PHE A 1 318 ? -0.232 11.016 -16.156 1.00 92.94 318 PHE A C 1
ATOM 2481 O O . PHE A 1 318 ? -0.841 10.207 -16.855 1.00 92.94 318 PHE A O 1
ATOM 2488 N N . GLU A 1 319 ? -0.526 11.230 -14.875 1.00 94.62 319 GLU A N 1
ATOM 2489 C CA . GLU A 1 319 ? -1.603 10.545 -14.169 1.00 94.62 319 GLU A CA 1
ATOM 2490 C C . GLU A 1 319 ? -2.952 10.769 -14.868 1.00 94.62 319 GLU A C 1
ATOM 2492 O O . GLU A 1 319 ? -3.685 9.815 -15.113 1.00 94.62 319 GLU A O 1
ATOM 2497 N N . GLU A 1 320 ? -3.240 12.006 -15.282 1.00 93.38 320 GLU A N 1
ATOM 2498 C CA . GLU A 1 320 ? -4.459 12.361 -16.017 1.00 93.38 320 GLU A CA 1
ATOM 2499 C C . GLU A 1 320 ? -4.497 11.768 -17.440 1.00 93.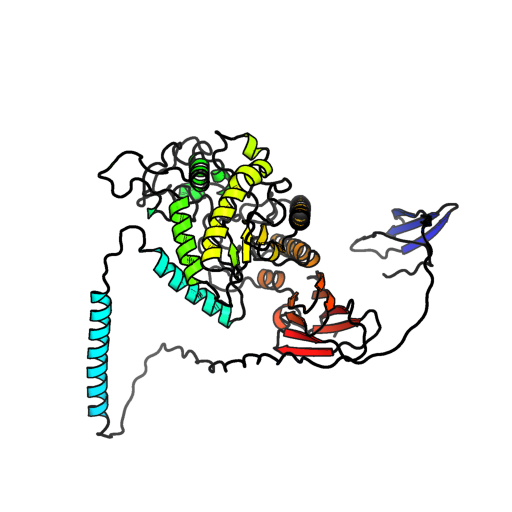38 320 GLU A C 1
ATOM 2501 O O . GLU A 1 320 ? -5.496 11.174 -17.849 1.00 93.38 320 GLU A O 1
ATOM 2506 N N . GLU A 1 321 ? -3.427 11.944 -18.224 1.00 91.81 321 GLU A N 1
ATOM 2507 C CA . GLU A 1 321 ? -3.431 11.634 -19.662 1.00 91.81 321 GLU A CA 1
ATOM 2508 C C . GLU A 1 321 ? -3.150 10.157 -19.980 1.00 91.81 321 GLU A C 1
ATOM 2510 O O . GLU A 1 321 ? -3.557 9.678 -21.043 1.00 91.81 321 GLU A O 1
ATOM 2515 N N . VAL A 1 322 ? -2.448 9.442 -19.095 1.00 92.81 322 VAL A N 1
ATOM 2516 C CA . VAL A 1 322 ? -1.934 8.087 -19.350 1.00 92.81 322 VAL A CA 1
ATOM 2517 C C . VAL A 1 322 ? -2.402 7.098 -18.288 1.00 92.81 322 VAL A C 1
ATOM 2519 O O . VAL A 1 322 ? -3.023 6.090 -18.635 1.00 92.81 322 VAL A O 1
ATOM 2522 N N . LEU A 1 323 ? -2.145 7.381 -17.008 1.00 95.19 323 LEU A N 1
ATOM 2523 C CA . LEU A 1 323 ? -2.378 6.408 -15.938 1.00 95.19 323 LEU A CA 1
ATOM 2524 C C . LEU A 1 323 ? -3.873 6.176 -15.677 1.00 95.19 323 LEU A C 1
ATOM 2526 O O . LEU A 1 323 ? -4.311 5.029 -15.607 1.00 95.19 323 LEU A O 1
ATOM 2530 N N . ALA A 1 324 ? -4.687 7.233 -15.619 1.00 95.88 324 ALA A N 1
ATOM 2531 C CA . ALA A 1 324 ? -6.129 7.102 -15.422 1.00 95.88 324 ALA A CA 1
ATOM 2532 C C . ALA A 1 324 ? -6.805 6.294 -16.553 1.00 95.88 324 ALA A C 1
ATOM 2534 O O . ALA A 1 324 ? -7.511 5.331 -16.246 1.00 95.88 324 ALA A O 1
ATOM 2535 N N . PRO A 1 325 ? -6.559 6.559 -17.856 1.00 95.19 325 PRO A N 1
ATOM 2536 C CA . PRO A 1 325 ? -7.050 5.694 -18.935 1.00 95.19 325 PRO A CA 1
ATOM 2537 C C . PRO A 1 325 ? -6.526 4.251 -18.891 1.00 95.19 325 PRO A C 1
ATOM 2539 O O . PRO A 1 325 ? -7.212 3.331 -19.348 1.00 95.19 325 PRO A O 1
ATOM 2542 N N . PHE A 1 326 ? -5.312 4.029 -18.385 1.00 96.31 326 PHE A N 1
ATOM 2543 C CA . PHE A 1 326 ? -4.765 2.688 -18.183 1.00 96.31 326 PHE A CA 1
ATOM 2544 C C . PHE A 1 326 ? -5.542 1.934 -17.094 1.00 96.31 326 PHE A C 1
ATOM 2546 O O . PHE A 1 326 ? -6.073 0.853 -17.365 1.00 96.31 326 PHE A O 1
ATOM 2553 N N . TYR A 1 327 ? -5.728 2.538 -15.919 1.00 97.88 327 TYR A N 1
ATOM 2554 C CA . TYR A 1 327 ? -6.545 1.974 -14.844 1.00 97.88 327 TYR A CA 1
ATOM 2555 C C . TYR A 1 327 ? -7.996 1.743 -15.266 1.00 97.88 327 TYR A C 1
ATOM 2557 O O . TYR A 1 327 ? -8.544 0.676 -14.991 1.00 97.88 327 TYR A O 1
ATOM 2565 N N . ALA A 1 328 ? -8.605 2.669 -16.013 1.00 96.69 328 ALA A N 1
ATOM 2566 C CA . ALA A 1 328 ? -9.968 2.522 -16.523 1.00 96.69 328 ALA A CA 1
ATOM 2567 C C . ALA A 1 328 ? -10.162 1.216 -17.318 1.00 96.69 328 ALA A C 1
ATOM 2569 O O . ALA A 1 328 ? -11.181 0.537 -17.169 1.00 96.69 328 ALA A O 1
ATOM 2570 N N . GLN A 1 329 ? -9.172 0.830 -18.134 1.00 95.88 329 GLN A N 1
ATOM 2571 C CA . GLN A 1 329 ? -9.206 -0.415 -18.911 1.00 95.88 329 GLN A CA 1
ATOM 2572 C C . GLN A 1 329 ? -9.120 -1.659 -18.018 1.00 95.88 329 GLN A C 1
ATOM 2574 O O . GLN A 1 329 ? -9.812 -2.651 -18.278 1.00 95.88 329 GLN A O 1
ATOM 2579 N N . ILE A 1 330 ? -8.296 -1.615 -16.966 1.00 97.38 330 ILE A N 1
ATOM 2580 C CA . ILE A 1 330 ? -8.171 -2.712 -16.000 1.00 97.38 330 ILE A CA 1
ATOM 2581 C C . ILE A 1 330 ? -9.466 -2.856 -15.196 1.00 97.38 330 ILE A C 1
ATOM 2583 O O . ILE A 1 330 ? -10.033 -3.951 -15.133 1.00 97.38 330 ILE A O 1
ATOM 2587 N N . ILE A 1 331 ? -9.977 -1.753 -14.645 1.00 97.69 331 ILE A N 1
ATOM 2588 C CA . ILE A 1 331 ? -11.219 -1.721 -13.867 1.00 97.69 331 ILE A CA 1
ATOM 2589 C C . ILE A 1 331 ? -12.375 -2.255 -14.715 1.00 97.69 331 ILE A C 1
ATOM 2591 O O . ILE A 1 331 ? -13.098 -3.145 -14.271 1.00 97.69 331 ILE A O 1
ATOM 2595 N N . GLU A 1 332 ? -12.525 -1.803 -15.966 1.00 96.19 332 GLU A N 1
ATOM 2596 C CA . GLU A 1 332 ? -13.566 -2.320 -16.862 1.00 96.19 332 GLU A CA 1
ATOM 2597 C C . GLU A 1 332 ? -13.434 -3.838 -17.079 1.00 96.19 332 GLU A C 1
ATOM 2599 O O . GLU A 1 332 ? -14.437 -4.561 -17.127 1.00 96.19 332 GLU A O 1
ATOM 2604 N N . ARG A 1 333 ? -12.204 -4.351 -17.208 1.00 95.56 333 ARG A N 1
ATOM 2605 C CA . ARG A 1 333 ? -11.954 -5.785 -17.375 1.00 95.56 333 ARG A CA 1
ATOM 2606 C C . ARG A 1 333 ? -12.374 -6.580 -16.140 1.00 95.56 333 ARG A C 1
ATOM 2608 O O . ARG A 1 333 ? -13.048 -7.598 -16.312 1.00 95.56 333 ARG A O 1
ATOM 2615 N N . ILE A 1 334 ? -11.969 -6.149 -14.949 1.00 96.75 334 ILE A N 1
ATOM 2616 C CA . ILE A 1 334 ? -12.276 -6.832 -13.686 1.00 96.75 334 ILE A CA 1
ATOM 2617 C C . ILE A 1 334 ? -13.779 -6.750 -13.399 1.00 96.75 334 ILE A C 1
ATOM 2619 O O . ILE A 1 334 ? -14.409 -7.784 -13.185 1.00 96.75 334 ILE A O 1
ATOM 2623 N N . TYR A 1 335 ? -14.380 -5.560 -13.504 1.00 96.88 335 TYR A N 1
ATOM 2624 C CA . TYR A 1 335 ? -15.784 -5.297 -13.161 1.00 96.88 335 TYR A CA 1
ATOM 2625 C C . TYR A 1 335 ? -16.781 -6.161 -13.951 1.00 96.88 335 TYR A C 1
ATOM 2627 O O . TYR A 1 335 ? -17.846 -6.524 -13.452 1.00 96.88 335 TYR A O 1
ATOM 2635 N N . ARG A 1 336 ? -16.437 -6.555 -15.187 1.00 95.56 336 ARG A N 1
ATOM 2636 C CA . ARG A 1 336 ? -17.248 -7.490 -15.994 1.00 95.56 336 ARG A CA 1
ATOM 2637 C C . ARG A 1 336 ? -17.379 -8.880 -15.365 1.00 95.56 336 ARG A C 1
ATOM 2639 O O . ARG A 1 336 ? -18.383 -9.548 -15.612 1.00 95.56 336 ARG A O 1
ATOM 2646 N N . ASN A 1 337 ? -16.374 -9.321 -14.613 1.00 96.50 337 ASN A N 1
ATOM 2647 C CA . ASN A 1 337 ? -16.361 -10.614 -13.929 1.00 96.50 337 ASN A CA 1
ATOM 2648 C C . ASN A 1 337 ? -16.743 -10.472 -12.450 1.00 96.50 337 ASN A C 1
ATOM 2650 O O . ASN A 1 337 ? -17.383 -11.369 -11.903 1.00 96.50 337 ASN A O 1
ATOM 2654 N N . ASP A 1 338 ? -16.374 -9.351 -11.830 1.00 96.88 338 ASP A N 1
ATOM 2655 C CA . ASP A 1 338 ? -16.463 -9.127 -10.394 1.00 96.88 338 ASP A CA 1
ATOM 2656 C C . ASP A 1 338 ? -16.899 -7.687 -10.057 1.00 96.88 338 ASP A C 1
ATOM 2658 O O . ASP A 1 338 ? -16.064 -6.793 -9.918 1.00 96.88 338 ASP A O 1
ATOM 2662 N N . PRO A 1 339 ? -18.215 -7.431 -9.947 1.00 95.44 339 PRO A N 1
ATOM 2663 C CA . PRO A 1 339 ? -18.743 -6.087 -9.719 1.00 95.44 339 PRO A CA 1
ATOM 2664 C C . PRO A 1 339 ? -18.812 -5.678 -8.237 1.00 95.44 339 PRO A C 1
ATOM 2666 O O . PRO A 1 339 ? -19.345 -4.610 -7.936 1.00 95.44 339 PRO A O 1
ATOM 2669 N N . ASN A 1 340 ? -18.373 -6.528 -7.299 1.00 95.38 340 ASN A N 1
ATOM 2670 C CA . ASN A 1 340 ? -18.629 -6.326 -5.866 1.00 95.38 340 ASN A CA 1
ATOM 2671 C C . ASN A 1 340 ? -17.401 -5.869 -5.069 1.00 95.38 340 ASN A C 1
ATOM 2673 O O . ASN A 1 340 ? -17.581 -5.148 -4.088 1.00 95.38 340 ASN A O 1
ATOM 2677 N N . HIS A 1 341 ? -16.196 -6.280 -5.465 1.00 97.19 341 HIS A N 1
ATOM 2678 C CA . HIS A 1 341 ? -14.959 -5.933 -4.761 1.00 97.19 341 HIS A CA 1
ATOM 2679 C C . HIS A 1 341 ? -14.467 -4.512 -5.063 1.00 97.19 341 HIS A C 1
ATOM 2681 O O . HIS A 1 341 ? -14.931 -3.863 -6.003 1.00 97.19 341 HIS A O 1
ATOM 2687 N N . LEU A 1 342 ? -13.546 -4.031 -4.224 1.00 97.75 342 LEU A N 1
ATOM 2688 C CA . LEU A 1 342 ? -12.939 -2.706 -4.327 1.00 97.75 342 LEU A CA 1
ATOM 2689 C C . LEU A 1 342 ? -11.795 -2.678 -5.357 1.00 97.75 342 LEU A C 1
ATOM 2691 O O . LEU A 1 342 ? -11.162 -3.700 -5.633 1.00 97.75 342 LEU A O 1
ATOM 2695 N N . PHE A 1 343 ? -11.516 -1.490 -5.886 1.00 98.00 343 PHE A N 1
ATOM 2696 C CA . PHE A 1 343 ? -10.431 -1.191 -6.818 1.00 98.00 343 PHE A CA 1
ATOM 2697 C C . PHE A 1 343 ? -9.479 -0.194 -6.165 1.00 98.00 343 PHE A C 1
ATOM 2699 O O . PHE A 1 343 ? -9.854 0.964 -5.975 1.00 98.00 343 PHE A O 1
ATOM 2706 N N . PHE A 1 344 ? -8.285 -0.656 -5.815 1.00 98.62 344 PHE A N 1
ATOM 2707 C CA . PHE A 1 344 ? -7.216 0.158 -5.249 1.00 98.62 344 PHE A CA 1
ATOM 2708 C C . PHE A 1 344 ? -6.357 0.700 -6.388 1.00 98.62 344 PHE A C 1
ATOM 2710 O O . PHE A 1 344 ? -6.098 -0.008 -7.359 1.00 98.62 344 PHE A O 1
ATOM 2717 N N . PHE A 1 345 ? -6.032 1.985 -6.349 1.00 98.06 345 PHE A N 1
ATOM 2718 C CA . PHE A 1 345 ? -5.271 2.633 -7.407 1.00 98.06 345 PHE A CA 1
ATOM 2719 C C . PHE A 1 345 ? -4.276 3.626 -6.821 1.00 98.06 345 PHE A C 1
ATOM 2721 O O . PHE A 1 345 ? -4.636 4.453 -5.980 1.00 98.06 345 PHE A O 1
ATOM 2728 N N . GLU A 1 346 ? -3.057 3.579 -7.345 1.00 97.81 346 GLU A N 1
ATOM 2729 C CA . GLU A 1 346 ? -1.941 4.371 -6.843 1.00 97.81 346 GLU A CA 1
ATOM 2730 C C . GLU A 1 346 ? -1.627 5.585 -7.728 1.00 97.81 346 GLU A C 1
ATOM 2732 O O . GLU A 1 346 ? -1.849 5.539 -8.952 1.00 97.81 346 GLU A O 1
ATOM 2737 N N . PRO A 1 347 ? -1.096 6.678 -7.143 1.00 95.94 347 PRO A N 1
ATOM 2738 C CA . PRO A 1 347 ? -0.455 7.745 -7.904 1.00 95.94 347 PRO A CA 1
ATOM 2739 C C . PRO A 1 347 ? 0.880 7.252 -8.482 1.00 95.94 347 PRO A C 1
ATOM 2741 O O . PRO A 1 347 ? 1.332 6.148 -8.203 1.00 95.94 347 PRO A O 1
ATOM 2744 N N . VAL A 1 348 ? 1.557 8.078 -9.277 1.00 93.94 348 VAL A N 1
ATOM 2745 C CA . VAL A 1 348 ? 2.920 7.742 -9.713 1.00 93.94 348 VAL A CA 1
ATOM 2746 C C . VAL A 1 348 ? 3.867 7.756 -8.506 1.00 93.94 348 VAL A C 1
ATOM 2748 O O . VAL A 1 348 ? 3.873 8.730 -7.752 1.00 93.94 348 VAL A O 1
ATOM 2751 N N . VAL A 1 349 ? 4.740 6.750 -8.381 1.00 90.62 349 VAL A N 1
ATOM 2752 C CA . VAL A 1 349 ? 5.692 6.602 -7.257 1.00 90.62 349 VAL A CA 1
ATOM 2753 C C . VAL A 1 349 ? 6.595 7.826 -7.064 1.00 90.62 349 VAL A C 1
ATOM 2755 O O . VAL A 1 349 ? 6.869 8.262 -5.953 1.00 90.62 349 VAL A O 1
ATOM 2758 N N . SER A 1 350 ? 7.002 8.474 -8.157 1.00 82.00 350 SER A N 1
ATOM 2759 C CA . SER A 1 350 ? 7.846 9.675 -8.130 1.00 82.00 350 SER A CA 1
ATOM 2760 C C . SER A 1 350 ? 7.070 10.988 -7.934 1.00 82.00 350 SER A C 1
ATOM 2762 O O . SER A 1 350 ? 7.599 12.067 -8.224 1.00 82.00 350 SER A O 1
ATOM 2764 N N . SER A 1 351 ? 5.791 10.933 -7.559 1.00 83.62 351 SER A N 1
ATOM 2765 C CA . SER A 1 351 ? 4.927 12.108 -7.469 1.00 83.62 351 SER A CA 1
ATOM 2766 C C . SER A 1 351 ? 5.038 12.779 -6.100 1.00 83.62 351 SER A C 1
ATOM 2768 O O . SER A 1 351 ? 4.473 12.316 -5.121 1.00 83.62 351 SER A O 1
ATOM 2770 N N . PHE A 1 352 ? 5.709 13.931 -6.044 1.00 84.56 352 PHE A N 1
ATOM 2771 C CA . PHE A 1 352 ? 5.756 14.810 -4.858 1.00 84.56 352 PHE A CA 1
ATOM 2772 C C . PHE A 1 352 ? 4.803 16.010 -4.992 1.00 84.56 352 PHE A C 1
ATOM 2774 O O . PHE A 1 352 ? 5.020 17.075 -4.410 1.00 84.56 352 PHE A O 1
ATOM 2781 N N . LEU A 1 353 ? 3.791 15.876 -5.850 1.00 88.94 353 LEU A N 1
ATOM 2782 C CA . LEU A 1 353 ? 2.792 16.894 -6.157 1.00 88.94 353 LEU A CA 1
ATOM 2783 C C . LEU A 1 353 ? 1.384 16.296 -6.004 1.00 88.94 353 LEU A C 1
ATOM 2785 O O . LEU A 1 353 ? 1.239 15.069 -6.071 1.00 88.94 353 LEU A O 1
ATOM 2789 N N . PRO A 1 354 ? 0.350 17.148 -5.838 1.00 92.56 354 PRO A N 1
ATOM 2790 C CA . PRO A 1 354 ? -1.033 16.689 -5.820 1.00 92.56 354 PRO A CA 1
ATOM 2791 C C . PRO A 1 354 ? -1.344 15.847 -7.054 1.00 92.56 354 PRO A C 1
ATOM 2793 O O . PRO A 1 354 ? -0.903 16.189 -8.159 1.00 92.56 354 PRO A O 1
ATOM 2796 N N . THR A 1 355 ? -2.093 14.767 -6.864 1.00 93.81 355 THR A N 1
ATOM 2797 C CA . THR A 1 355 ? -2.399 13.833 -7.947 1.00 93.81 355 THR A CA 1
ATOM 2798 C C . THR A 1 355 ? -3.210 14.488 -9.070 1.00 93.81 355 THR A C 1
ATOM 2800 O O . THR A 1 355 ? -4.036 15.378 -8.851 1.00 93.81 355 THR A O 1
ATOM 2803 N N . GLY A 1 356 ? -2.983 14.036 -10.302 1.00 93.81 356 GLY A N 1
ATOM 2804 C CA . GLY A 1 356 ? -3.814 14.347 -11.464 1.00 93.81 356 GLY A CA 1
ATOM 2805 C C . GLY A 1 356 ? -4.996 13.398 -11.651 1.00 93.81 356 GLY A C 1
ATOM 2806 O O . GLY A 1 356 ? -5.753 13.550 -12.611 1.00 93.81 356 GLY A O 1
ATOM 2807 N N . LEU A 1 357 ? -5.168 12.416 -10.763 1.00 94.06 357 LEU A N 1
ATOM 2808 C CA . LEU A 1 357 ? -6.301 11.501 -10.800 1.00 94.06 357 LEU A CA 1
ATOM 2809 C C . LEU A 1 357 ? -7.609 12.230 -10.446 1.00 94.06 357 LEU A C 1
ATOM 2811 O O . LEU A 1 357 ? -7.675 13.106 -9.584 1.00 94.06 357 LEU A O 1
ATOM 2815 N N . GLY A 1 358 ? -8.662 11.910 -11.199 1.00 88.25 358 GLY A N 1
ATOM 2816 C CA . GLY A 1 358 ? -9.899 12.685 -11.219 1.00 88.25 358 GLY A CA 1
ATOM 2817 C C . GLY A 1 358 ? -10.892 12.353 -10.103 1.00 88.25 358 GLY A C 1
ATOM 2818 O O . GLY A 1 358 ? -10.821 11.329 -9.425 1.00 88.25 358 GLY A O 1
ATOM 2819 N N . LYS A 1 359 ? -11.906 13.219 -9.964 1.00 91.50 359 LYS A N 1
ATOM 2820 C CA . LYS A 1 359 ? -13.029 13.002 -9.043 1.00 91.50 359 LYS A CA 1
ATOM 2821 C C . LYS A 1 359 ? -13.732 11.672 -9.319 1.00 91.50 359 LYS A C 1
ATOM 2823 O O . LYS A 1 359 ? -14.219 11.449 -10.423 1.00 91.50 359 LYS A O 1
ATOM 2828 N N . GLY A 1 360 ? -13.880 10.864 -8.274 1.00 88.56 360 GLY A N 1
ATOM 2829 C CA . GLY A 1 360 ? -14.489 9.542 -8.315 1.00 88.56 360 GLY A CA 1
ATOM 2830 C C . GLY A 1 360 ? -13.521 8.408 -8.647 1.00 88.56 360 GLY A C 1
ATOM 2831 O O . GLY A 1 360 ? -13.997 7.285 -8.764 1.00 88.56 360 GLY A O 1
ATOM 2832 N N . GLY A 1 361 ? -12.217 8.685 -8.769 1.00 92.12 361 GLY A N 1
ATOM 2833 C CA . GLY A 1 361 ? -11.189 7.713 -9.144 1.00 92.12 361 GLY A CA 1
ATOM 2834 C C . GLY A 1 361 ? -11.051 7.525 -10.665 1.00 92.12 361 GLY A C 1
ATOM 2835 O O . GLY A 1 361 ? -11.770 8.159 -11.442 1.00 92.12 361 GLY A O 1
ATOM 2836 N N . PRO A 1 362 ? -10.112 6.675 -11.119 1.00 93.62 362 PRO A N 1
ATOM 2837 C CA . PRO A 1 362 ? -9.794 6.482 -12.536 1.00 93.62 362 PRO A CA 1
ATOM 2838 C C . PRO A 1 362 ? -10.744 5.517 -13.272 1.00 93.62 362 PRO A C 1
ATOM 2840 O O . PRO A 1 362 ? -10.540 5.212 -14.446 1.00 93.62 362 PRO A O 1
ATOM 2843 N N . GLY A 1 363 ? -11.762 4.986 -12.595 1.00 84.38 363 GLY A N 1
ATOM 2844 C CA . GLY A 1 363 ? -12.742 4.067 -13.161 1.00 84.38 363 GLY A CA 1
ATOM 2845 C C . GLY A 1 363 ? -13.658 4.696 -14.213 1.00 84.38 363 GLY A C 1
ATOM 2846 O O . GLY A 1 363 ? -13.724 5.906 -14.411 1.00 84.38 363 GLY A O 1
ATOM 2847 N N . ILE A 1 364 ? -14.407 3.836 -14.902 1.00 85.25 364 ILE A N 1
ATOM 2848 C CA . ILE A 1 364 ? -15.430 4.246 -15.873 1.00 85.25 364 ILE A CA 1
ATOM 2849 C C . ILE A 1 364 ? -16.772 4.543 -15.183 1.00 85.25 364 ILE A C 1
ATOM 2851 O O . ILE A 1 364 ? -17.049 3.992 -14.121 1.00 85.25 364 ILE A O 1
ATOM 2855 N N . ASP A 1 365 ? -17.655 5.313 -15.831 1.00 84.94 365 ASP A N 1
ATOM 2856 C CA . ASP A 1 365 ? -18.958 5.768 -15.292 1.00 84.94 365 ASP A CA 1
ATOM 2857 C C . ASP A 1 365 ? -19.852 4.671 -14.675 1.00 84.94 365 ASP A C 1
ATOM 2859 O O . ASP A 1 365 ? -20.751 4.959 -13.884 1.00 84.94 365 ASP A O 1
ATOM 2863 N N . THR A 1 366 ? -19.666 3.407 -15.065 1.00 85.56 366 THR A N 1
ATOM 2864 C CA . THR A 1 366 ? -20.442 2.280 -14.531 1.00 85.56 366 THR A CA 1
ATOM 2865 C C . THR A 1 366 ? -19.970 1.797 -13.162 1.00 85.56 366 THR A C 1
ATOM 2867 O O . THR A 1 366 ? -20.707 1.055 -12.517 1.00 85.56 366 THR A O 1
ATOM 2870 N N . VAL A 1 367 ? -18.763 2.170 -12.733 1.00 89.38 367 VAL A N 1
ATOM 2871 C CA . VAL A 1 367 ? -18.163 1.744 -11.464 1.00 89.38 367 VAL A CA 1
ATOM 2872 C C . VAL A 1 367 ? -18.404 2.842 -10.420 1.00 89.38 367 VAL A C 1
ATOM 2874 O O . VAL A 1 367 ? -17.964 3.976 -10.609 1.00 89.38 367 VAL A O 1
ATOM 2877 N N . PRO A 1 368 ? -19.110 2.550 -9.315 1.00 89.75 368 PRO A N 1
ATOM 2878 C CA . PRO A 1 368 ? -19.312 3.503 -8.232 1.00 89.75 368 PRO A CA 1
ATOM 2879 C C . PRO A 1 368 ? -17.989 4.047 -7.679 1.00 89.75 368 PRO A C 1
ATOM 2881 O O . PRO A 1 368 ? -17.085 3.276 -7.371 1.00 89.75 368 PRO A O 1
ATOM 2884 N N . ALA A 1 369 ? -17.915 5.359 -7.443 1.00 86.44 369 ALA A N 1
ATOM 2885 C CA . ALA A 1 369 ? -16.782 5.979 -6.745 1.00 86.44 369 ALA A CA 1
ATOM 2886 C C . ALA A 1 369 ? -16.532 5.355 -5.357 1.00 86.44 369 ALA A C 1
ATOM 2888 O O . ALA A 1 369 ? -15.397 5.248 -4.919 1.00 86.44 369 ALA A O 1
ATOM 2889 N N . SER A 1 370 ? -17.584 4.857 -4.693 1.00 89.56 370 SER A N 1
ATOM 2890 C CA . SER A 1 370 ? -17.478 4.161 -3.403 1.00 89.56 370 SER A CA 1
ATOM 2891 C C . SER A 1 370 ? -16.780 2.797 -3.471 1.00 89.56 370 SER A C 1
ATOM 2893 O O . SER A 1 370 ? -16.554 2.193 -2.429 1.00 89.56 370 SER A O 1
ATOM 2895 N N . GLN A 1 371 ? -16.521 2.267 -4.671 1.00 94.12 371 GLN A N 1
ATOM 2896 C CA . GLN A 1 371 ? -15.733 1.047 -4.875 1.00 94.12 371 GLN A CA 1
ATOM 2897 C C . GLN A 1 371 ? -14.288 1.347 -5.281 1.00 94.12 371 GLN A C 1
ATOM 2899 O O . GLN A 1 371 ? -13.527 0.414 -5.501 1.00 94.12 371 GLN A O 1
ATOM 2904 N N . GLN A 1 372 ? -13.912 2.617 -5.402 1.00 95.31 372 GLN A N 1
ATOM 2905 C CA . GLN A 1 372 ? -12.575 3.032 -5.802 1.00 95.31 372 GLN A CA 1
ATOM 2906 C C . GLN A 1 372 ? -11.865 3.600 -4.573 1.00 95.31 372 GLN A C 1
ATOM 2908 O O . GLN A 1 372 ? -12.411 4.458 -3.875 1.00 95.31 372 GLN A O 1
ATOM 2913 N N . VAL A 1 373 ? -10.679 3.079 -4.283 1.00 97.31 373 VAL A N 1
ATOM 2914 C CA . VAL A 1 373 ? -9.896 3.389 -3.087 1.00 97.31 373 VAL A CA 1
ATOM 2915 C C . VAL A 1 373 ? -8.536 3.895 -3.534 1.00 97.31 373 VAL A C 1
ATOM 2917 O O . VAL A 1 373 ? -7.854 3.233 -4.303 1.00 97.31 373 VAL A O 1
ATOM 2920 N N . PHE A 1 374 ? -8.159 5.079 -3.074 1.00 97.62 374 PHE A N 1
ATOM 2921 C CA . PHE A 1 374 ? -6.844 5.633 -3.346 1.00 97.62 374 PHE A CA 1
ATOM 2922 C C . PHE A 1 374 ? -5.812 4.934 -2.453 1.00 97.62 374 PHE A C 1
ATOM 2924 O O . PHE A 1 374 ? -5.833 5.116 -1.234 1.00 97.62 374 PHE A O 1
ATOM 2931 N N . SER A 1 375 ? -4.961 4.096 -3.037 1.00 97.50 375 SER A N 1
ATOM 2932 C CA . SER A 1 375 ? -3.811 3.507 -2.348 1.00 97.50 375 SER A CA 1
ATOM 2933 C C . SER A 1 375 ? -2.606 4.427 -2.503 1.00 97.50 375 SER A C 1
ATOM 2935 O O . SER A 1 375 ? -2.420 5.056 -3.543 1.00 97.50 375 SER A O 1
ATOM 2937 N N . PHE A 1 376 ? -1.815 4.583 -1.447 1.00 96.75 376 PHE A N 1
ATOM 2938 C CA . PHE A 1 376 ? -0.566 5.338 -1.511 1.00 96.75 376 PHE A CA 1
ATOM 2939 C C . PHE A 1 376 ? 0.426 4.841 -0.465 1.00 96.75 376 PHE A C 1
ATOM 2941 O O . PHE A 1 376 ? 0.036 4.247 0.540 1.00 96.75 376 PHE A O 1
ATOM 2948 N N . HIS A 1 377 ? 1.710 5.101 -0.701 1.00 95.50 377 HIS A N 1
ATOM 2949 C CA . HIS A 1 377 ? 2.799 4.656 0.168 1.00 95.50 377 HIS A CA 1
ATOM 2950 C C . HIS A 1 377 ? 3.341 5.806 1.013 1.00 95.50 377 HIS A C 1
ATOM 2952 O O . HIS A 1 377 ? 3.177 6.982 0.674 1.00 95.50 377 HIS A O 1
ATOM 2958 N N . THR A 1 378 ? 3.963 5.480 2.143 1.00 92.69 378 THR A N 1
ATOM 2959 C CA . THR A 1 378 ? 4.632 6.451 3.019 1.00 92.69 378 THR A CA 1
ATOM 2960 C C . THR A 1 378 ? 5.996 5.906 3.420 1.00 92.69 378 THR A C 1
ATOM 2962 O O . THR A 1 378 ? 6.092 4.977 4.216 1.00 92.69 378 THR A O 1
ATOM 2965 N N . TYR A 1 379 ? 7.045 6.490 2.847 1.00 88.50 379 TYR A N 1
ATOM 2966 C CA . TYR A 1 379 ? 8.434 6.117 3.085 1.00 88.50 379 TYR A CA 1
ATOM 2967 C C . TYR A 1 379 ? 9.284 7.368 3.271 1.00 88.50 379 TYR A C 1
ATOM 2969 O O . TYR A 1 379 ? 9.232 8.280 2.439 1.00 88.50 379 TYR A O 1
ATOM 2977 N N . CYS A 1 380 ? 10.156 7.360 4.282 1.00 83.94 380 CYS A N 1
ATOM 2978 C CA . CYS A 1 380 ? 11.152 8.411 4.410 1.00 83.94 380 CYS A CA 1
ATOM 2979 C C . CYS A 1 380 ? 12.204 8.310 3.291 1.00 83.94 380 CYS A C 1
ATOM 2981 O O . CYS A 1 380 ? 12.968 7.345 3.214 1.00 83.94 380 CYS A O 1
ATOM 2983 N N . GLY A 1 381 ? 12.330 9.363 2.476 1.00 75.00 381 GLY A N 1
ATOM 2984 C CA . GLY A 1 381 ? 13.339 9.436 1.414 1.00 75.00 381 GLY A CA 1
ATOM 2985 C C . GLY A 1 381 ? 14.790 9.444 1.931 1.00 75.00 381 GLY A C 1
ATOM 2986 O O . GLY A 1 381 ? 15.644 8.727 1.403 1.00 75.00 381 GLY A O 1
ATOM 2987 N N . PRO A 1 382 ? 15.140 10.259 2.946 1.00 74.88 382 PRO A N 1
ATOM 2988 C CA . PRO A 1 382 ? 16.450 10.204 3.593 1.00 74.88 382 PRO A CA 1
ATOM 2989 C C . PRO A 1 382 ? 16.656 8.958 4.474 1.00 74.88 382 PRO A C 1
ATOM 2991 O O . PRO A 1 382 ? 16.717 9.092 5.693 1.00 74.88 382 PRO A O 1
ATOM 2994 N N . SER A 1 383 ? 16.870 7.779 3.891 1.00 75.31 383 SER A N 1
ATOM 2995 C CA . SER A 1 383 ? 17.169 6.539 4.626 1.00 75.31 383 SER A CA 1
ATOM 2996 C C . SER A 1 383 ? 18.659 6.137 4.598 1.00 75.31 383 SER A C 1
ATOM 2998 O O . SER A 1 383 ? 19.490 6.680 3.852 1.00 75.31 383 SER A O 1
ATOM 3000 N N . THR A 1 384 ? 19.050 5.243 5.505 1.00 72.25 384 THR A N 1
ATOM 3001 C CA . THR A 1 384 ? 20.340 4.542 5.508 1.00 72.25 384 THR A CA 1
ATOM 3002 C C . THR A 1 384 ? 20.268 3.296 4.626 1.00 72.25 384 THR A C 1
ATOM 3004 O O . THR A 1 384 ? 19.201 2.908 4.169 1.00 72.25 384 THR A O 1
ATOM 3007 N N . SER A 1 385 ? 21.406 2.631 4.397 1.00 70.62 385 SER A N 1
ATOM 3008 C CA . SER A 1 385 ? 21.419 1.361 3.661 1.00 70.62 385 SER A CA 1
ATOM 3009 C C . SER A 1 385 ? 20.660 0.240 4.361 1.00 70.62 385 SER A C 1
ATOM 3011 O O . SER A 1 385 ? 20.422 -0.772 3.724 1.00 70.62 385 SER A O 1
ATOM 3013 N N . ASP A 1 386 ? 20.348 0.387 5.646 1.00 66.25 386 ASP A N 1
ATOM 3014 C CA . ASP A 1 386 ? 19.621 -0.613 6.424 1.00 66.25 386 ASP A CA 1
ATOM 3015 C C . ASP A 1 386 ? 18.125 -0.259 6.524 1.00 66.25 386 ASP A C 1
ATOM 3017 O O . ASP A 1 386 ? 17.396 -0.936 7.235 1.00 66.25 386 ASP A O 1
ATOM 3021 N N . GLY A 1 387 ? 17.670 0.785 5.815 1.00 67.19 387 GLY A N 1
ATOM 3022 C CA . GLY A 1 387 ? 16.281 1.257 5.793 1.00 67.19 387 GLY A CA 1
ATOM 3023 C C . GLY A 1 387 ? 15.994 2.397 6.776 1.00 67.19 387 GLY A C 1
ATOM 3024 O O . GLY A 1 387 ? 15.093 3.191 6.535 1.00 67.19 387 GLY A O 1
ATOM 3025 N N . ASP A 1 388 ? 16.796 2.560 7.837 1.00 75.81 388 ASP A N 1
ATOM 3026 C CA . ASP A 1 388 ? 16.512 3.553 8.887 1.00 75.81 388 ASP A CA 1
ATOM 3027 C C . ASP A 1 388 ? 16.472 5.005 8.394 1.00 75.81 388 ASP A C 1
ATOM 3029 O O . ASP A 1 388 ? 17.325 5.392 7.589 1.00 75.81 388 ASP A O 1
ATOM 3033 N N . PRO A 1 389 ? 15.621 5.864 8.984 1.00 74.50 389 PRO A N 1
ATOM 3034 C CA . PRO A 1 389 ? 15.710 7.316 8.874 1.00 74.50 389 PRO A CA 1
ATOM 3035 C C . PRO A 1 389 ? 17.128 7.855 9.118 1.00 74.50 389 PRO A C 1
ATOM 3037 O O . PRO A 1 389 ? 17.618 7.958 10.243 1.00 74.50 389 PRO A O 1
ATOM 3040 N N . LYS A 1 390 ? 17.800 8.323 8.065 1.00 78.00 390 LYS A N 1
ATOM 3041 C CA . LYS A 1 390 ? 19.117 8.974 8.163 1.00 78.00 390 LYS A CA 1
ATOM 3042 C C . LYS A 1 390 ? 19.048 10.267 8.970 1.00 78.00 390 LYS A C 1
ATOM 3044 O O . LYS A 1 390 ? 20.016 10.642 9.637 1.00 78.00 390 LYS A O 1
ATOM 3049 N N . TYR A 1 391 ? 17.924 10.977 8.862 1.00 81.75 391 TYR A N 1
ATOM 3050 C CA . TYR A 1 391 ? 17.634 12.186 9.619 1.00 81.75 391 TYR A CA 1
ATOM 3051 C C . TYR A 1 391 ? 16.163 12.197 10.046 1.00 81.75 391 TYR A C 1
ATOM 3053 O O . TYR A 1 391 ? 15.299 12.595 9.271 1.00 81.75 391 TYR A O 1
ATOM 3061 N N . TYR A 1 392 ? 15.905 11.855 11.308 1.00 80.88 392 TYR A N 1
ATOM 3062 C CA . TYR A 1 392 ? 14.550 11.736 11.858 1.00 80.88 392 TYR A CA 1
ATOM 3063 C C . TYR A 1 392 ? 13.648 12.964 11.609 1.00 80.88 392 TYR A C 1
ATOM 3065 O O . TYR A 1 392 ? 12.537 12.836 11.113 1.00 80.88 392 TYR A O 1
ATOM 3073 N N . ILE A 1 393 ? 14.130 14.183 11.893 1.00 83.69 393 ILE A N 1
ATOM 3074 C CA . ILE A 1 393 ? 13.307 15.399 11.734 1.00 83.69 393 ILE A CA 1
ATOM 3075 C C . ILE A 1 393 ? 12.946 15.684 10.262 1.00 83.69 393 ILE A C 1
ATOM 3077 O O . ILE A 1 393 ? 11.777 15.949 9.994 1.00 83.69 393 ILE A O 1
ATOM 3081 N N . PRO A 1 394 ? 13.892 15.659 9.300 1.00 85.38 394 PRO A N 1
ATOM 3082 C CA . PRO A 1 394 ? 13.549 15.713 7.881 1.00 85.38 394 PRO A CA 1
ATOM 3083 C C . PRO A 1 394 ? 12.562 14.638 7.416 1.00 85.38 394 PRO A C 1
ATOM 3085 O O . PRO A 1 394 ? 11.653 15.011 6.686 1.00 85.38 394 PRO A O 1
ATOM 3088 N N . CYS A 1 395 ? 12.710 13.380 7.858 1.00 85.12 395 CYS A N 1
ATOM 3089 C CA . CYS A 1 395 ? 11.788 12.290 7.509 1.00 85.12 395 CYS A CA 1
ATOM 3090 C C . CYS A 1 395 ? 10.353 12.628 7.901 1.00 85.12 395 CYS A C 1
ATOM 3092 O O . CYS A 1 395 ? 9.508 12.796 7.036 1.00 85.12 395 CYS A O 1
ATOM 3094 N N . ILE A 1 396 ? 10.120 12.901 9.187 1.00 87.44 396 ILE A N 1
ATOM 3095 C CA . ILE A 1 396 ? 8.799 13.275 9.713 1.00 87.44 396 ILE A CA 1
ATOM 3096 C C . ILE A 1 396 ? 8.173 14.413 8.920 1.00 87.44 396 ILE A C 1
ATOM 3098 O O . ILE A 1 396 ? 6.986 14.375 8.619 1.00 87.44 396 ILE A O 1
ATOM 3102 N N . LEU A 1 397 ? 8.944 15.463 8.626 1.00 88.06 397 LEU A N 1
ATOM 3103 C CA . LEU A 1 397 ? 8.427 16.625 7.905 1.00 88.06 397 LEU A CA 1
ATOM 3104 C C . LEU A 1 397 ? 8.023 16.281 6.468 1.00 88.06 397 LEU A C 1
ATOM 3106 O O . LEU A 1 397 ? 7.048 16.840 5.969 1.00 88.06 397 LEU A O 1
ATOM 3110 N N . GLU A 1 398 ? 8.783 15.408 5.811 1.00 89.06 398 GLU A N 1
ATOM 3111 C CA . GLU A 1 398 ? 8.474 14.897 4.479 1.00 89.06 398 GLU A CA 1
ATOM 3112 C C . GLU A 1 398 ? 7.249 13.980 4.515 1.00 89.06 398 GLU A C 1
ATOM 3114 O O . GLU A 1 398 ? 6.286 14.254 3.798 1.00 89.06 398 GLU A O 1
ATOM 3119 N N . ASP A 1 399 ? 7.230 12.995 5.414 1.00 90.62 399 ASP A N 1
ATOM 3120 C CA . ASP A 1 399 ? 6.119 12.058 5.595 1.00 90.62 399 ASP A CA 1
ATOM 3121 C C . ASP A 1 399 ? 4.824 12.793 5.942 1.00 90.62 399 ASP A C 1
ATOM 3123 O O . ASP A 1 399 ? 3.808 12.549 5.301 1.00 90.62 399 ASP A O 1
ATOM 3127 N N . THR A 1 400 ? 4.857 13.771 6.863 1.00 93.50 400 THR A N 1
ATOM 3128 C CA . THR A 1 400 ? 3.681 14.610 7.178 1.00 93.50 400 THR A CA 1
ATOM 3129 C C . THR A 1 400 ? 3.165 15.297 5.920 1.00 93.50 400 THR A C 1
ATOM 3131 O O . THR A 1 400 ? 1.978 15.252 5.617 1.00 93.50 400 THR A O 1
ATOM 3134 N N . ALA A 1 401 ? 4.057 15.972 5.187 1.00 92.62 401 ALA A N 1
ATOM 3135 C CA . ALA A 1 401 ? 3.660 16.810 4.066 1.00 92.62 401 ALA A CA 1
ATOM 3136 C C . ALA A 1 401 ? 3.102 15.981 2.904 1.00 92.62 401 ALA A C 1
ATOM 3138 O O . ALA A 1 401 ? 2.151 16.408 2.246 1.00 92.62 401 ALA A O 1
ATOM 3139 N N . LEU A 1 402 ? 3.691 14.812 2.644 1.00 92.62 402 LEU A N 1
ATOM 3140 C CA . LEU A 1 402 ? 3.212 13.889 1.623 1.00 92.62 402 LEU A CA 1
ATOM 3141 C C . LEU A 1 402 ? 1.914 13.212 2.061 1.00 92.62 402 LEU A C 1
ATOM 3143 O O . LEU A 1 402 ? 0.968 13.185 1.280 1.00 92.62 402 LEU A O 1
ATOM 3147 N N . PHE A 1 403 ? 1.826 12.740 3.303 1.00 95.62 403 PHE A N 1
ATOM 3148 C CA . PHE A 1 403 ? 0.618 12.128 3.847 1.00 95.62 403 PHE A CA 1
ATOM 3149 C C . PHE A 1 403 ? -0.575 13.092 3.807 1.00 95.62 403 PHE A C 1
ATOM 3151 O O . PHE A 1 403 ? -1.609 12.757 3.229 1.00 95.62 403 PHE A O 1
ATOM 3158 N N . ASP A 1 404 ? -0.418 14.318 4.318 1.00 95.50 404 ASP A N 1
ATOM 3159 C CA . ASP A 1 404 ? -1.470 15.343 4.300 1.00 95.50 404 ASP A CA 1
ATOM 3160 C C . ASP A 1 404 ? -1.924 15.647 2.865 1.00 95.50 404 ASP A C 1
ATOM 3162 O O . ASP A 1 404 ? -3.120 15.739 2.585 1.00 95.50 404 ASP A O 1
ATOM 3166 N N . MET A 1 405 ? -0.980 15.735 1.921 1.00 95.25 405 MET A N 1
ATOM 3167 C CA . MET A 1 405 ? -1.293 15.911 0.502 1.00 95.25 405 MET A CA 1
ATOM 3168 C C . MET A 1 405 ? -2.138 14.753 -0.043 1.00 95.25 405 MET A C 1
ATOM 3170 O O . MET A 1 405 ? -3.092 14.994 -0.784 1.00 95.25 405 MET A O 1
ATOM 3174 N N . ARG A 1 406 ? -1.825 13.505 0.324 1.00 96.06 406 ARG A N 1
ATOM 3175 C CA . ARG A 1 406 ? -2.585 12.323 -0.111 1.00 96.06 406 ARG A CA 1
ATOM 3176 C C . ARG A 1 406 ? -3.973 12.256 0.516 1.00 96.06 406 ARG A C 1
ATOM 3178 O O . ARG A 1 406 ? -4.924 11.894 -0.179 1.00 96.06 406 ARG A O 1
ATOM 3185 N N . VAL A 1 407 ? -4.123 12.676 1.770 1.00 95.81 407 VAL A N 1
ATOM 3186 C CA . VAL A 1 407 ? -5.436 12.837 2.413 1.00 95.81 407 VAL A CA 1
ATOM 3187 C C . VAL A 1 407 ? -6.259 13.910 1.693 1.00 95.81 407 VAL A C 1
ATOM 3189 O O . VAL A 1 407 ? -7.418 13.667 1.354 1.00 95.81 407 VAL A O 1
ATOM 3192 N N . GLU A 1 408 ? -5.672 15.061 1.355 1.00 95.69 408 GLU A N 1
ATOM 3193 C CA . GLU A 1 408 ? -6.369 16.082 0.562 1.00 95.69 408 GLU A CA 1
ATOM 3194 C C . GLU A 1 408 ? -6.760 15.579 -0.838 1.00 95.69 408 GLU A C 1
ATOM 3196 O O . GLU A 1 408 ? -7.821 15.937 -1.358 1.00 95.69 408 GLU A O 1
ATOM 3201 N N . ASP A 1 409 ? -5.897 14.794 -1.486 1.00 95.38 409 ASP A N 1
ATOM 3202 C CA . ASP A 1 409 ? -6.167 14.195 -2.794 1.00 95.38 409 ASP A CA 1
ATOM 3203 C C . ASP A 1 409 ? -7.357 13.225 -2.711 1.00 95.38 409 ASP A C 1
ATOM 3205 O O . ASP A 1 409 ? -8.281 13.318 -3.526 1.00 95.38 409 ASP A O 1
ATOM 3209 N N . MET A 1 410 ? -7.404 12.372 -1.681 1.00 94.19 410 MET A N 1
ATOM 3210 C CA . MET A 1 410 ? -8.555 11.515 -1.376 1.00 94.19 410 MET A CA 1
ATOM 3211 C C . MET A 1 410 ? -9.842 12.340 -1.218 1.00 94.19 410 MET A C 1
ATOM 3213 O O . MET A 1 410 ? -10.860 12.013 -1.834 1.00 94.19 410 MET A O 1
ATOM 3217 N N . GLU A 1 411 ? -9.820 13.423 -0.435 1.00 93.44 411 GLU A N 1
ATOM 3218 C CA . GLU A 1 411 ? -10.991 14.285 -0.222 1.00 93.44 411 GLU A CA 1
ATOM 3219 C C . GLU A 1 411 ? -11.469 14.954 -1.519 1.00 93.44 411 GLU A C 1
ATOM 3221 O O . GLU A 1 411 ? -12.670 14.978 -1.814 1.00 93.44 411 GLU A O 1
ATOM 3226 N N . LYS A 1 412 ? -10.535 15.475 -2.328 1.00 92.94 412 LYS A N 1
ATOM 3227 C CA . LYS A 1 412 ? -10.826 16.085 -3.639 1.00 92.94 412 LYS A CA 1
ATOM 3228 C C . LYS A 1 412 ? -11.432 15.062 -4.595 1.00 92.94 412 LYS A C 1
ATOM 3230 O O . LYS A 1 412 ? -12.374 15.390 -5.329 1.00 92.94 412 LYS A O 1
ATOM 3235 N N . MET A 1 413 ? -10.919 13.833 -4.579 1.00 93.50 413 MET A N 1
ATOM 3236 C CA . MET A 1 413 ? -11.445 12.744 -5.392 1.00 93.50 413 MET A CA 1
ATOM 3237 C C . MET A 1 413 ? -12.791 12.226 -4.872 1.00 93.50 413 MET A C 1
ATOM 3239 O O . MET A 1 413 ? -13.637 11.826 -5.674 1.00 93.50 413 MET A O 1
ATOM 3243 N N . GLY A 1 414 ? -13.039 12.291 -3.564 1.00 92.06 414 GLY A N 1
ATOM 3244 C CA . GLY A 1 414 ? -14.229 11.733 -2.923 1.00 92.06 414 GLY A CA 1
ATOM 3245 C C . GLY A 1 414 ? -14.227 10.202 -2.895 1.00 92.06 414 GLY A C 1
ATOM 3246 O O . GLY A 1 414 ? -15.285 9.593 -3.068 1.00 92.06 414 GLY A O 1
ATOM 3247 N N . THR A 1 415 ? -13.049 9.595 -2.738 1.00 92.75 415 THR A N 1
ATOM 3248 C CA . THR A 1 415 ? -12.834 8.143 -2.608 1.00 92.75 415 THR A CA 1
ATOM 3249 C C . THR A 1 415 ? -12.538 7.763 -1.154 1.00 92.75 415 THR A C 1
ATOM 3251 O O . THR A 1 415 ? -12.367 8.634 -0.304 1.00 92.75 415 THR A O 1
ATOM 3254 N N . GLY A 1 416 ? -12.474 6.462 -0.850 1.00 92.00 416 GLY A N 1
ATOM 3255 C CA . GLY A 1 416 ? -11.722 6.011 0.329 1.00 92.00 416 GLY A CA 1
ATOM 3256 C C . GLY A 1 416 ? -10.217 6.080 0.058 1.00 92.00 416 GLY A C 1
ATOM 3257 O O . GLY A 1 416 ? -9.820 6.250 -1.099 1.00 92.00 416 GLY A O 1
ATOM 3258 N N . ALA A 1 417 ? -9.391 5.903 1.087 1.00 95.44 417 ALA A N 1
ATOM 3259 C CA . ALA A 1 417 ? -7.955 5.706 0.921 1.00 95.44 417 ALA A CA 1
ATOM 3260 C C . ALA A 1 417 ? -7.395 4.667 1.896 1.00 95.44 417 ALA A C 1
ATOM 3262 O O . ALA A 1 417 ? -8.036 4.323 2.894 1.00 95.44 417 ALA A O 1
ATOM 3263 N N . MET A 1 418 ? -6.207 4.157 1.587 1.00 97.62 418 MET A N 1
ATOM 3264 C CA . MET A 1 418 ? -5.470 3.220 2.427 1.00 97.62 418 MET A CA 1
ATOM 3265 C C . MET A 1 418 ? -3.969 3.381 2.188 1.00 97.62 418 MET A C 1
ATOM 3267 O O . MET A 1 418 ? -3.551 3.536 1.043 1.00 97.62 418 MET A O 1
ATOM 3271 N N . VAL A 1 419 ? -3.170 3.312 3.253 1.00 98.19 419 VAL A N 1
ATOM 3272 C CA . VAL A 1 419 ? -1.708 3.271 3.125 1.00 98.19 419 VAL A CA 1
ATOM 3273 C C . VAL A 1 419 ? -1.291 1.836 2.824 1.00 98.19 419 VAL A C 1
ATOM 3275 O O . VAL A 1 419 ? -1.299 0.984 3.709 1.00 98.19 419 VAL A O 1
ATOM 3278 N N . THR A 1 420 ? -1.011 1.519 1.568 1.00 97.88 420 THR A N 1
ATOM 3279 C CA . THR A 1 420 ? -0.745 0.132 1.153 1.00 97.88 420 THR A CA 1
ATOM 3280 C C . THR A 1 420 ? 0.672 -0.320 1.455 1.00 97.88 420 THR A C 1
ATOM 3282 O O . THR A 1 420 ? 0.871 -1.518 1.629 1.00 97.88 420 THR A O 1
ATOM 3285 N N . GLU A 1 421 ? 1.607 0.614 1.639 1.00 95.94 421 GLU A N 1
ATOM 3286 C CA . GLU A 1 421 ? 2.972 0.313 2.063 1.00 95.94 421 GLU A CA 1
ATOM 3287 C C . GLU A 1 421 ? 3.571 1.442 2.908 1.00 95.94 421 GLU A C 1
ATOM 3289 O O . GLU A 1 421 ? 3.364 2.634 2.659 1.00 95.94 421 GLU A O 1
ATOM 3294 N N . PHE A 1 422 ? 4.309 1.044 3.940 1.00 94.62 422 PHE A N 1
ATOM 3295 C CA . PHE A 1 422 ? 5.189 1.883 4.749 1.00 94.62 422 PHE A CA 1
ATOM 3296 C C . PHE A 1 422 ? 6.150 0.982 5.533 1.00 94.62 422 PHE A C 1
ATOM 3298 O O . PHE A 1 422 ? 5.914 -0.224 5.674 1.00 94.62 422 PHE A O 1
ATOM 3305 N N . GLY A 1 423 ? 7.199 1.561 6.111 1.00 91.62 423 GLY A N 1
ATOM 3306 C CA . GLY A 1 423 ? 8.166 0.823 6.917 1.00 91.62 423 GLY A CA 1
ATOM 3307 C C . GLY A 1 423 ? 9.406 0.449 6.114 1.00 91.62 423 GLY A C 1
ATOM 3308 O O . GLY A 1 423 ? 10.151 1.340 5.732 1.00 91.62 423 GLY A O 1
ATOM 3309 N N . ALA A 1 424 ? 9.652 -0.849 5.896 1.00 88.50 424 ALA A N 1
ATOM 3310 C CA . ALA A 1 424 ? 10.912 -1.365 5.335 1.00 88.50 424 ALA A CA 1
ATOM 3311 C C . ALA A 1 424 ? 12.146 -0.995 6.186 1.00 88.50 424 ALA A C 1
ATOM 3313 O O . ALA A 1 424 ? 13.160 -0.497 5.709 1.00 88.50 424 ALA A O 1
ATOM 3314 N N . ILE A 1 425 ? 12.032 -1.214 7.497 1.00 88.06 425 ILE A N 1
ATOM 3315 C CA . ILE A 1 425 ? 12.987 -0.723 8.503 1.00 88.06 425 ILE A CA 1
ATOM 3316 C C . ILE A 1 425 ? 13.374 -1.826 9.489 1.00 88.06 425 ILE A C 1
ATOM 3318 O O . ILE A 1 425 ? 12.584 -2.750 9.710 1.00 88.06 425 ILE A O 1
ATOM 3322 N N . PRO A 1 426 ? 14.558 -1.776 10.113 1.00 86.00 426 PRO A N 1
ATOM 3323 C CA . PRO A 1 426 ? 15.018 -2.783 11.058 1.00 86.00 426 PRO A CA 1
ATOM 3324 C C . PRO A 1 426 ? 14.245 -2.722 12.386 1.00 86.00 426 PRO A C 1
ATOM 3326 O O . PRO A 1 426 ? 13.372 -1.889 12.620 1.00 86.00 426 PRO A O 1
ATOM 3329 N N . ASN A 1 427 ? 14.519 -3.681 13.272 1.00 89.31 427 ASN A N 1
ATOM 3330 C CA . ASN A 1 427 ? 13.916 -3.755 14.605 1.00 89.31 427 ASN A CA 1
ATOM 3331 C C . ASN A 1 427 ? 14.821 -3.111 15.665 1.00 89.31 427 ASN A C 1
ATOM 3333 O O . ASN A 1 427 ? 15.298 -3.786 16.585 1.00 89.31 427 ASN A O 1
ATOM 3337 N N . ASP A 1 428 ? 15.069 -1.815 15.523 1.00 88.75 428 ASP A N 1
ATOM 3338 C CA . ASP A 1 428 ? 15.813 -1.003 16.483 1.00 88.75 428 ASP A CA 1
ATOM 3339 C C . ASP A 1 428 ? 15.069 0.288 16.851 1.00 88.75 428 ASP A C 1
ATOM 3341 O O . ASP A 1 428 ? 13.940 0.515 16.434 1.00 88.75 428 ASP A O 1
ATOM 3345 N N . ALA A 1 429 ? 15.661 1.100 17.724 1.00 89.25 429 ALA A N 1
ATOM 3346 C CA . ALA A 1 429 ? 14.969 2.249 18.296 1.00 89.25 429 ALA A CA 1
ATOM 3347 C C . ALA A 1 429 ? 14.588 3.319 17.261 1.00 89.25 429 ALA A C 1
ATOM 3349 O O . ALA A 1 429 ? 13.537 3.934 17.428 1.00 89.25 429 ALA A O 1
ATOM 3350 N N . ASP A 1 430 ? 15.414 3.535 16.233 1.00 85.81 430 ASP A N 1
ATOM 3351 C CA . ASP A 1 430 ? 15.173 4.579 15.235 1.00 85.81 430 ASP A CA 1
ATOM 3352 C C . ASP A 1 430 ? 14.060 4.124 14.279 1.00 85.81 430 ASP A C 1
ATOM 3354 O O . ASP A 1 430 ? 13.098 4.864 14.067 1.00 85.81 430 ASP A O 1
ATOM 3358 N N . GLY A 1 431 ? 14.107 2.869 13.814 1.00 86.69 431 GLY A N 1
ATOM 3359 C CA . GLY A 1 431 ? 13.021 2.277 13.033 1.00 86.69 431 GLY A CA 1
ATOM 3360 C C . GLY A 1 431 ? 11.696 2.215 13.804 1.00 86.69 431 GLY A C 1
ATOM 3361 O O . GLY A 1 431 ? 10.650 2.615 13.303 1.00 86.69 431 GLY A O 1
ATOM 3362 N N . LEU A 1 432 ? 11.697 1.779 15.067 1.00 90.25 432 LEU A N 1
ATOM 3363 C CA . LEU A 1 432 ? 10.455 1.716 15.856 1.00 90.25 432 LEU A CA 1
ATOM 3364 C C . LEU A 1 432 ? 9.826 3.096 16.078 1.00 90.25 432 LEU A C 1
ATOM 3366 O O . LEU A 1 432 ? 8.603 3.201 16.138 1.00 90.25 432 LEU A O 1
ATOM 3370 N N . GLN A 1 433 ? 10.648 4.141 16.183 1.00 89.69 433 GLN A N 1
ATOM 3371 C CA . GLN A 1 433 ? 10.163 5.510 16.296 1.00 89.69 433 GLN A CA 1
ATOM 3372 C C . GLN A 1 433 ? 9.456 5.979 15.013 1.00 89.69 433 GLN A C 1
ATOM 3374 O O . GLN A 1 433 ? 8.470 6.709 15.089 1.00 89.69 433 GLN A O 1
ATOM 3379 N N . ASP A 1 434 ? 9.937 5.542 13.850 1.00 89.75 434 ASP A N 1
ATOM 3380 C CA . ASP A 1 434 ? 9.302 5.790 12.555 1.00 89.75 434 ASP A CA 1
ATOM 3381 C C . ASP A 1 434 ? 7.946 5.073 12.433 1.00 89.75 434 ASP A C 1
ATOM 3383 O O . ASP A 1 434 ? 6.949 5.693 12.066 1.00 89.75 434 ASP A O 1
ATOM 3387 N N . ILE A 1 435 ? 7.865 3.803 12.862 1.00 92.25 435 ILE A N 1
ATOM 3388 C CA . ILE A 1 435 ? 6.597 3.047 12.900 1.00 92.25 435 ILE A CA 1
ATOM 3389 C C . ILE A 1 435 ? 5.560 3.756 13.766 1.00 92.25 435 ILE A C 1
ATOM 3391 O O . ILE A 1 435 ? 4.431 3.948 13.313 1.00 92.25 435 ILE A O 1
ATOM 3395 N N . ASP A 1 436 ? 5.922 4.143 14.993 1.00 91.31 436 ASP A N 1
ATOM 3396 C CA . ASP A 1 436 ? 5.023 4.856 15.916 1.00 91.31 436 ASP A CA 1
ATOM 3397 C C . ASP A 1 436 ? 4.512 6.156 15.279 1.00 91.31 436 ASP A C 1
ATOM 3399 O O . ASP A 1 436 ? 3.323 6.474 15.325 1.00 91.31 436 ASP A O 1
ATOM 3403 N N . TYR A 1 437 ? 5.396 6.877 14.588 1.00 92.50 437 TYR A N 1
ATOM 3404 C CA . TYR A 1 437 ? 5.036 8.115 13.917 1.00 92.50 437 TYR A CA 1
ATOM 3405 C C . TYR A 1 437 ? 4.056 7.909 12.751 1.00 92.50 437 TYR A C 1
ATOM 3407 O O . TYR A 1 437 ? 2.999 8.548 12.713 1.00 92.50 437 TYR A O 1
ATOM 3415 N N . VAL A 1 438 ? 4.371 7.010 11.813 1.00 93.88 438 VAL A N 1
ATOM 3416 C CA . VAL A 1 438 ? 3.520 6.761 10.640 1.00 93.88 438 VAL A CA 1
ATOM 3417 C C . VAL A 1 438 ? 2.182 6.161 11.063 1.00 93.88 438 VAL A C 1
ATOM 3419 O O . VAL A 1 438 ? 1.137 6.636 10.627 1.00 93.88 438 VAL A O 1
ATOM 3422 N N . THR A 1 439 ? 2.169 5.177 11.964 1.00 94.25 439 THR A N 1
ATOM 3423 C CA . THR A 1 439 ? 0.910 4.585 12.452 1.00 94.25 439 THR A CA 1
ATOM 3424 C C . THR A 1 439 ? 0.017 5.622 13.133 1.00 94.25 439 THR A C 1
ATOM 3426 O O . THR A 1 439 ? -1.187 5.631 12.878 1.00 94.25 439 THR A O 1
ATOM 3429 N N . GLN A 1 440 ? 0.581 6.570 13.889 1.00 92.81 440 GLN A N 1
ATOM 3430 C CA . GLN A 1 440 ? -0.179 7.681 14.462 1.00 92.81 440 GLN A CA 1
ATOM 3431 C C . GLN A 1 440 ? -0.788 8.603 13.389 1.00 92.81 440 GLN A C 1
ATOM 3433 O O . GLN A 1 440 ? -1.940 9.024 13.535 1.00 92.81 440 GLN A O 1
ATOM 3438 N N . LEU A 1 441 ? -0.073 8.900 12.295 1.00 93.94 441 LEU A N 1
ATOM 3439 C CA . LEU A 1 441 ? -0.636 9.661 11.166 1.00 93.94 441 LEU A CA 1
ATOM 3440 C C . LEU A 1 441 ? -1.840 8.934 10.553 1.00 93.94 441 LEU A C 1
ATOM 3442 O O . LEU A 1 441 ? -2.918 9.513 10.410 1.00 93.94 441 LEU A O 1
ATOM 3446 N N . VAL A 1 442 ? -1.680 7.645 10.246 1.00 94.88 442 VAL A N 1
ATOM 3447 C CA . VAL A 1 442 ? -2.730 6.848 9.599 1.00 94.88 442 VAL A CA 1
ATOM 3448 C C . VAL A 1 442 ? -3.960 6.688 10.503 1.00 94.88 442 VAL A C 1
ATOM 3450 O O . VAL A 1 442 ? -5.093 6.855 10.044 1.00 94.88 442 VAL A O 1
ATOM 3453 N N . GLU A 1 443 ? -3.761 6.417 11.794 1.00 93.31 443 GLU A N 1
ATOM 3454 C CA . GLU A 1 443 ? -4.843 6.246 12.772 1.00 93.31 443 GLU A CA 1
ATOM 3455 C C . GLU A 1 443 ? -5.646 7.525 12.998 1.00 93.31 443 GLU A C 1
ATOM 3457 O O . GLU A 1 443 ? -6.880 7.483 13.018 1.00 93.31 443 GLU A O 1
ATOM 3462 N N . THR A 1 444 ? -4.963 8.665 13.126 1.00 93.38 444 THR A N 1
ATOM 3463 C CA . THR A 1 444 ? -5.628 9.958 13.344 1.00 93.38 444 THR A CA 1
ATOM 3464 C C . THR A 1 444 ? -6.425 10.418 12.130 1.00 93.38 444 THR A C 1
ATOM 3466 O O . THR A 1 444 ? -7.455 11.071 12.297 1.00 93.38 444 THR A O 1
ATOM 3469 N N . ALA A 1 445 ? -6.015 10.012 10.926 1.00 93.62 445 ALA A N 1
ATOM 3470 C CA . ALA A 1 445 ? -6.782 10.191 9.697 1.00 93.62 445 ALA A CA 1
ATOM 3471 C C . ALA A 1 445 ? -7.925 9.168 9.525 1.00 93.62 445 ALA A C 1
ATOM 3473 O O . ALA A 1 445 ? -8.729 9.296 8.602 1.00 93.62 445 ALA A O 1
ATOM 3474 N N . GLY A 1 446 ? -8.014 8.147 10.387 1.00 92.38 446 GLY A N 1
ATOM 3475 C CA . GLY A 1 446 ? -9.017 7.086 10.286 1.00 92.38 446 GLY A CA 1
ATOM 3476 C C . GLY A 1 446 ? -8.820 6.160 9.080 1.00 92.38 446 GLY A C 1
ATOM 3477 O O . GLY A 1 446 ? -9.793 5.581 8.591 1.00 92.38 446 GLY A O 1
ATOM 3478 N N . LEU A 1 447 ? -7.587 6.036 8.581 1.00 94.56 447 LEU A N 1
ATOM 3479 C CA . LEU A 1 447 ? -7.238 5.200 7.433 1.00 94.56 447 LEU A CA 1
ATOM 3480 C C . LEU A 1 447 ? -6.732 3.816 7.878 1.00 94.56 447 LEU A C 1
ATOM 3482 O O . LEU A 1 447 ? -6.363 3.596 9.030 1.00 94.56 447 LEU A O 1
ATOM 3486 N N . GLY A 1 448 ? -6.747 2.853 6.954 1.00 94.94 448 GLY A N 1
ATOM 3487 C CA . GLY A 1 448 ? -6.100 1.550 7.142 1.00 94.94 448 GLY A CA 1
ATOM 3488 C C . GLY A 1 448 ? -4.668 1.548 6.610 1.00 94.94 448 GLY A C 1
ATOM 3489 O O . GLY A 1 448 ? -4.311 2.412 5.807 1.00 94.94 448 GLY A O 1
ATOM 3490 N N . TRP A 1 449 ? -3.881 0.544 7.004 1.00 96.81 449 TRP A N 1
ATOM 3491 C CA . TRP A 1 449 ? -2.519 0.359 6.506 1.00 96.81 449 TRP A CA 1
ATOM 3492 C C . TRP A 1 449 ? -2.124 -1.112 6.295 1.00 96.81 449 TRP A C 1
ATOM 3494 O O . TRP A 1 449 ? -2.712 -2.013 6.900 1.00 96.81 449 TRP A O 1
ATOM 3504 N N . ILE A 1 450 ? -1.112 -1.351 5.454 1.00 97.25 450 ILE A N 1
ATOM 3505 C CA . ILE A 1 450 ? -0.367 -2.614 5.315 1.00 97.25 450 ILE A CA 1
ATOM 3506 C C . ILE A 1 450 ? 1.132 -2.298 5.465 1.00 97.25 450 ILE A C 1
ATOM 3508 O O . ILE A 1 450 ? 1.649 -1.387 4.833 1.00 97.25 450 ILE A O 1
ATOM 3512 N N . TYR A 1 451 ? 1.822 -3.020 6.355 1.00 96.19 451 TYR A N 1
ATOM 3513 C CA . TYR A 1 451 ? 3.249 -2.812 6.638 1.00 96.19 451 TYR A CA 1
ATOM 3514 C C . TYR A 1 451 ? 4.134 -3.594 5.664 1.00 96.19 451 TYR A C 1
ATOM 3516 O O . TYR A 1 451 ? 3.924 -4.801 5.488 1.00 96.19 451 TYR A O 1
ATOM 3524 N N . TRP A 1 452 ? 5.174 -2.944 5.137 1.00 93.19 452 TRP A N 1
ATOM 3525 C CA . TRP A 1 452 ? 6.260 -3.588 4.406 1.00 93.19 452 TRP A CA 1
ATOM 3526 C C . TRP A 1 452 ? 7.354 -4.047 5.383 1.00 93.19 452 TRP A C 1
ATOM 3528 O O . TRP A 1 452 ? 8.076 -3.241 5.965 1.00 93.19 452 TRP A O 1
ATOM 3538 N N . GLN A 1 453 ? 7.526 -5.338 5.647 1.00 90.88 453 GLN A N 1
ATOM 3539 C CA . GLN A 1 453 ? 6.787 -6.474 5.095 1.00 90.88 453 GLN A CA 1
ATOM 3540 C C . GLN A 1 453 ? 6.559 -7.559 6.149 1.00 90.88 453 GLN A C 1
ATOM 3542 O O . GLN A 1 453 ? 7.061 -7.503 7.273 1.00 90.88 453 GLN A O 1
ATOM 3547 N N . TYR A 1 454 ? 5.797 -8.601 5.811 1.00 91.75 454 TYR A N 1
ATOM 3548 C CA . TYR A 1 454 ? 5.574 -9.699 6.753 1.00 91.75 454 TYR A CA 1
ATOM 3549 C C . TYR A 1 454 ? 6.861 -10.504 7.000 1.00 91.75 454 TYR A C 1
ATOM 3551 O O . TYR A 1 454 ? 7.209 -10.778 8.150 1.00 91.75 454 TYR A O 1
ATOM 3559 N N . LYS A 1 455 ? 7.588 -10.877 5.937 1.00 88.31 455 LYS A N 1
ATOM 3560 C CA . LYS A 1 455 ? 8.835 -11.664 5.971 1.00 88.31 455 LYS A CA 1
ATOM 3561 C C . LYS A 1 455 ? 9.695 -11.323 4.762 1.00 88.31 455 LYS A C 1
ATOM 3563 O O . LYS A 1 455 ? 9.172 -11.363 3.667 1.00 88.31 455 LYS A O 1
ATOM 3568 N N . GLY A 1 456 ? 11.003 -11.162 4.956 1.00 80.25 456 GLY A N 1
ATOM 3569 C CA . GLY A 1 456 ? 11.903 -10.644 3.919 1.00 80.25 456 GLY A CA 1
ATOM 3570 C C . GLY A 1 456 ? 12.075 -11.462 2.634 1.00 80.25 456 GLY A C 1
ATOM 3571 O O . GLY A 1 456 ? 12.665 -10.944 1.712 1.00 80.25 456 GLY A O 1
ATOM 3572 N N . TYR A 1 457 ? 11.658 -12.737 2.574 1.00 81.38 457 TYR A N 1
ATOM 3573 C CA . TYR A 1 457 ? 11.651 -13.634 1.392 1.00 81.38 457 TYR A CA 1
ATOM 3574 C C . TYR A 1 457 ? 12.753 -13.508 0.299 1.00 81.38 457 TYR A C 1
ATOM 3576 O O . TYR A 1 457 ? 12.564 -14.018 -0.803 1.00 81.38 457 TYR A O 1
ATOM 3584 N N . MET A 1 458 ? 13.947 -13.002 0.626 1.00 80.38 458 MET A N 1
ATOM 3585 C CA . MET A 1 458 ? 15.006 -12.636 -0.330 1.00 80.38 458 MET A CA 1
ATOM 3586 C C . MET A 1 458 ? 14.586 -11.541 -1.325 1.00 80.38 458 MET A C 1
ATOM 3588 O O . MET A 1 458 ? 14.921 -11.612 -2.507 1.00 80.38 458 MET A O 1
ATOM 3592 N N . ASP A 1 459 ? 13.857 -10.555 -0.827 1.00 85.00 459 ASP A N 1
ATOM 3593 C CA . ASP A 1 459 ? 13.416 -9.366 -1.537 1.00 85.00 459 ASP A CA 1
ATOM 3594 C C . ASP A 1 459 ? 14.615 -8.560 -2.053 1.00 85.00 459 ASP A C 1
ATOM 3596 O O . ASP A 1 459 ? 15.426 -8.052 -1.286 1.00 85.00 459 ASP A O 1
ATOM 3600 N N . LEU A 1 460 ? 14.771 -8.502 -3.370 1.00 86.50 460 LEU A N 1
ATOM 3601 C CA . LEU A 1 460 ? 15.921 -7.881 -4.027 1.00 86.50 460 LEU A CA 1
ATOM 3602 C C . LEU A 1 460 ? 15.686 -6.414 -4.418 1.00 86.50 460 LEU A C 1
ATOM 3604 O O . LEU A 1 460 ? 16.627 -5.784 -4.906 1.00 86.50 460 LEU A O 1
ATOM 3608 N N . THR A 1 461 ? 14.484 -5.886 -4.191 1.00 86.38 461 THR A N 1
ATOM 3609 C CA . THR A 1 461 ? 14.049 -4.526 -4.541 1.00 86.38 461 THR A CA 1
ATOM 3610 C C . THR A 1 461 ? 13.479 -3.812 -3.325 1.00 86.38 461 THR A C 1
ATOM 3612 O O . THR A 1 461 ? 12.397 -3.253 -3.355 1.00 86.38 461 THR A O 1
ATOM 3615 N N . THR A 1 462 ? 14.256 -3.794 -2.245 1.00 82.00 462 THR A N 1
ATOM 3616 C CA . THR A 1 462 ? 13.824 -3.179 -0.990 1.00 82.00 462 THR A CA 1
ATOM 3617 C C . THR A 1 462 ? 14.692 -2.000 -0.549 1.00 82.00 462 THR A C 1
ATOM 3619 O O . THR A 1 462 ? 15.835 -1.837 -0.996 1.00 82.00 462 THR A O 1
ATOM 3622 N N . ALA A 1 463 ? 14.123 -1.161 0.320 1.00 71.44 463 ALA A N 1
ATOM 3623 C CA . ALA A 1 463 ? 14.736 0.047 0.858 1.00 71.44 463 ALA A CA 1
ATOM 3624 C C . ALA A 1 463 ? 15.950 -0.260 1.754 1.00 71.44 463 ALA A C 1
ATOM 3626 O O . ALA A 1 463 ? 16.951 0.463 1.698 1.00 71.44 463 ALA A O 1
ATOM 3627 N N . ALA A 1 464 ? 15.911 -1.340 2.540 1.00 67.81 464 ALA A N 1
ATOM 3628 C CA . ALA A 1 464 ? 17.066 -1.866 3.254 1.00 67.81 464 ALA A CA 1
ATOM 3629 C C . ALA A 1 464 ? 17.824 -2.886 2.400 1.00 67.81 464 ALA A C 1
ATOM 3631 O O . ALA A 1 464 ? 17.293 -3.860 1.875 1.00 67.81 464 ALA A O 1
ATOM 3632 N N . GLY A 1 465 ? 19.138 -2.729 2.316 1.00 65.00 465 GLY A N 1
ATOM 3633 C CA . GLY A 1 465 ? 20.020 -3.739 1.753 1.00 65.00 465 GLY A CA 1
ATOM 3634 C C . GLY A 1 465 ? 19.913 -5.087 2.482 1.00 65.00 465 GLY A C 1
ATOM 3635 O O . GLY A 1 465 ? 19.352 -5.221 3.563 1.00 65.00 465 GLY A O 1
ATOM 3636 N N . GLY A 1 466 ? 20.510 -6.127 1.896 1.00 63.03 466 GLY A N 1
ATOM 3637 C CA . GLY A 1 466 ? 20.543 -7.452 2.530 1.00 63.03 466 GLY A CA 1
ATOM 3638 C C . GLY A 1 466 ? 19.356 -8.357 2.193 1.00 63.03 466 GLY A C 1
ATOM 3639 O O . GLY A 1 466 ? 19.088 -9.300 2.927 1.00 63.03 466 GLY A O 1
ATOM 3640 N N . MET A 1 467 ? 18.706 -8.132 1.050 1.00 73.69 467 MET A N 1
ATOM 3641 C CA . MET A 1 467 ? 17.615 -8.960 0.523 1.00 73.69 467 MET A CA 1
ATOM 3642 C C . MET A 1 467 ? 16.338 -8.965 1.401 1.00 73.69 467 MET A C 1
ATOM 3644 O O . MET A 1 467 ? 15.754 -10.029 1.640 1.00 73.69 467 MET A O 1
ATOM 3648 N N . GLY A 1 468 ? 15.986 -7.815 1.990 1.00 73.12 468 GLY A N 1
ATOM 3649 C CA . GLY A 1 468 ? 14.833 -7.649 2.892 1.00 73.12 468 GLY A CA 1
ATOM 3650 C C . GLY A 1 468 ? 14.981 -8.316 4.265 1.00 73.12 468 GLY A C 1
ATOM 3651 O O . GLY A 1 468 ? 14.029 -8.424 5.050 1.00 73.12 468 GLY A O 1
ATOM 3652 N N . ILE A 1 469 ? 16.177 -8.817 4.586 1.00 72.50 469 ILE A N 1
ATOM 3653 C CA . ILE A 1 469 ? 16.452 -9.488 5.855 1.00 72.50 469 ILE A CA 1
ATOM 3654 C C . ILE A 1 469 ? 16.556 -8.437 6.967 1.00 72.50 469 ILE A C 1
ATOM 3656 O O . ILE A 1 469 ? 17.542 -7.718 7.069 1.00 72.50 469 ILE A O 1
ATOM 3660 N N . GLY A 1 470 ? 15.547 -8.400 7.840 1.00 80.25 470 GLY A N 1
ATOM 3661 C CA . GLY A 1 470 ? 15.479 -7.493 8.996 1.00 80.25 470 GLY A CA 1
ATOM 3662 C C . GLY A 1 470 ? 14.282 -6.543 8.952 1.00 80.25 470 GLY A C 1
ATOM 3663 O O . GLY A 1 470 ? 13.736 -6.197 10.000 1.00 80.25 470 GLY A O 1
ATOM 3664 N N . GLU A 1 471 ? 13.787 -6.233 7.758 1.00 87.50 471 GLU A N 1
ATOM 3665 C CA . GLU A 1 471 ? 12.606 -5.388 7.544 1.00 87.50 471 GLU A CA 1
ATOM 3666 C C . GLU A 1 471 ? 11.303 -6.100 7.899 1.00 87.50 471 GLU A C 1
ATOM 3668 O O . GLU A 1 471 ? 10.352 -5.489 8.377 1.00 87.50 471 GLU A O 1
ATOM 3673 N N . GLY A 1 472 ? 11.276 -7.425 7.736 1.00 90.44 472 GLY A N 1
ATOM 3674 C CA . GLY A 1 472 ? 10.116 -8.240 8.072 1.00 90.44 472 GLY A CA 1
ATOM 3675 C C . GLY A 1 472 ? 9.789 -8.289 9.572 1.00 90.44 472 GLY A C 1
ATOM 3676 O O . GLY A 1 472 ? 10.549 -7.837 10.427 1.00 90.44 472 GLY A O 1
ATOM 3677 N N . LEU A 1 473 ? 8.699 -8.970 9.931 1.00 93.00 473 LEU A N 1
ATOM 3678 C CA . LEU A 1 473 ? 8.338 -9.245 11.333 1.00 93.00 473 LEU A CA 1
ATOM 3679 C C . LEU A 1 473 ? 9.113 -10.420 11.956 1.00 93.00 473 LEU A C 1
ATOM 3681 O O . LEU A 1 473 ? 8.898 -10.758 13.121 1.00 93.00 473 LEU A O 1
ATOM 3685 N N . PHE A 1 474 ? 9.998 -11.073 11.197 1.00 92.00 474 PHE A N 1
ATOM 3686 C CA . PHE A 1 474 ? 10.711 -12.283 11.616 1.00 92.00 474 PHE A CA 1
ATOM 3687 C C . PHE A 1 474 ? 12.202 -12.201 11.295 1.00 92.00 474 PHE A C 1
ATOM 3689 O O . PHE A 1 474 ? 12.589 -11.699 10.242 1.00 92.00 474 PHE A O 1
ATOM 3696 N N . ASN A 1 475 ? 13.015 -12.755 12.190 1.00 88.44 475 ASN A N 1
ATOM 3697 C CA . ASN A 1 475 ? 14.432 -13.022 11.971 1.00 88.44 475 ASN A CA 1
ATOM 3698 C C . ASN A 1 475 ? 14.622 -14.189 10.984 1.00 88.44 475 ASN A C 1
ATOM 3700 O O . ASN A 1 475 ? 13.703 -14.978 10.747 1.00 88.44 475 ASN A O 1
ATOM 3704 N N . GLU A 1 476 ? 15.845 -14.363 10.473 1.00 85.19 476 GLU A N 1
ATOM 3705 C CA . GLU A 1 476 ? 16.198 -15.473 9.570 1.00 85.19 476 GLU A CA 1
ATOM 3706 C C . GLU A 1 476 ? 15.905 -16.864 10.160 1.00 85.19 476 GLU A C 1
ATOM 3708 O O . GLU A 1 476 ? 15.555 -17.796 9.436 1.00 85.19 476 GLU A O 1
ATOM 3713 N N . ASP A 1 477 ? 16.029 -17.017 11.482 1.00 89.12 477 ASP A N 1
ATOM 3714 C CA . ASP A 1 477 ? 15.750 -18.274 12.184 1.00 89.12 477 ASP A CA 1
ATOM 3715 C C . ASP A 1 477 ? 14.245 -18.546 12.388 1.00 89.12 477 ASP A C 1
ATOM 3717 O O . ASP A 1 477 ? 13.865 -19.595 12.916 1.00 89.12 477 ASP A O 1
ATOM 3721 N N . GLY A 1 478 ? 13.386 -17.619 11.953 1.00 88.25 478 GLY A N 1
ATOM 3722 C CA . GLY A 1 478 ? 11.933 -17.681 12.069 1.00 88.25 478 GLY A CA 1
ATOM 3723 C C . GLY A 1 478 ? 11.376 -17.200 13.410 1.00 88.25 478 GLY A C 1
ATOM 3724 O O . GLY A 1 478 ? 10.160 -17.260 13.601 1.00 88.25 478 GLY A O 1
ATOM 3725 N N . SER A 1 479 ? 12.213 -16.726 14.338 1.00 92.75 479 SER A N 1
ATOM 3726 C CA . SER A 1 479 ? 11.744 -16.049 15.551 1.00 92.75 479 SER A CA 1
ATOM 3727 C C . SER A 1 479 ? 11.174 -14.665 15.226 1.00 92.75 479 SER A C 1
ATOM 3729 O O . SER A 1 479 ? 11.622 -14.000 14.295 1.00 92.75 479 SER A O 1
ATOM 3731 N N . ALA A 1 480 ? 10.159 -14.230 15.972 1.00 93.25 480 ALA A N 1
ATOM 3732 C CA . ALA A 1 480 ? 9.522 -12.934 15.753 1.00 93.25 480 ALA A CA 1
ATOM 3733 C C . ALA A 1 480 ? 10.394 -11.774 16.262 1.00 93.25 480 ALA A C 1
ATOM 3735 O O . ALA A 1 480 ? 10.998 -11.857 17.335 1.00 93.25 480 ALA A O 1
ATOM 3736 N N . GLN A 1 481 ? 10.397 -10.668 15.523 1.00 93.44 481 GLN A N 1
ATOM 3737 C CA . GLN A 1 481 ? 10.996 -9.397 15.923 1.00 93.44 481 GLN A CA 1
ATOM 3738 C C . GLN A 1 481 ? 10.024 -8.662 16.855 1.00 93.44 481 GLN A C 1
ATOM 3740 O O . GLN A 1 481 ? 9.221 -7.838 16.429 1.00 93.44 481 GLN A O 1
ATOM 3745 N N . MET A 1 482 ? 10.028 -9.051 18.135 1.00 91.94 482 MET A N 1
ATOM 3746 C CA . MET A 1 482 ? 8.931 -8.729 19.057 1.0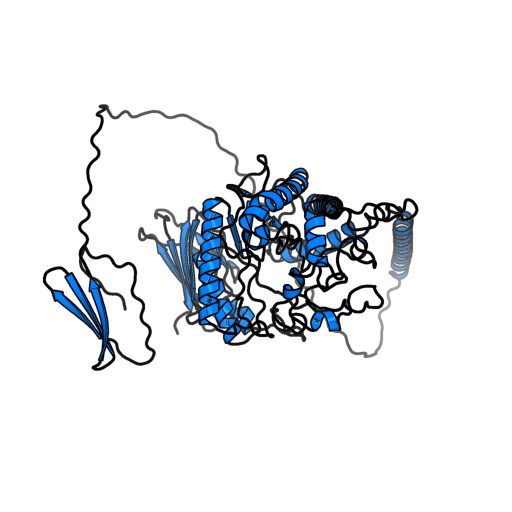0 91.94 482 MET A CA 1
ATOM 3747 C C . MET A 1 482 ? 8.717 -7.237 19.319 1.00 91.94 482 MET A C 1
ATOM 3749 O O . MET A 1 482 ? 7.578 -6.857 19.566 1.00 91.94 482 MET A O 1
ATOM 3753 N N . GLU A 1 483 ? 9.754 -6.399 19.266 1.00 91.94 483 GLU A N 1
ATOM 3754 C CA . GLU A 1 483 ? 9.568 -4.955 19.477 1.00 91.94 483 GLU A CA 1
ATOM 3755 C C . GLU A 1 483 ? 8.787 -4.324 18.315 1.00 91.94 483 GLU A C 1
ATOM 3757 O O . GLU A 1 483 ? 7.814 -3.612 18.544 1.00 91.94 483 GLU A O 1
ATOM 3762 N N . LYS A 1 484 ? 9.094 -4.705 17.074 1.00 92.50 484 LYS A N 1
ATOM 3763 C CA . LYS A 1 484 ? 8.338 -4.325 15.875 1.00 92.50 484 LYS A CA 1
ATOM 3764 C C . LYS A 1 484 ? 6.924 -4.891 15.880 1.00 92.50 484 LYS A C 1
ATOM 3766 O O . LYS A 1 484 ? 5.974 -4.181 15.573 1.00 92.50 484 LYS A O 1
ATOM 3771 N N . VAL A 1 485 ? 6.754 -6.151 16.289 1.00 93.25 485 VAL A N 1
ATOM 3772 C CA . VAL A 1 485 ? 5.414 -6.744 16.454 1.00 93.25 485 VAL A CA 1
ATOM 3773 C C . VAL A 1 485 ? 4.583 -5.953 17.471 1.00 93.25 485 VAL A C 1
ATOM 3775 O O . VAL A 1 485 ? 3.388 -5.780 17.253 1.00 93.25 485 VAL A O 1
ATOM 3778 N N . ARG A 1 486 ? 5.189 -5.449 18.556 1.00 90.81 486 ARG A N 1
ATOM 3779 C CA . ARG A 1 486 ? 4.508 -4.567 19.518 1.00 90.81 486 ARG A CA 1
ATOM 3780 C C . ARG A 1 486 ? 4.193 -3.195 18.926 1.00 90.81 486 ARG A C 1
ATOM 3782 O O . ARG A 1 486 ? 3.081 -2.728 19.127 1.00 90.81 486 ARG A O 1
ATOM 3789 N N . ALA A 1 487 ? 5.121 -2.596 18.180 1.00 91.81 487 ALA A N 1
ATOM 3790 C CA . ALA A 1 487 ? 4.932 -1.296 17.527 1.00 91.81 487 ALA A CA 1
ATOM 3791 C C . ALA A 1 487 ? 3.885 -1.291 16.409 1.00 91.81 487 ALA A C 1
ATOM 3793 O O . ALA A 1 487 ? 3.382 -0.244 16.052 1.00 91.81 487 ALA A O 1
ATOM 3794 N N . LEU A 1 488 ? 3.521 -2.453 15.870 1.00 93.56 488 LEU A N 1
ATOM 3795 C CA . LEU A 1 488 ? 2.404 -2.589 14.927 1.00 93.56 488 LEU A CA 1
ATOM 3796 C C . LEU A 1 488 ? 1.141 -3.159 15.598 1.00 93.56 488 LEU A C 1
ATOM 3798 O O . LEU A 1 488 ? 0.086 -3.272 14.978 1.00 93.56 488 LEU A O 1
ATOM 3802 N N . GLY A 1 489 ? 1.246 -3.570 16.863 1.00 91.75 489 GLY A N 1
ATOM 3803 C CA . GLY A 1 489 ? 0.227 -4.296 17.619 1.00 91.75 489 GLY A CA 1
ATOM 3804 C C . GLY A 1 489 ? -0.795 -3.394 18.307 1.00 91.75 489 GLY A C 1
ATOM 3805 O O . GLY A 1 489 ? -1.166 -3.665 19.451 1.00 91.75 489 GLY A O 1
ATOM 3806 N N . HIS A 1 490 ? -1.215 -2.317 17.647 1.00 92.06 490 HIS A N 1
ATOM 3807 C CA . HIS A 1 490 ? -2.088 -1.305 18.234 1.00 92.06 490 HIS A CA 1
ATOM 3808 C C . HIS A 1 490 ? -3.520 -1.833 18.435 1.00 92.06 490 HIS A C 1
ATOM 3810 O O . HIS A 1 490 ? -4.021 -2.628 17.628 1.00 92.06 490 HIS A O 1
ATOM 3816 N N . PRO A 1 491 ? -4.224 -1.403 19.496 1.00 94.69 491 PRO A N 1
ATOM 3817 C CA . PRO A 1 491 ? -5.676 -1.480 19.546 1.00 94.69 491 PRO A CA 1
ATOM 3818 C C . PRO A 1 491 ? -6.292 -0.664 18.403 1.00 94.69 491 PRO A C 1
ATOM 3820 O O . PRO A 1 491 ? -5.820 0.426 18.101 1.00 94.69 491 PRO A O 1
ATOM 3823 N N . TYR A 1 492 ? -7.367 -1.151 17.782 1.00 95.25 492 TYR A N 1
ATOM 3824 C CA . TYR A 1 492 ? -8.051 -0.400 16.724 1.00 95.25 492 TYR A CA 1
ATOM 3825 C C . TYR A 1 492 ? -9.532 -0.760 16.585 1.00 95.25 492 TYR A C 1
ATOM 3827 O O . TYR A 1 492 ? -9.964 -1.895 16.820 1.00 95.25 492 TYR A O 1
ATOM 3835 N N . ALA A 1 493 ? -10.334 0.211 16.148 1.00 94.62 493 ALA A N 1
ATOM 3836 C CA . ALA A 1 493 ? -11.748 0.032 15.844 1.00 94.62 493 ALA A CA 1
ATOM 3837 C C . ALA A 1 493 ? -11.933 -0.774 14.546 1.00 94.62 493 ALA A C 1
ATOM 3839 O O . ALA A 1 493 ? -12.086 -0.227 13.457 1.00 94.62 493 ALA A O 1
ATOM 3840 N N . ARG A 1 494 ? -11.937 -2.107 14.660 1.00 92.25 494 ARG A N 1
ATOM 3841 C CA . ARG A 1 494 ? -12.010 -3.021 13.509 1.00 92.25 494 ARG A CA 1
ATOM 3842 C C . ARG A 1 494 ? -13.336 -2.971 12.747 1.00 92.25 494 ARG A C 1
ATOM 3844 O O . ARG A 1 494 ? -13.393 -3.379 11.589 1.00 92.25 494 ARG A O 1
ATOM 3851 N N . ARG A 1 495 ? -14.428 -2.572 13.408 1.00 93.19 495 ARG A N 1
ATOM 3852 C CA . ARG A 1 495 ? -15.759 -2.454 12.802 1.00 93.19 495 ARG A CA 1
ATOM 3853 C C . ARG A 1 495 ? -16.598 -1.445 13.569 1.00 93.19 495 ARG A C 1
ATOM 3855 O O . ARG A 1 495 ? -16.917 -1.669 14.731 1.00 93.19 495 ARG A O 1
ATOM 3862 N N . VAL A 1 496 ? -17.046 -0.394 12.892 1.00 93.44 496 VAL A N 1
ATOM 3863 C CA . VAL A 1 496 ? -17.895 0.640 13.492 1.00 93.44 496 VAL A CA 1
ATOM 3864 C C . VAL A 1 496 ? -19.244 0.657 12.787 1.00 93.44 496 VAL A C 1
ATOM 3866 O O . VAL A 1 496 ? -19.318 0.828 11.572 1.00 93.44 496 VAL A O 1
ATOM 3869 N N . GLN A 1 497 ? -20.335 0.477 13.533 1.00 92.12 497 GLN A N 1
ATOM 3870 C CA . GLN A 1 497 ? -21.681 0.679 12.993 1.00 92.12 497 GLN A CA 1
ATOM 3871 C C . GLN A 1 497 ? -22.041 2.170 13.048 1.00 92.12 497 GLN A C 1
ATOM 3873 O O . GLN A 1 497 ? -22.872 2.599 13.850 1.00 92.12 497 GLN A O 1
ATOM 3878 N N . GLY A 1 498 ? -21.399 2.962 12.195 1.00 91.25 498 GLY A N 1
ATOM 3879 C CA . GLY A 1 498 ? -21.474 4.419 12.193 1.00 91.25 498 GLY A CA 1
ATOM 3880 C C . GLY A 1 498 ? -20.185 5.009 11.628 1.00 91.25 498 GLY A C 1
ATOM 3881 O O . GLY A 1 498 ? -19.695 4.503 10.621 1.00 91.25 498 GLY A O 1
ATOM 3882 N N . HIS A 1 499 ? -19.633 6.033 12.277 1.00 90.88 499 HIS A N 1
ATOM 3883 C CA . HIS A 1 499 ? -18.393 6.688 11.853 1.00 90.88 499 HIS A CA 1
ATOM 3884 C C . HIS A 1 499 ? -17.329 6.650 12.953 1.00 90.88 499 HIS A C 1
ATOM 3886 O O . HIS A 1 499 ? -17.624 6.879 14.126 1.00 90.88 499 HIS A O 1
ATOM 3892 N N . LEU A 1 500 ? -16.091 6.349 12.559 1.00 93.56 500 LEU A N 1
ATOM 3893 C CA . LEU A 1 500 ? -14.903 6.638 13.354 1.00 93.56 500 LEU A CA 1
ATOM 3894 C C . LEU A 1 500 ? -14.566 8.112 13.120 1.00 93.56 500 LEU A C 1
ATOM 3896 O O . LEU A 1 500 ? -14.248 8.485 11.998 1.00 93.56 500 LEU A O 1
ATOM 3900 N N . GLU A 1 501 ? -14.706 8.942 14.149 1.00 92.62 501 GLU A N 1
ATOM 3901 C CA . GLU A 1 501 ? -14.435 10.384 14.051 1.00 92.62 501 GLU A CA 1
ATOM 3902 C C . GLU A 1 501 ? -12.958 10.680 14.331 1.00 92.62 501 GLU A C 1
ATOM 3904 O O . GLU A 1 501 ? -12.393 11.620 13.786 1.00 92.62 501 GLU A O 1
ATOM 3909 N N . TYR A 1 502 ? -12.346 9.885 15.211 1.00 94.06 502 TYR A N 1
ATOM 3910 C CA . TYR A 1 502 ? -10.945 10.011 15.595 1.00 94.06 502 TYR A CA 1
ATOM 3911 C C . TYR A 1 502 ? -10.468 8.727 16.277 1.00 94.06 502 TYR A C 1
ATOM 3913 O O . TYR A 1 502 ? -11.219 8.148 17.068 1.00 94.06 502 TYR A O 1
ATOM 3921 N N . ALA A 1 503 ? -9.226 8.320 16.032 1.00 95.44 503 ALA A N 1
ATOM 3922 C CA . ALA A 1 503 ? -8.511 7.342 16.843 1.00 95.44 503 ALA A CA 1
ATOM 3923 C C . ALA A 1 503 ? -7.043 7.742 16.997 1.00 95.44 503 ALA A C 1
ATOM 3925 O O . ALA A 1 503 ? -6.473 8.397 16.128 1.00 95.44 503 ALA A O 1
ATOM 3926 N N . SER A 1 504 ? -6.434 7.329 18.098 1.00 95.06 504 SER A N 1
ATOM 3927 C CA . SER A 1 504 ? -4.988 7.358 18.274 1.00 95.06 504 SER A CA 1
ATOM 3928 C C . SER A 1 504 ? -4.548 6.329 19.301 1.00 95.06 504 SER A C 1
ATOM 3930 O O . SER A 1 504 ? -5.273 6.028 20.253 1.00 95.06 504 SER A O 1
ATOM 3932 N N . PHE A 1 505 ? -3.340 5.812 19.119 1.00 94.44 505 PHE A N 1
ATOM 3933 C CA . PHE A 1 505 ? -2.628 5.038 20.119 1.00 94.44 505 PHE A CA 1
ATOM 3934 C C . PHE A 1 505 ? -1.329 5.748 20.525 1.00 94.44 505 PHE A C 1
ATOM 3936 O O . PHE A 1 505 ? -0.564 6.216 19.686 1.00 94.44 505 PHE A O 1
ATOM 3943 N N . GLU A 1 506 ? -1.092 5.863 21.832 1.00 91.00 506 GLU A N 1
ATOM 3944 C CA . GLU A 1 506 ? 0.156 6.367 22.402 1.00 91.00 506 GLU A CA 1
ATOM 3945 C C . GLU A 1 506 ? 0.957 5.206 22.988 1.00 91.00 506 GLU A C 1
ATOM 3947 O O . GLU A 1 506 ? 0.608 4.650 24.034 1.00 91.00 506 GLU A O 1
ATOM 3952 N N . GLN A 1 507 ? 2.056 4.852 22.324 1.00 86.94 507 GLN A N 1
ATOM 3953 C CA . GLN A 1 507 ? 2.797 3.641 22.653 1.00 86.94 507 GLN A CA 1
ATOM 3954 C C . GLN A 1 507 ? 3.499 3.695 24.021 1.00 86.94 507 GLN A C 1
ATOM 3956 O O . GLN A 1 507 ? 3.613 2.673 24.693 1.00 86.94 507 GLN A O 1
ATOM 3961 N N . ALA A 1 508 ? 3.951 4.869 24.484 1.00 85.31 508 ALA A N 1
ATOM 3962 C CA . ALA A 1 508 ? 4.690 4.963 25.749 1.00 85.31 508 ALA A CA 1
ATOM 3963 C C . ALA A 1 508 ? 3.811 4.767 27.002 1.00 85.31 508 ALA A C 1
ATOM 3965 O O . ALA A 1 508 ? 4.334 4.369 28.046 1.00 85.31 508 ALA A O 1
ATOM 3966 N N . GLY A 1 509 ? 2.504 5.027 26.910 1.00 86.62 509 GLY A N 1
ATOM 3967 C CA . GLY A 1 509 ? 1.519 4.794 27.969 1.00 86.62 509 GLY A CA 1
ATOM 3968 C C . GLY A 1 509 ? 0.507 3.687 27.664 1.00 86.62 509 GLY A C 1
ATOM 3969 O O . GLY A 1 509 ? -0.431 3.511 28.444 1.00 86.62 509 GLY A O 1
ATOM 3970 N N . ASN A 1 510 ? 0.664 2.976 26.539 1.00 91.25 510 ASN A N 1
ATOM 3971 C CA . ASN A 1 510 ? -0.308 2.024 25.990 1.00 91.25 510 ASN A CA 1
ATOM 3972 C C . ASN A 1 510 ? -1.736 2.597 25.917 1.00 91.25 510 ASN A C 1
ATOM 3974 O O . ASN A 1 510 ? -2.722 1.881 26.102 1.00 91.25 510 ASN A O 1
ATOM 3978 N N . HIS A 1 511 ? -1.878 3.900 25.677 1.00 94.06 511 HIS A N 1
ATOM 3979 C CA . HIS A 1 511 ? -3.176 4.564 25.742 1.00 94.06 511 HIS A CA 1
ATOM 3980 C C . HIS A 1 511 ? -3.802 4.643 24.352 1.00 94.06 511 HIS A C 1
ATOM 3982 O O . HIS A 1 511 ? -3.336 5.384 23.494 1.00 94.06 511 HIS A O 1
ATOM 3988 N N . TYR A 1 512 ? -4.872 3.883 24.132 1.00 95.94 512 TYR A N 1
ATOM 3989 C CA . TYR A 1 512 ? -5.729 4.021 22.958 1.00 95.94 512 TYR A CA 1
ATOM 3990 C C . TYR A 1 512 ? -6.902 4.939 23.278 1.00 95.94 512 TYR A C 1
ATOM 3992 O O . TYR A 1 512 ? -7.601 4.718 24.269 1.00 95.94 512 TYR A O 1
ATOM 4000 N N . HIS A 1 513 ? -7.156 5.912 22.412 1.00 95.75 513 HIS A N 1
ATOM 4001 C CA . HIS A 1 513 ? -8.333 6.765 22.463 1.00 95.75 513 HIS A CA 1
ATOM 4002 C C . HIS A 1 513 ? -9.078 6.706 21.130 1.00 95.75 513 HIS A C 1
ATOM 4004 O O . HIS A 1 513 ? -8.474 6.841 20.069 1.00 95.75 513 HIS A O 1
ATOM 4010 N N . ALA A 1 514 ? -10.401 6.569 21.172 1.00 95.25 514 ALA A N 1
ATOM 4011 C CA . ALA A 1 514 ? -11.249 6.675 19.993 1.00 95.25 514 ALA A CA 1
ATOM 4012 C C . ALA A 1 514 ? -12.520 7.474 20.273 1.00 95.25 514 ALA A C 1
ATOM 4014 O O . ALA A 1 514 ? -13.178 7.294 21.297 1.00 95.25 514 ALA A O 1
ATOM 4015 N N . THR A 1 515 ? -12.910 8.310 19.314 1.00 93.31 515 THR A N 1
ATOM 4016 C CA . THR A 1 515 ? -14.225 8.950 19.273 1.00 93.31 515 THR A CA 1
ATOM 4017 C C . THR A 1 515 ? -15.046 8.311 18.161 1.00 93.31 515 THR A C 1
ATOM 4019 O O . THR A 1 515 ? -14.698 8.387 16.983 1.00 93.31 515 THR A O 1
ATOM 4022 N N . LEU A 1 516 ? -16.144 7.662 18.538 1.00 91.25 516 LEU A N 1
ATOM 4023 C CA . LEU A 1 516 ? -17.013 6.913 17.639 1.00 91.25 516 LEU A CA 1
ATOM 4024 C C . LEU A 1 516 ? -18.414 7.518 17.632 1.00 91.25 516 LEU A C 1
ATOM 4026 O O . LEU A 1 516 ? -19.042 7.690 18.674 1.00 91.25 516 LEU A O 1
ATOM 4030 N N . ASN A 1 517 ? -18.956 7.767 16.452 1.00 89.56 517 ASN A N 1
ATOM 4031 C CA . ASN A 1 517 ? -20.362 8.085 16.273 1.00 89.56 517 ASN A CA 1
ATOM 4032 C C . ASN A 1 517 ? -21.107 6.800 15.903 1.00 89.56 517 ASN A C 1
ATOM 4034 O O . ASN A 1 517 ? -21.129 6.406 14.737 1.00 89.56 517 ASN A O 1
ATOM 4038 N N . ILE A 1 518 ? -21.657 6.105 16.904 1.00 86.44 518 ILE A N 1
ATOM 4039 C CA . ILE A 1 518 ? -22.220 4.761 16.728 1.00 86.44 518 ILE A CA 1
ATOM 4040 C C . ILE A 1 518 ? -23.747 4.766 16.703 1.00 86.44 518 ILE A C 1
ATOM 4042 O O . ILE A 1 518 ? -24.424 5.450 17.464 1.00 86.44 518 ILE A O 1
ATOM 4046 N N . THR A 1 519 ? -24.306 3.914 15.850 1.00 85.75 519 THR A N 1
ATOM 4047 C CA . THR A 1 519 ? -25.752 3.656 15.733 1.00 85.75 519 THR A CA 1
ATOM 4048 C C . THR A 1 519 ? -26.126 2.224 16.125 1.00 85.75 519 THR A C 1
ATOM 4050 O O . THR A 1 519 ? -27.295 1.838 16.061 1.00 85.75 519 THR A O 1
ATOM 4053 N N . GLY A 1 520 ? -25.140 1.418 16.524 1.00 86.44 520 GLY A N 1
ATOM 4054 C CA . GLY A 1 520 ? -25.312 0.035 16.947 1.00 86.44 520 GLY A CA 1
ATOM 4055 C C . GLY A 1 520 ? -23.988 -0.624 17.321 1.00 86.44 520 GLY A C 1
ATOM 4056 O O . GLY A 1 520 ? -23.025 0.057 17.670 1.00 86.44 520 GLY A O 1
ATOM 4057 N N . VAL A 1 521 ? -23.970 -1.955 17.268 1.00 89.25 521 VAL A N 1
ATOM 4058 C CA . VAL A 1 521 ? -22.865 -2.784 17.764 1.00 89.25 521 VAL A CA 1
ATOM 4059 C C . VAL A 1 521 ? -21.591 -2.519 16.964 1.00 89.25 521 VAL A C 1
ATOM 4061 O O . VAL A 1 521 ? -21.590 -2.624 15.737 1.00 89.25 521 VAL A O 1
ATOM 4064 N N . SER A 1 522 ? -20.512 -2.200 17.672 1.00 92.62 522 SER A N 1
ATOM 4065 C CA . SER A 1 522 ? -19.185 -1.941 17.112 1.00 92.62 522 SER A CA 1
ATOM 4066 C C . SER A 1 522 ? -18.137 -2.807 17.815 1.00 92.62 522 SER A C 1
ATOM 4068 O O . SER A 1 522 ? -18.329 -3.233 18.953 1.00 92.62 522 SER A O 1
ATOM 4070 N N . GLU A 1 523 ? -17.043 -3.103 17.125 1.00 94.88 523 GLU A N 1
ATOM 4071 C CA . GLU A 1 523 ? -15.987 -4.003 17.580 1.00 94.88 523 GLU A CA 1
ATOM 4072 C C . GLU A 1 523 ? -14.642 -3.275 17.562 1.00 94.88 523 GLU A C 1
ATOM 4074 O O . GLU A 1 523 ? -14.274 -2.641 16.568 1.00 94.88 523 GLU A O 1
ATOM 4079 N N . VAL A 1 524 ? -13.890 -3.431 18.646 1.00 95.06 524 VAL A N 1
ATOM 4080 C CA . VAL A 1 524 ? -12.522 -2.939 18.809 1.00 95.06 524 VAL A CA 1
ATOM 4081 C C . VAL A 1 524 ? -11.624 -4.147 19.033 1.00 95.06 524 VAL A C 1
ATOM 4083 O O . VAL A 1 524 ? -11.907 -5.004 19.872 1.00 95.06 524 VAL A O 1
ATOM 4086 N N . PHE A 1 525 ? -10.576 -4.255 18.226 1.00 94.69 525 PHE A N 1
ATOM 4087 C CA . PHE A 1 525 ? -9.554 -5.275 18.380 1.00 94.69 525 PHE A CA 1
ATOM 4088 C C . PHE A 1 525 ? -8.447 -4.758 19.290 1.00 94.69 525 PHE A C 1
ATOM 4090 O O . PHE A 1 525 ? -8.064 -3.597 19.195 1.00 94.69 525 PHE A O 1
ATOM 4097 N N . LEU A 1 526 ? -7.918 -5.633 20.136 1.00 93.81 526 LEU A N 1
ATOM 4098 C CA . LEU A 1 526 ? -6.705 -5.407 20.911 1.00 93.81 526 LEU A CA 1
ATOM 4099 C C . LEU A 1 526 ? -6.098 -6.746 21.303 1.00 93.81 526 LEU A C 1
ATOM 4101 O O . LEU A 1 526 ? -6.815 -7.739 21.398 1.00 93.81 526 LEU A O 1
ATOM 4105 N N . ASN A 1 527 ? -4.794 -6.777 21.555 1.00 91.56 527 ASN A N 1
ATOM 4106 C CA . ASN A 1 527 ? -4.112 -7.953 22.079 1.00 91.56 527 ASN A CA 1
ATOM 4107 C C . ASN A 1 527 ? -3.596 -7.652 23.495 1.00 91.56 527 ASN A C 1
ATOM 4109 O O . ASN A 1 527 ? -2.512 -7.084 23.628 1.00 91.56 527 ASN A O 1
ATOM 4113 N N . PRO A 1 528 ? -4.345 -8.012 24.555 1.00 88.12 528 PRO A N 1
ATOM 4114 C CA . PRO A 1 528 ? -3.953 -7.703 25.927 1.00 88.12 528 PRO A CA 1
ATOM 4115 C C . PRO A 1 528 ? -2.582 -8.259 26.316 1.00 88.12 528 PRO A C 1
ATOM 4117 O O . PRO A 1 528 ? -1.823 -7.566 26.980 1.00 88.12 528 PRO A O 1
ATOM 4120 N N . ASP A 1 529 ? -2.215 -9.450 25.844 1.00 87.44 529 ASP A N 1
ATOM 4121 C CA . ASP A 1 529 ? -0.918 -10.060 26.165 1.00 87.44 529 ASP A CA 1
ATOM 4122 C C . ASP A 1 529 ? 0.264 -9.328 25.507 1.00 87.44 529 ASP A C 1
ATOM 4124 O O . ASP A 1 529 ? 1.402 -9.432 25.970 1.00 87.44 529 ASP A O 1
ATOM 4128 N N . LEU A 1 530 ? 0.012 -8.617 24.404 1.00 89.25 530 LEU A N 1
ATOM 4129 C CA . LEU A 1 530 ? 1.031 -7.869 23.670 1.00 89.25 530 LEU A CA 1
ATOM 4130 C C . LEU A 1 530 ? 1.125 -6.417 24.148 1.00 89.25 530 LEU A C 1
ATOM 4132 O O . LEU A 1 530 ? 2.233 -5.928 24.361 1.00 89.25 530 LEU A O 1
ATOM 4136 N N . THR A 1 531 ? -0.025 -5.757 24.298 1.00 89.69 531 THR A N 1
ATOM 4137 C CA . THR A 1 531 ? -0.142 -4.311 24.539 1.00 89.69 531 THR A CA 1
ATOM 4138 C C . THR A 1 531 ? -0.347 -3.973 26.018 1.00 89.69 531 THR A C 1
ATOM 4140 O O . THR A 1 531 ? 0.105 -2.930 26.463 1.00 89.69 531 THR A O 1
ATOM 4143 N N . TYR A 1 532 ? -0.983 -4.856 26.796 1.00 89.94 532 TYR A N 1
ATOM 4144 C CA . TYR A 1 532 ? -1.363 -4.628 28.202 1.00 89.94 532 TYR A CA 1
ATOM 4145 C C . TYR A 1 532 ? -0.891 -5.761 29.146 1.00 89.94 532 TYR A C 1
ATOM 4147 O O . TYR A 1 532 ? -1.695 -6.298 29.922 1.00 89.94 532 TYR A O 1
ATOM 4155 N N . PRO A 1 533 ? 0.388 -6.190 29.076 1.00 84.12 533 PRO A N 1
ATOM 4156 C CA . PRO A 1 533 ? 0.835 -7.479 29.614 1.00 84.12 533 PRO A CA 1
ATOM 4157 C C . PRO A 1 533 ? 0.853 -7.570 31.146 1.00 84.12 533 PRO A C 1
ATOM 4159 O O . PRO A 1 533 ? 0.847 -8.675 31.690 1.00 84.12 533 PRO A O 1
ATOM 4162 N N . ASP A 1 534 ? 0.916 -6.439 31.852 1.00 80.62 534 ASP A N 1
ATOM 4163 C CA . ASP A 1 534 ? 1.193 -6.436 33.290 1.00 80.62 534 ASP A CA 1
ATOM 4164 C C . ASP A 1 534 ? -0.052 -6.748 34.130 1.00 80.62 534 ASP A C 1
ATOM 4166 O O . ASP A 1 534 ? -0.060 -7.700 34.914 1.00 80.62 534 ASP A O 1
ATOM 4170 N N . ASN A 1 535 ? -1.114 -5.952 33.975 1.00 79.81 535 ASN A N 1
ATOM 4171 C CA . ASN A 1 535 ? -2.312 -6.027 34.825 1.00 79.81 535 ASN A CA 1
ATOM 4172 C C . ASN A 1 535 ? -3.618 -6.144 34.025 1.00 79.81 535 ASN A C 1
ATOM 4174 O O . ASN A 1 535 ? -4.705 -6.111 34.607 1.00 79.81 535 ASN A O 1
ATOM 4178 N N . GLY A 1 536 ? -3.517 -6.296 32.703 1.00 84.75 536 GLY A N 1
ATOM 4179 C CA . GLY A 1 536 ? -4.646 -6.223 31.788 1.00 84.75 536 GLY A CA 1
ATOM 4180 C C . GLY A 1 536 ? -5.041 -4.784 31.459 1.00 84.75 536 GLY A C 1
ATOM 4181 O O . GLY A 1 536 ? -4.357 -3.823 31.807 1.00 84.75 536 GLY A O 1
ATOM 4182 N N . VAL A 1 537 ? -6.170 -4.652 30.769 1.00 90.94 537 VAL A N 1
ATOM 4183 C CA . VAL A 1 537 ? -6.643 -3.389 30.196 1.00 90.94 537 VAL A CA 1
ATOM 4184 C C . VAL A 1 537 ? -7.754 -2.769 31.045 1.00 90.94 537 VAL A C 1
ATOM 4186 O O . VAL A 1 537 ? -8.699 -3.447 31.462 1.00 90.94 537 VAL A O 1
ATOM 4189 N N . MET A 1 538 ? -7.658 -1.466 31.290 1.00 92.00 538 MET A N 1
ATOM 4190 C CA . MET A 1 538 ? -8.773 -0.632 31.729 1.00 92.00 538 MET A CA 1
ATOM 4191 C C . MET A 1 538 ? -9.573 -0.180 30.521 1.00 92.00 538 MET A C 1
ATOM 4193 O O . MET A 1 538 ? -8.998 0.250 29.530 1.00 92.00 538 MET A O 1
ATOM 4197 N N . VAL A 1 539 ? -10.896 -0.266 30.628 1.00 92.12 539 VAL A N 1
ATOM 4198 C CA . VAL A 1 539 ? -11.831 0.199 29.603 1.00 92.12 539 VAL A CA 1
ATOM 4199 C C . VAL A 1 539 ? -12.673 1.300 30.226 1.00 92.12 539 VAL A C 1
ATOM 4201 O O . VAL A 1 539 ? -13.415 1.035 31.176 1.00 92.12 539 VAL A O 1
ATOM 4204 N N . ASP A 1 540 ? -12.568 2.512 29.696 1.00 91.12 540 ASP A N 1
ATOM 4205 C CA . ASP A 1 540 ? -13.477 3.607 30.017 1.00 91.12 540 ASP A CA 1
ATOM 4206 C C . ASP A 1 540 ? -14.252 4.010 28.775 1.00 91.12 540 ASP A C 1
ATOM 4208 O O . ASP A 1 540 ? -13.703 4.141 27.680 1.00 91.12 540 ASP A O 1
ATOM 4212 N N . ILE A 1 541 ? -15.559 4.154 28.949 1.00 88.00 541 ILE A N 1
ATOM 4213 C CA . ILE A 1 541 ? -16.454 4.534 27.871 1.00 88.00 541 ILE A CA 1
ATOM 4214 C C . ILE A 1 541 ? -17.377 5.612 28.396 1.00 88.00 541 ILE A C 1
ATOM 4216 O O . ILE A 1 541 ? -18.134 5.403 29.346 1.00 88.00 541 ILE A O 1
ATOM 4220 N N . SER A 1 542 ? -17.350 6.758 27.730 1.00 84.94 542 SER A N 1
ATOM 4221 C CA . SER A 1 542 ? -18.202 7.890 28.057 1.00 84.94 542 SER A CA 1
ATOM 4222 C C . SER A 1 542 ? -18.983 8.353 26.832 1.00 84.94 542 SER A C 1
ATOM 4224 O O . SER A 1 542 ? -18.539 8.240 25.692 1.00 84.94 542 SER A O 1
ATOM 4226 N N . THR A 1 543 ? -20.192 8.858 27.062 1.00 79.06 543 THR A N 1
ATOM 4227 C CA . THR A 1 543 ? -21.041 9.443 26.018 1.00 79.06 543 THR A CA 1
ATOM 4228 C C . THR A 1 543 ? -21.281 10.913 26.335 1.00 79.06 543 THR A C 1
ATOM 4230 O O . THR A 1 543 ? -21.413 11.288 27.504 1.00 79.06 543 THR A O 1
ATOM 4233 N N . VAL A 1 544 ? -21.391 11.760 25.307 1.00 70.06 544 VAL A N 1
ATOM 4234 C CA . VAL A 1 544 ? -21.628 13.210 25.478 1.00 70.06 544 VAL A CA 1
ATOM 4235 C C . VAL A 1 544 ? -22.905 13.502 26.282 1.00 70.06 544 VAL A C 1
ATOM 4237 O O . VAL A 1 544 ? -22.983 14.502 26.995 1.00 70.06 544 VAL A O 1
ATOM 4240 N N . SER A 1 545 ? -23.905 12.618 26.218 1.00 67.12 545 SER A N 1
ATOM 4241 C CA . SER A 1 545 ? -25.178 12.773 26.932 1.00 67.12 545 SER A CA 1
ATOM 4242 C C . SER A 1 545 ? -25.194 12.208 28.362 1.00 67.12 545 SER A C 1
ATOM 4244 O O . SER A 1 545 ? -26.207 12.340 29.052 1.00 67.12 545 SER A O 1
ATOM 4246 N N . GLY A 1 546 ? -24.086 11.627 28.840 1.00 60.50 546 GLY A N 1
ATOM 4247 C CA . GLY A 1 546 ? -23.985 11.057 30.188 1.00 60.50 546 GLY A CA 1
ATOM 4248 C C . GLY A 1 546 ? -24.758 9.746 30.367 1.00 60.50 546 GLY A C 1
ATOM 4249 O O . GLY A 1 546 ? -25.214 9.451 31.472 1.00 60.50 546 GLY A O 1
ATOM 4250 N N . GLY A 1 547 ? -24.948 8.987 29.286 1.00 59.00 547 GLY A N 1
ATOM 4251 C CA . GLY A 1 547 ? -25.492 7.633 29.320 1.00 59.00 547 GLY A CA 1
ATOM 4252 C C . GLY A 1 547 ? -24.421 6.568 29.555 1.00 59.00 547 GLY A C 1
ATOM 4253 O O . GLY A 1 547 ? -23.293 6.710 29.082 1.00 59.00 547 GLY A O 1
ATOM 4254 N N . ASP A 1 548 ? -24.798 5.497 30.259 1.00 58.50 548 ASP A N 1
ATOM 4255 C CA . ASP A 1 548 ? -23.939 4.331 30.494 1.00 58.50 548 ASP A CA 1
ATOM 4256 C C . ASP A 1 548 ? -23.713 3.560 29.189 1.00 58.50 548 ASP A C 1
ATOM 4258 O O . ASP A 1 548 ? -24.685 3.195 28.525 1.00 58.50 548 ASP A O 1
ATOM 4262 N N . ALA A 1 549 ? -22.451 3.272 28.859 1.00 65.81 549 ALA A N 1
ATOM 4263 C CA . ALA A 1 549 ? -22.041 2.384 27.775 1.00 65.81 549 ALA A CA 1
ATOM 4264 C C . ALA A 1 549 ? -21.928 0.926 28.215 1.00 65.81 549 ALA A C 1
ATOM 4266 O O . ALA A 1 549 ? -21.361 0.612 29.260 1.00 65.81 549 ALA A O 1
ATOM 4267 N N . GLY A 1 550 ? -22.486 0.029 27.401 1.00 76.19 550 GLY A N 1
ATOM 4268 C CA . GLY A 1 550 ? -22.318 -1.404 27.568 1.00 76.19 550 GLY A CA 1
ATOM 4269 C C . GLY A 1 550 ? -21.107 -1.864 26.775 1.00 76.19 550 GLY A C 1
ATOM 4270 O O . GLY A 1 550 ? -20.982 -1.550 25.591 1.00 76.19 550 GLY A O 1
ATOM 4271 N N . PHE A 1 551 ? -20.239 -2.640 27.414 1.00 87.75 551 PHE A N 1
ATOM 4272 C CA . PHE A 1 551 ? -19.219 -3.396 26.708 1.00 87.75 551 PHE A CA 1
ATOM 4273 C C . PHE A 1 551 ? -19.133 -4.816 27.242 1.00 87.75 551 PHE A C 1
ATOM 4275 O O . PHE A 1 551 ? -19.439 -5.096 28.405 1.00 87.75 551 PHE A O 1
ATOM 4282 N N . TYR A 1 552 ? -18.702 -5.722 26.377 1.00 90.12 552 TYR A N 1
ATOM 4283 C CA . TYR A 1 552 ? -18.359 -7.082 26.751 1.00 90.12 552 TYR A CA 1
ATOM 4284 C C . TYR A 1 552 ? -17.281 -7.627 25.819 1.00 90.12 552 TYR A C 1
ATOM 4286 O O . TYR A 1 552 ? -17.071 -7.136 24.713 1.00 90.12 552 TYR A O 1
ATOM 4294 N N . TRP A 1 553 ? -16.603 -8.673 26.269 1.00 89.69 553 TRP A N 1
ATOM 4295 C CA . TRP A 1 553 ? -15.612 -9.382 25.471 1.00 89.69 553 TRP A CA 1
ATOM 4296 C C . TRP A 1 553 ? -16.299 -10.510 24.699 1.00 89.69 553 TRP A C 1
ATOM 4298 O O . TRP A 1 553 ? -16.834 -11.433 25.315 1.00 89.69 553 TRP A O 1
ATOM 4308 N N . ASP A 1 554 ? -16.322 -10.435 23.365 1.00 84.69 554 ASP A N 1
ATOM 4309 C CA . ASP A 1 554 ? -16.799 -11.542 22.512 1.00 84.69 554 ASP A CA 1
ATOM 4310 C C . ASP A 1 554 ? -15.762 -12.672 22.473 1.00 84.69 554 ASP A C 1
ATOM 4312 O O . ASP A 1 554 ? -16.078 -13.858 22.574 1.00 84.69 554 ASP A O 1
ATOM 4316 N N . ARG A 1 555 ? -14.493 -12.276 22.370 1.00 82.62 555 ARG A N 1
ATOM 4317 C CA . ARG A 1 555 ? -13.297 -13.123 22.377 1.00 82.62 555 ARG A CA 1
ATOM 4318 C C . ARG A 1 555 ? -12.203 -12.415 23.171 1.00 82.62 555 ARG A C 1
ATOM 4320 O O . ARG A 1 555 ? -12.333 -11.227 23.445 1.00 82.62 555 ARG A O 1
ATOM 4327 N N . GLU A 1 556 ? -11.114 -13.121 23.478 1.00 80.25 556 GLU A N 1
ATOM 4328 C CA . GLU A 1 556 ? -9.971 -12.566 24.232 1.00 80.25 556 GLU A CA 1
ATOM 4329 C C . GLU A 1 556 ? -9.443 -11.244 23.644 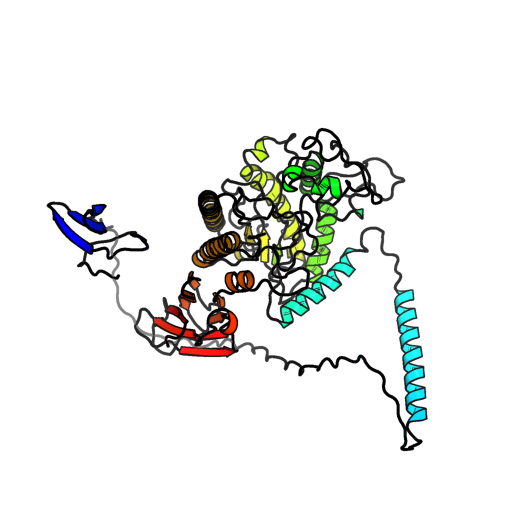1.00 80.25 556 GLU A C 1
ATOM 4331 O O . GLU A 1 556 ? -9.048 -10.362 24.394 1.00 80.25 556 GLU A O 1
ATOM 4336 N N . ASN A 1 557 ? -9.539 -11.075 22.320 1.00 90.81 557 ASN A N 1
ATOM 4337 C CA . ASN A 1 557 ? -8.977 -9.931 21.597 1.00 90.81 557 ASN A CA 1
ATOM 4338 C C . ASN A 1 557 ? -10.031 -9.023 20.932 1.00 90.81 557 ASN A C 1
ATOM 4340 O O . ASN A 1 557 ? -9.698 -8.235 20.048 1.00 90.81 557 ASN A O 1
ATOM 4344 N N . VAL A 1 558 ? -11.320 -9.178 21.265 1.00 93.56 558 VAL A N 1
ATOM 4345 C CA . VAL A 1 558 ? -12.403 -8.383 20.656 1.00 93.56 558 VAL A CA 1
ATOM 4346 C C . VAL A 1 558 ? -13.322 -7.826 21.735 1.00 93.56 558 VAL A C 1
ATOM 4348 O O . VAL A 1 558 ? -14.140 -8.552 22.310 1.00 93.56 558 VAL A O 1
ATOM 4351 N N . LEU A 1 559 ? -13.202 -6.519 21.955 1.00 94.19 559 LEU A N 1
ATOM 4352 C CA . LEU A 1 559 ? -14.100 -5.727 22.780 1.00 94.19 559 LEU A CA 1
ATOM 4353 C C . LEU A 1 559 ? -15.298 -5.298 21.930 1.00 94.19 559 LEU A C 1
ATOM 4355 O O . LEU A 1 559 ? -15.150 -4.598 20.927 1.00 94.19 559 LEU A O 1
ATOM 4359 N N . VAL A 1 560 ? -16.492 -5.720 22.329 1.00 93.50 560 VAL A N 1
ATOM 4360 C CA . VAL A 1 560 ? -17.743 -5.285 21.713 1.00 93.50 560 VAL A CA 1
ATOM 4361 C C . VAL A 1 560 ? -18.301 -4.124 22.512 1.00 93.50 560 VAL A C 1
ATOM 4363 O O . VAL A 1 560 ? -18.454 -4.225 23.729 1.00 93.50 560 VAL A O 1
ATOM 4366 N N . VAL A 1 561 ? -18.635 -3.045 21.811 1.00 89.69 561 VAL A N 1
ATOM 4367 C CA . VAL A 1 561 ? -19.274 -1.862 22.380 1.00 89.69 561 VAL A CA 1
ATOM 4368 C C . VAL A 1 561 ? -20.658 -1.708 21.767 1.00 89.69 561 VAL A C 1
ATOM 4370 O O . VAL A 1 561 ? -20.817 -1.740 20.542 1.00 89.69 561 VAL A O 1
ATOM 4373 N N . GLU A 1 562 ? -21.675 -1.564 22.615 1.00 84.44 562 GLU A N 1
ATOM 4374 C CA . GLU A 1 562 ? -23.059 -1.458 22.168 1.00 84.44 562 GLU A CA 1
ATOM 4375 C C . GLU A 1 562 ? -23.851 -0.360 22.892 1.00 84.44 562 GLU A C 1
ATOM 4377 O O . GLU A 1 562 ? -23.651 -0.108 24.087 1.00 84.44 562 GLU A O 1
ATOM 4382 N N . PRO A 1 563 ? -24.796 0.284 22.182 1.00 75.00 563 PRO A N 1
ATOM 4383 C CA . PRO A 1 563 ? -25.664 1.274 22.784 1.00 75.00 563 PRO A CA 1
ATOM 4384 C C . PRO A 1 563 ? -26.676 0.633 23.750 1.00 75.00 563 PRO A C 1
ATOM 4386 O O . PRO A 1 563 ? -27.530 -0.161 23.352 1.00 75.00 563 PRO A O 1
ATOM 4389 N N . LEU A 1 564 ? -26.639 1.029 25.024 1.00 73.69 564 LEU A N 1
ATOM 4390 C CA . LEU A 1 564 ? -27.698 0.772 26.004 1.00 73.69 564 LEU A CA 1
ATOM 4391 C C . LEU A 1 564 ? -28.927 1.678 25.773 1.00 73.69 564 LEU A C 1
ATOM 4393 O O . LEU A 1 564 ? -28.862 2.793 25.249 1.00 73.69 564 LEU A O 1
ATOM 4397 N N . ASN A 1 565 ? -30.105 1.187 26.165 1.00 67.12 565 ASN A N 1
ATOM 4398 C CA . ASN A 1 565 ? -31.371 1.874 25.902 1.00 67.12 565 ASN A CA 1
ATOM 4399 C C . ASN A 1 565 ? -31.457 3.251 26.589 1.00 67.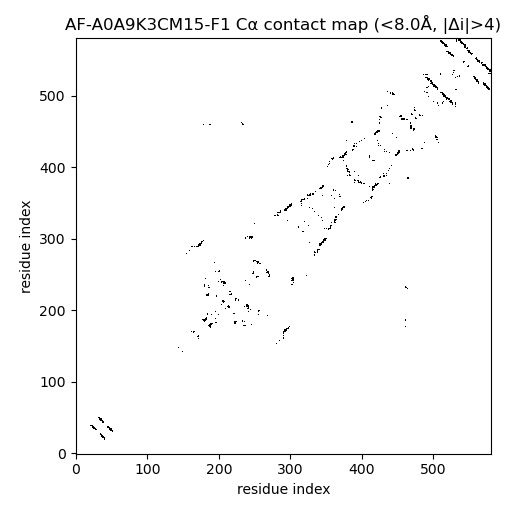12 565 ASN A C 1
ATOM 4401 O O . ASN A 1 565 ? -31.411 3.334 27.814 1.00 67.12 565 ASN A O 1
ATOM 4405 N N . GLY A 1 566 ? -31.739 4.299 25.805 1.00 61.16 566 GLY A N 1
ATOM 4406 C CA . GLY A 1 566 ? -32.176 5.610 26.307 1.00 61.16 566 GLY A CA 1
ATOM 4407 C C . GLY A 1 566 ? -31.121 6.721 26.338 1.00 61.16 566 GLY A C 1
ATOM 4408 O O . GLY A 1 566 ? -31.486 7.843 26.682 1.00 61.16 566 GLY A O 1
ATOM 4409 N N . ALA A 1 567 ? -29.872 6.441 25.960 1.00 61.78 567 ALA A N 1
ATOM 4410 C CA . ALA A 1 567 ? -28.823 7.450 25.799 1.00 61.78 567 ALA A CA 1
ATOM 4411 C C . ALA A 1 567 ? -28.705 7.938 24.344 1.00 61.78 567 ALA A C 1
ATOM 4413 O O . ALA A 1 567 ? -29.094 7.229 23.413 1.00 61.78 567 ALA A O 1
ATOM 4414 N N . ASP A 1 568 ? -28.189 9.154 24.159 1.00 69.19 568 ASP A N 1
ATOM 4415 C CA . ASP A 1 568 ? -27.735 9.643 22.856 1.00 69.19 568 ASP A CA 1
ATOM 4416 C C . ASP A 1 568 ? -26.285 9.190 22.650 1.00 69.19 568 ASP A C 1
ATOM 4418 O O . ASP A 1 568 ? -25.397 9.570 23.419 1.00 69.19 568 ASP A O 1
ATOM 4422 N N . TRP A 1 569 ? -26.097 8.341 21.641 1.00 69.75 569 TRP A N 1
ATOM 4423 C CA . TRP A 1 569 ? -24.837 7.680 21.276 1.00 69.75 569 TRP A CA 1
ATOM 4424 C C . TRP A 1 569 ? -24.081 8.410 20.174 1.00 69.75 569 TRP A C 1
ATOM 4426 O O . TRP A 1 569 ? -23.051 7.929 19.699 1.00 69.75 569 TRP A O 1
ATOM 4436 N N . SER A 1 570 ? -24.596 9.570 19.768 1.00 70.12 570 SER A N 1
ATOM 4437 C CA . SER A 1 570 ? -23.859 10.501 18.935 1.00 70.12 570 SER A CA 1
ATOM 4438 C C . SER A 1 570 ? -22.619 10.920 19.731 1.00 70.12 570 SER A C 1
ATOM 4440 O O . SER A 1 570 ? -22.745 11.622 20.733 1.00 70.12 570 SER A O 1
ATOM 4442 N N . TYR A 1 571 ? -21.440 10.473 19.291 1.00 80.88 571 TYR A N 1
ATOM 4443 C CA . TYR A 1 571 ? -20.131 10.756 19.898 1.00 80.88 571 TYR A CA 1
ATOM 4444 C C . TYR A 1 571 ? -19.895 10.065 21.255 1.00 80.88 571 TYR A C 1
ATOM 4446 O O . TYR A 1 571 ? -20.133 10.601 22.338 1.00 80.88 571 TYR A O 1
ATOM 4454 N N . MET A 1 572 ? -19.399 8.836 21.174 1.00 87.44 572 MET A N 1
ATOM 4455 C CA . MET A 1 572 ? -18.877 8.038 22.276 1.00 87.44 572 MET A CA 1
ATOM 4456 C C . MET A 1 572 ? -17.352 8.141 22.303 1.00 87.44 572 MET A C 1
ATOM 4458 O O . MET A 1 572 ? -16.713 7.959 21.270 1.00 87.44 572 MET A O 1
ATOM 4462 N N . HIS A 1 573 ? -16.781 8.370 23.479 1.00 91.19 573 HIS A N 1
ATOM 4463 C CA . HIS A 1 573 ? -15.344 8.288 23.713 1.00 91.19 573 HIS A CA 1
ATOM 4464 C C . HIS A 1 573 ? -15.015 6.935 24.342 1.00 91.19 573 HIS A C 1
ATOM 4466 O O . HIS A 1 573 ? -15.673 6.525 25.301 1.00 91.19 573 HIS A O 1
ATOM 4472 N N . LEU A 1 574 ? -14.028 6.248 23.779 1.00 92.88 574 LEU A N 1
ATOM 4473 C CA . LEU A 1 574 ? -13.476 4.994 24.266 1.00 92.88 574 LEU A CA 1
ATOM 4474 C C . LEU A 1 574 ? -12.005 5.212 24.589 1.00 92.88 574 LEU A C 1
ATOM 4476 O O . LEU A 1 574 ? -11.237 5.596 23.711 1.00 92.88 574 LEU A O 1
ATOM 4480 N N . ASP A 1 575 ? -11.624 4.884 25.812 1.00 94.50 575 ASP A N 1
ATOM 4481 C CA . ASP A 1 575 ? -10.252 4.947 26.281 1.00 94.50 575 ASP A CA 1
ATOM 4482 C C . ASP A 1 575 ? -9.825 3.571 26.809 1.00 94.50 575 ASP A C 1
ATOM 4484 O O . ASP A 1 575 ? -10.531 2.950 27.612 1.00 94.50 575 ASP A O 1
ATOM 4488 N N . LEU A 1 576 ? -8.668 3.090 26.345 1.00 94.81 576 LEU A N 1
ATOM 4489 C CA . LEU A 1 576 ? -8.040 1.843 26.787 1.00 94.81 576 LEU A CA 1
ATOM 4490 C C . LEU A 1 576 ? -6.619 2.123 27.266 1.00 94.81 576 LEU A C 1
ATOM 4492 O O . LEU A 1 576 ? -5.834 2.703 26.522 1.00 94.81 576 LEU A O 1
ATOM 4496 N N . TRP A 1 577 ? -6.264 1.699 28.473 1.00 93.75 577 TRP A N 1
ATOM 4497 C CA . TRP A 1 577 ? -4.911 1.875 29.019 1.00 93.75 577 TRP A CA 1
ATOM 4498 C C . TRP A 1 577 ? -4.560 0.766 30.016 1.00 93.75 577 TRP A C 1
ATOM 4500 O O . TRP A 1 577 ? -5.418 -0.038 30.390 1.00 93.75 577 TRP A O 1
ATOM 4510 N N . ASP A 1 578 ? -3.306 0.718 30.466 1.00 89.94 578 ASP A N 1
ATOM 4511 C CA . ASP A 1 578 ? -2.855 -0.260 31.460 1.00 89.94 578 ASP A CA 1
ATOM 4512 C C . ASP A 1 578 ? -3.641 -0.176 32.775 1.00 89.94 578 ASP A C 1
ATOM 4514 O O . ASP A 1 578 ? -3.821 0.895 33.364 1.00 89.94 578 ASP A O 1
ATOM 4518 N N . TYR A 1 579 ? -4.067 -1.325 33.298 1.00 82.81 579 TYR A N 1
ATOM 4519 C CA . TYR A 1 579 ? -4.744 -1.364 34.588 1.00 82.81 579 TYR A CA 1
ATOM 4520 C C . TYR A 1 579 ? -3.795 -0.919 35.719 1.00 82.81 579 TYR A C 1
ATOM 4522 O O . TYR A 1 579 ? -2.728 -1.515 35.902 1.00 82.81 579 TYR A O 1
ATOM 4530 N N . PRO A 1 580 ? -4.152 0.124 36.497 1.00 74.81 580 PRO A N 1
ATOM 4531 C CA . PRO A 1 580 ? -3.284 0.636 37.549 1.00 74.81 580 PRO A CA 1
ATOM 4532 C C . PRO A 1 580 ? -3.167 -0.368 38.705 1.00 74.81 580 PRO A C 1
ATOM 4534 O O . PRO A 1 580 ? -4.169 -0.928 39.152 1.00 74.81 580 PRO A O 1
ATOM 4537 N N . VAL A 1 581 ? -1.936 -0.566 39.192 1.00 56.28 581 VAL A N 1
ATOM 4538 C CA . VAL A 1 581 ? -1.595 -1.447 40.332 1.00 56.28 581 VAL A CA 1
ATOM 4539 C C . VAL A 1 581 ? -2.120 -0.912 41.660 1.00 56.28 581 VAL A C 1
ATOM 4541 O O . VAL A 1 581 ? -1.918 0.296 41.935 1.00 56.28 581 VAL A O 1
#

Secondary structure (DSSP, 8-state):
------TT---S------SS---EEEEEEETTEEEEEEEETTEEEEEEEE-PPPPPPPP-------------------PPPPPPPPPPPPPPPP------------------TTSHHHHHHHHHHHHHHHHHHHHHHHHT---PPTTSTTHHHHHHHHHHHHHHHHHTT--EEEE---BSSBGGGTSBSB-TTTS-SS--TTSPSTTTTTSSSPPPB-TTSSBPHHHHTTS-GGGGGGSHHHHHHHHHHHHT-B-S-TT-TT-TTTT-BHHHHHHHHHHHHHHHHTT-TTEEEEE--SS-----TTT-HHHHH-HHHHIIIIIHHHHHHHHHHHHTT-SSSEEEE---TT--S---PPTT-SS-TTS-GGGEEEEEEE--SSB-TTS-BSSHHHHHHHHHHHHHHHHHHHHHHT-EEEEEEEB---SSHHHHHHHHHHHHHHHHTT-EE--B-S--TT-SS-SSTTTTTTTSSB-TTS-B-HHHHHHT---EEEE-SEEEEEEEEETTTTEEEEEEEESS-EEEE--HHHHSTTT-EEEEEEETT-PPPEEEEEETTEEEEEPPTTS--SSEEEEEEEPP-

Radius of gyration: 30.88 Å; Cα contacts (8 Å, |Δi|>4): 957; chains: 1; bounding box: 82×110×79 Å

pLDDT: mean 73.93, std 24.9, range [19.45, 98.62]

Solvent-accessible surface area (backbone atoms only — not comparable to full-atom values): 34074 Å² total; per-residue (Å²): 137,91,83,88,77,71,96,84,76,89,82,98,79,88,87,87,88,74,97,84,66,82,68,53,78,50,84,43,85,51,99,81,35,42,38,45,41,40,27,53,80,96,44,80,75,49,78,48,81,46,72,76,81,83,87,81,82,84,83,87,84,84,86,89,83,89,81,81,91,83,84,90,82,92,79,84,88,83,84,82,80,84,79,83,78,84,77,85,78,85,80,82,80,85,80,81,84,80,85,84,88,79,91,82,90,84,84,89,88,83,90,74,98,74,60,71,66,63,52,55,52,50,54,53,49,51,53,49,49,53,51,49,48,54,47,51,60,64,70,61,67,67,81,65,62,93,90,68,70,64,63,69,56,54,54,50,58,51,48,54,50,44,51,55,38,33,76,73,73,41,70,36,70,48,66,47,58,44,41,58,48,14,45,76,58,57,30,32,56,54,56,57,87,81,61,65,67,59,79,58,60,97,38,52,58,47,44,19,74,69,33,98,59,51,57,61,61,42,98,83,48,25,46,31,65,69,68,45,68,69,51,71,54,74,60,47,56,67,7,41,40,35,6,46,51,40,43,21,39,69,69,50,34,68,54,47,64,94,81,45,94,84,47,95,65,54,71,57,26,51,34,65,51,48,54,52,49,42,47,51,52,25,56,71,52,42,86,45,88,38,52,53,28,36,35,72,43,44,67,40,63,91,24,40,45,89,84,40,55,63,34,74,78,35,40,28,60,38,29,47,75,48,47,24,62,45,46,22,56,51,47,55,51,26,42,77,56,27,77,80,55,31,40,31,44,54,60,50,63,86,49,92,61,72,69,34,62,45,68,36,42,44,58,49,96,89,55,60,28,89,38,25,27,42,31,45,72,51,68,57,82,56,43,37,67,57,21,31,63,66,41,60,69,64,27,53,56,49,43,50,55,52,50,52,46,52,53,52,42,28,62,69,21,59,36,48,56,34,34,62,34,30,71,31,23,38,81,44,74,68,28,46,52,50,46,48,50,54,52,38,55,38,30,48,70,64,43,53,75,38,70,37,38,71,56,27,88,68,36,75,72,49,69,16,56,74,31,21,62,44,28,17,45,30,45,97,89,67,50,70,38,59,67,49,50,47,59,70,43,65,64,43,78,78,40,62,39,59,44,76,76,35,34,42,64,41,81,94,65,43,35,34,42,34,36,32,35,42,80,42,68,25,36,31,36,38,45,45,79,72,59,21,64,86,67,33,72,38,81,47,60,49,28,76,68,74,37,76,64,43,71,48,70,83,45,96,43,32,43,35,40,36,80,44,93,90,50,57,44,68,44,28,41,41,39,36,29,59,36,83,131

Mean predicted aligned error: 15.88 Å